Protein AF-0000000068148824 (afdb_homodimer)

pLDDT: mean 92.19, std 13.08, range [28.81, 98.5]

Sequence (426 aa):
MNDLEPIVHIVDDDQSFRTAVGRLLAASGFRVALYESGDQFLAQFADGEPGCVLLDLGLPGLSGLELQDRLAEKAPLLPIVFLTGRGDIRATVQAMKAGAEDFLEKPTPKEVLLETIGRALRRYALRRLEQDRKHALRRRLANLTPREFEVFGLIVRGKLNKQIAQALGTSERTVKAHRHNLMEKLGTRSLAETVSIAERLGLVDSAADQLQRMNDLEPIVHIVDDDQSFRTAVGRLLAASGFRVALYESGDQFLAQFADGEPGCVLLDLGLPGLSGLELQDRLAEKAPLLPIVFLTGRGDIRATVQAMKAGAEDFLEKPTPKEVLLETIGRALRRYALRRLEQDRKHALRRRLANLTPREFEVFGLIVRGKLNKQIAQALGTSERTVKAHRHNLMEKLGTRSLAETVSIAERLGLVDSAADQLQR

Radius of gyration: 26.81 Å; Cα contacts (8 Å, |Δi|>4): 610; chains: 2; bounding box: 55×73×61 Å

Nearest PDB structures (foldseek):
  1zn2-assembly1_A  TM=8.710E-01  e=5.569E-19  Pseudomonas fluorescens
  5xt2-assembly5_E  TM=5.852E-01  e=9.317E-17  Bradyrhizobium japonicum
  6ifh-assembly1_A  TM=9.046E-01  e=5.536E-10  Paenisporosarcina sp. TG-14
  3crn-assembly1_B  TM=9.344E-01  e=2.310E-09  Methanospirillum hungatei JF-1
  1l5y-assembly1_B  TM=8.489E-01  e=2.710E-10  Sinorhizobium meliloti

InterPro domains:
  IPR000792 Transcription regulator LuxR, C-terminal [PF00196] (143-198)
  IPR000792 Transcription regulator LuxR, C-terminal [PR00038] (144-158)
  IPR000792 Transcription regulator LuxR, C-terminal [PR00038] (158-174)
  IPR000792 Transcription regulator LuxR, C-terminal [PR00038] (174-186)
  IPR000792 Transcription regulator LuxR, C-terminal [PS50043] (137-202)
  IPR000792 Transcription regulator LuxR, C-terminal [SM00421] (141-198)
  IPR000792 Transcription regulator LuxR, C-terminal [cd06170] (144-200)
  IPR001789 Signal transduction response regulator, receiver domain [PF00072] (8-117)
  IPR001789 Signal transduction response regulator, receiver domain [PS50110] (7-121)
  IPR001789 Signal transduction response regulator, receiver domain [SM00448] (6-117)
  IPR011006 CheY-like superfamily [SSF52172] (9-151)
  IPR016032 Signal transduction response regulator, C-terminal effector [SSF46894] (132-205)
  IPR036388 Winged helix-like DNA-binding domain superfamily [G3DSA:1.10.10.10] (146-204)

Structure (mmCIF, N/CA/C/O backbone):
data_AF-0000000068148824-model_v1
#
loop_
_entity.id
_entity.type
_entity.pdbx_description
1 polymer 'Two-component response regulator'
#
loop_
_atom_site.group_PDB
_atom_site.id
_atom_site.type_symbol
_atom_site.label_atom_id
_atom_site.label_alt_id
_atom_site.label_comp_id
_atom_site.label_asym_id
_atom_site.label_entity_id
_atom_site.label_seq_id
_atom_site.pdbx_PDB_ins_code
_atom_site.Cartn_x
_atom_site.Cartn_y
_atom_site.Cartn_z
_atom_site.occupancy
_atom_site.B_iso_or_equiv
_atom_site.auth_seq_id
_atom_site.auth_comp_id
_atom_site.auth_asym_id
_atom_site.auth_atom_id
_atom_site.pdbx_PDB_model_num
ATOM 1 N N . MET A 1 1 ? 17.062 14.664 -13.422 1 36.25 1 MET A N 1
ATOM 2 C CA . MET A 1 1 ? 16.906 13.258 -13.078 1 36.25 1 MET A CA 1
ATOM 3 C C . MET A 1 1 ? 17.578 12.359 -14.117 1 36.25 1 MET A C 1
ATOM 5 O O . MET A 1 1 ? 17.281 12.461 -15.312 1 36.25 1 MET A O 1
ATOM 9 N N . ASN A 1 2 ? 18.719 12.078 -14.055 1 42.84 2 ASN A N 1
ATOM 10 C CA . ASN A 1 2 ? 19.484 11.336 -15.047 1 42.84 2 ASN A CA 1
ATOM 11 C C . ASN A 1 2 ? 18.688 10.164 -15.617 1 42.84 2 ASN A C 1
ATOM 13 O O . ASN A 1 2 ? 18.25 9.289 -14.875 1 42.84 2 ASN A O 1
ATOM 17 N N . ASP A 1 3 ? 17.859 10.367 -16.656 1 54.16 3 ASP A N 1
ATOM 18 C CA . ASP A 1 3 ? 17.031 9.508 -17.5 1 54.16 3 ASP A CA 1
ATOM 19 C C . ASP A 1 3 ? 17.766 8.203 -17.828 1 54.16 3 ASP A C 1
ATOM 21 O O . ASP A 1 3 ? 18.219 8.008 -18.953 1 54.16 3 ASP A O 1
ATOM 25 N N . LEU A 1 4 ? 18.484 7.707 -16.922 1 62.06 4 LEU A N 1
ATOM 26 C CA . LEU A 1 4 ? 19.188 6.484 -17.297 1 62.06 4 LEU A CA 1
ATOM 27 C C . LEU A 1 4 ? 18.219 5.438 -17.828 1 62.06 4 LEU A C 1
ATOM 29 O O . LEU A 1 4 ? 17.078 5.324 -17.344 1 62.06 4 LEU A O 1
ATOM 33 N N . GLU A 1 5 ? 18.516 5 -19 1 80.94 5 GLU A N 1
ATOM 34 C CA . GLU A 1 5 ? 17.781 3.891 -19.609 1 80.94 5 GLU A CA 1
ATOM 35 C C . GLU A 1 5 ? 17.734 2.688 -18.672 1 80.94 5 GLU A C 1
ATOM 37 O O . GLU A 1 5 ? 18.75 2.287 -18.094 1 80.94 5 GLU A O 1
ATOM 42 N N . PRO A 1 6 ? 16.641 2.195 -18.359 1 87.81 6 PRO A N 1
ATOM 43 C CA . PRO A 1 6 ? 16.531 1.062 -17.438 1 87.81 6 PRO A CA 1
ATOM 44 C C . PRO A 1 6 ? 17.25 -0.185 -17.938 1 87.81 6 PRO A C 1
ATOM 46 O O . PRO A 1 6 ? 17.344 -0.402 -19.156 1 87.81 6 PRO A O 1
ATOM 49 N N . ILE A 1 7 ? 17.875 -0.822 -17.078 1 94.75 7 ILE A N 1
ATOM 50 C CA . ILE A 1 7 ? 18.594 -2.055 -17.391 1 94.75 7 ILE A CA 1
ATOM 51 C C . ILE A 1 7 ? 17.734 -3.26 -17 1 94.75 7 ILE A C 1
ATOM 53 O O . ILE A 1 7 ? 17.125 -3.271 -15.93 1 94.75 7 ILE A O 1
ATOM 57 N N . VAL A 1 8 ? 17.656 -4.281 -17.922 1 97.12 8 VAL A N 1
ATOM 58 C CA . VAL A 1 8 ? 17.016 -5.555 -17.609 1 97.12 8 VAL A CA 1
ATOM 59 C C . VAL A 1 8 ? 18.094 -6.602 -17.281 1 97.12 8 VAL A C 1
ATOM 61 O O . VAL A 1 8 ? 18.922 -6.93 -18.125 1 97.12 8 VAL A O 1
ATOM 64 N N . HIS A 1 9 ? 18.062 -7.051 -16.047 1 97.88 9 HIS A N 1
ATOM 65 C CA . HIS A 1 9 ? 18.969 -8.109 -15.602 1 97.88 9 HIS A CA 1
ATOM 66 C C . HIS A 1 9 ? 18.359 -9.484 -15.836 1 97.88 9 HIS A C 1
ATOM 68 O O . HIS A 1 9 ? 17.297 -9.805 -15.297 1 97.88 9 HIS A O 1
ATOM 74 N N . ILE A 1 10 ? 19.016 -10.258 -16.672 1 98.25 10 ILE A N 1
ATOM 75 C CA . ILE A 1 10 ? 18.531 -11.609 -16.938 1 98.25 10 ILE A CA 1
ATOM 76 C C . ILE A 1 10 ? 19.375 -12.625 -16.172 1 98.25 10 ILE A C 1
ATOM 78 O O . ILE A 1 10 ? 20.578 -12.75 -16.406 1 98.25 10 ILE A O 1
ATOM 82 N N . VAL A 1 11 ? 18.75 -13.32 -15.227 1 98.19 11 VAL A N 1
ATOM 83 C CA . VAL A 1 11 ? 19.406 -14.352 -14.438 1 98.19 11 VAL A CA 1
ATOM 84 C C . VAL A 1 11 ? 18.859 -15.727 -14.805 1 98.19 11 VAL A C 1
ATOM 86 O O . VAL A 1 11 ? 17.75 -16.078 -14.406 1 98.19 11 VAL A O 1
ATOM 89 N N . ASP A 1 12 ? 19.609 -16.484 -15.531 1 97.75 12 ASP A N 1
ATOM 90 C CA . ASP A 1 12 ? 19.219 -17.781 -16.078 1 97.75 12 ASP A CA 1
ATOM 91 C C . ASP A 1 12 ? 20.438 -18.641 -16.375 1 97.75 12 ASP A C 1
ATOM 93 O O . ASP A 1 12 ? 21.438 -18.172 -16.922 1 97.75 12 ASP A O 1
ATOM 97 N N . ASP A 1 13 ? 20.328 -19.938 -16.031 1 96.56 13 ASP A N 1
ATOM 98 C CA . ASP A 1 13 ? 21.516 -20.766 -16.203 1 96.56 13 ASP A CA 1
ATOM 99 C C . ASP A 1 13 ? 21.594 -21.328 -17.625 1 96.56 13 ASP A C 1
ATOM 101 O O . ASP A 1 13 ? 22.594 -21.906 -18.016 1 96.56 13 ASP A O 1
ATOM 105 N N . ASP A 1 14 ? 20.547 -21.141 -18.438 1 96.25 14 ASP A N 1
ATOM 106 C CA . ASP A 1 14 ? 20.531 -21.562 -19.828 1 96.25 14 ASP A CA 1
ATOM 107 C C . ASP A 1 14 ? 21.125 -20.5 -20.734 1 96.25 14 ASP A C 1
ATOM 109 O O . ASP A 1 14 ? 20.5 -19.469 -20.984 1 96.25 14 ASP A O 1
ATOM 113 N N . GLN A 1 15 ? 22.281 -20.781 -21.266 1 97.19 15 GLN A N 1
ATOM 114 C CA . GLN A 1 15 ? 22.984 -19.812 -22.109 1 97.19 15 GLN A CA 1
ATOM 115 C C . GLN A 1 15 ? 22.156 -19.469 -23.344 1 97.19 15 GLN A C 1
ATOM 117 O O . GLN A 1 15 ? 22.141 -18.297 -23.766 1 97.19 15 GLN A O 1
ATOM 122 N N . SER A 1 16 ? 21.562 -20.484 -23.938 1 96.94 16 SER A N 1
ATOM 123 C CA . SER A 1 16 ? 20.766 -20.25 -25.125 1 96.94 16 SER A CA 1
ATOM 124 C C . SER A 1 16 ? 19.594 -19.312 -24.844 1 96.94 16 SER A C 1
ATOM 126 O O . SER A 1 16 ? 19.297 -18.422 -25.625 1 96.94 16 SER A O 1
ATOM 128 N N . PHE A 1 17 ? 19.062 -19.469 -23.719 1 96.06 17 PHE A N 1
ATOM 129 C CA . PHE A 1 17 ? 17.938 -18.625 -23.328 1 96.06 17 PHE A CA 1
ATOM 130 C C . PHE A 1 17 ? 18.391 -17.188 -23.078 1 96.06 17 PHE A C 1
ATOM 132 O O . PHE A 1 17 ? 17.781 -16.234 -23.562 1 96.06 17 PHE A O 1
ATOM 139 N N . ARG A 1 18 ? 19.484 -17 -22.312 1 97.69 18 ARG A N 1
ATOM 140 C CA . ARG A 1 18 ? 20.031 -15.672 -22.031 1 97.69 18 ARG A CA 1
ATOM 141 C C . ARG A 1 18 ? 20.328 -14.922 -23.328 1 97.69 18 ARG A C 1
ATOM 143 O O . ARG A 1 18 ? 19.969 -13.742 -23.469 1 97.69 18 ARG A O 1
ATOM 150 N N . THR A 1 19 ? 20.859 -15.633 -24.234 1 97.44 19 THR A N 1
ATOM 151 C CA . THR A 1 19 ? 21.234 -15.016 -25.516 1 97.44 19 THR A CA 1
ATOM 152 C C . THR A 1 19 ? 20 -14.602 -26.297 1 97.44 19 THR A C 1
ATOM 154 O O . THR A 1 19 ? 19.906 -13.469 -26.766 1 97.44 19 THR A O 1
ATOM 157 N N . ALA A 1 20 ? 19.047 -15.5 -26.422 1 97.12 20 ALA A N 1
ATOM 158 C CA . ALA A 1 20 ? 17.844 -15.258 -27.203 1 97.12 20 ALA A CA 1
ATOM 159 C C . ALA A 1 20 ? 17.031 -14.109 -26.625 1 97.12 20 ALA A C 1
ATOM 161 O O . ALA A 1 20 ? 16.656 -13.18 -27.328 1 97.12 20 ALA A O 1
ATOM 162 N N . VAL A 1 21 ? 16.812 -14.148 -25.359 1 97.44 21 VAL A N 1
ATOM 163 C CA . VAL A 1 21 ? 16 -13.133 -24.703 1 97.44 21 VAL A CA 1
ATOM 164 C C . VAL A 1 21 ? 16.766 -11.812 -24.656 1 97.44 21 VAL A C 1
ATOM 166 O O . VAL A 1 21 ? 16.172 -10.742 -24.828 1 97.44 21 VAL A O 1
ATOM 169 N N . GLY A 1 22 ? 18.062 -11.891 -24.344 1 97.69 22 GLY A N 1
ATOM 170 C CA . GLY A 1 22 ? 18.891 -10.695 -24.375 1 97.69 22 GLY A CA 1
ATOM 171 C C . GLY A 1 22 ? 18.812 -9.953 -25.688 1 97.69 22 GLY A C 1
ATOM 172 O O . GLY A 1 22 ? 18.672 -8.727 -25.719 1 97.69 22 GLY A O 1
ATOM 173 N N . ARG A 1 23 ? 18.906 -10.711 -26.766 1 97.38 23 ARG A N 1
ATOM 174 C CA . ARG A 1 23 ? 18.844 -10.117 -28.094 1 97.38 23 ARG A CA 1
ATOM 175 C C . ARG A 1 23 ? 17.484 -9.469 -28.344 1 97.38 23 ARG A C 1
ATOM 177 O O . ARG A 1 23 ? 17.406 -8.359 -28.891 1 97.38 23 ARG A O 1
ATOM 184 N N . LEU A 1 24 ? 16.484 -10.188 -28 1 96.88 24 LEU A N 1
ATOM 185 C CA . LEU A 1 24 ? 15.125 -9.68 -28.172 1 96.88 24 LEU A CA 1
ATOM 186 C C . LEU A 1 24 ? 14.945 -8.352 -27.438 1 96.88 24 LEU A C 1
ATOM 188 O O . LEU A 1 24 ? 14.445 -7.383 -28.016 1 96.88 24 LEU A O 1
ATOM 192 N N . LEU A 1 25 ? 15.406 -8.297 -26.203 1 96.56 25 LEU A N 1
ATOM 193 C CA . LEU A 1 25 ? 15.227 -7.105 -25.375 1 96.56 25 LEU A CA 1
ATOM 194 C C . LEU A 1 25 ? 16.094 -5.965 -25.891 1 96.56 25 LEU A C 1
ATOM 196 O O . LEU A 1 25 ? 15.664 -4.812 -25.922 1 96.56 25 LEU A O 1
ATOM 200 N N . ALA A 1 26 ? 17.266 -6.297 -26.312 1 95.81 26 ALA A N 1
ATOM 201 C CA . ALA A 1 26 ? 18.156 -5.281 -26.891 1 95.81 26 ALA A CA 1
ATOM 202 C C . ALA A 1 26 ? 17.531 -4.676 -28.156 1 95.81 26 ALA A C 1
ATOM 204 O O . ALA A 1 26 ? 17.547 -3.455 -28.328 1 95.81 26 ALA A O 1
ATOM 205 N N . ALA A 1 27 ? 16.969 -5.523 -28.906 1 95.5 27 ALA A N 1
ATOM 206 C CA . ALA A 1 27 ? 16.328 -5.078 -30.141 1 95.5 27 ALA A CA 1
ATOM 207 C C . ALA A 1 27 ? 15.125 -4.195 -29.844 1 95.5 27 ALA A C 1
ATOM 209 O O . ALA A 1 27 ? 14.719 -3.387 -30.688 1 95.5 27 ALA A O 1
ATOM 210 N N . SER A 1 28 ? 14.633 -4.371 -28.75 1 94.06 28 SER A N 1
ATOM 211 C CA . SER A 1 28 ? 13.445 -3.605 -28.359 1 94.06 28 SER A CA 1
ATOM 212 C C . SER A 1 28 ? 13.828 -2.334 -27.609 1 94.06 28 SER A C 1
ATOM 214 O O . SER A 1 28 ? 12.961 -1.64 -27.078 1 94.06 28 SER A O 1
ATOM 216 N N . GLY A 1 29 ? 15.148 -2.082 -27.438 1 91.5 29 GLY A N 1
ATOM 217 C CA . GLY A 1 29 ? 15.617 -0.801 -26.922 1 91.5 29 GLY A CA 1
ATOM 218 C C . GLY A 1 29 ? 16.031 -0.854 -25.469 1 91.5 29 GLY A C 1
ATOM 219 O O . GLY A 1 29 ? 16.344 0.178 -24.859 1 91.5 29 GLY A O 1
ATOM 220 N N . PHE A 1 30 ? 16.156 -2.057 -24.891 1 93.31 30 PHE A N 1
ATOM 221 C CA . PHE A 1 30 ? 16.547 -2.164 -23.484 1 93.31 30 PHE A CA 1
ATOM 222 C C . PHE A 1 30 ? 18.047 -2.4 -23.359 1 93.31 30 PHE A C 1
ATOM 224 O O . PHE A 1 30 ? 18.641 -3.092 -24.188 1 93.31 30 PHE A O 1
ATOM 231 N N . ARG A 1 31 ? 18.594 -1.787 -22.359 1 94.88 31 ARG A N 1
ATOM 232 C CA . ARG A 1 31 ? 19.875 -2.299 -21.906 1 94.88 31 ARG A CA 1
ATOM 233 C C . ARG A 1 31 ? 19.719 -3.633 -21.188 1 94.88 31 ARG A C 1
ATOM 235 O O . ARG A 1 31 ? 18.766 -3.836 -20.453 1 94.88 31 ARG A O 1
ATOM 242 N N . VAL A 1 32 ? 20.734 -4.535 -21.438 1 97 32 VAL A N 1
ATOM 243 C CA . VAL A 1 32 ? 20.594 -5.871 -20.875 1 97 32 VAL A CA 1
ATOM 244 C C . VAL A 1 32 ? 21.891 -6.301 -20.219 1 97 32 VAL A C 1
ATOM 246 O O . VAL A 1 32 ? 22.984 -6.016 -20.719 1 97 32 VAL A O 1
ATOM 249 N N . ALA A 1 33 ? 21.797 -6.859 -19.094 1 97 33 ALA A N 1
ATOM 250 C CA . ALA A 1 33 ? 22.891 -7.535 -18.422 1 97 33 ALA A CA 1
ATOM 251 C C . ALA A 1 33 ? 22.562 -9 -18.141 1 97 33 ALA A C 1
ATOM 253 O O . ALA A 1 33 ? 21.453 -9.312 -17.719 1 97 33 ALA A O 1
ATOM 254 N N . LEU A 1 34 ? 23.5 -9.953 -18.422 1 98 34 LEU A N 1
ATOM 255 C CA . LEU A 1 34 ? 23.25 -11.391 -18.391 1 98 34 LEU A CA 1
ATOM 256 C C . LEU A 1 34 ? 24.031 -12.047 -17.25 1 98 34 LEU A C 1
ATOM 258 O O . LEU A 1 34 ? 25.203 -11.758 -17.047 1 98 34 LEU A O 1
ATOM 262 N N . TYR A 1 35 ? 23.328 -12.883 -16.516 1 97.88 35 TYR A N 1
ATOM 263 C CA . TYR A 1 35 ? 23.938 -13.602 -15.398 1 97.88 35 TYR A CA 1
ATOM 264 C C . TYR A 1 35 ? 23.594 -15.086 -15.461 1 97.88 35 TYR A C 1
ATOM 266 O O . TYR A 1 35 ? 22.453 -15.461 -15.711 1 97.88 35 TYR A O 1
ATOM 274 N N . GLU A 1 36 ? 24.562 -16 -15.188 1 97.31 36 GLU A N 1
ATOM 275 C CA . GLU A 1 36 ? 24.328 -17.438 -15.32 1 97.31 36 GLU A CA 1
ATOM 276 C C . GLU A 1 36 ? 23.922 -18.062 -13.992 1 97.31 36 GLU A C 1
ATOM 278 O O . GLU A 1 36 ? 23.609 -19.25 -13.922 1 97.31 36 GLU A O 1
ATOM 283 N N . SER A 1 37 ? 24.047 -17.203 -12.93 1 96.94 37 SER A N 1
ATOM 284 C CA . SER A 1 37 ? 23.672 -17.688 -11.602 1 96.94 37 SER A CA 1
ATOM 285 C C . SER A 1 37 ? 23.266 -16.547 -10.688 1 96.94 37 SER A C 1
ATOM 287 O O . SER A 1 37 ? 23.578 -15.391 -10.945 1 96.94 37 SER A O 1
ATOM 289 N N . GLY A 1 38 ? 22.516 -16.859 -9.633 1 96.38 38 GLY A N 1
ATOM 290 C CA . GLY A 1 38 ? 22.156 -15.883 -8.625 1 96.38 38 GLY A CA 1
ATOM 291 C C . GLY A 1 38 ? 23.359 -15.281 -7.918 1 96.38 38 GLY A C 1
ATOM 292 O O . GLY A 1 38 ? 23.391 -14.078 -7.656 1 96.38 38 GLY A O 1
ATOM 293 N N . ASP A 1 39 ? 24.297 -16.125 -7.688 1 95.75 39 ASP A N 1
ATOM 294 C CA . ASP A 1 39 ? 25.516 -15.688 -7.023 1 95.75 39 ASP A CA 1
ATOM 295 C C . ASP A 1 39 ? 26.25 -14.648 -7.867 1 95.75 39 ASP A C 1
ATOM 297 O O . ASP A 1 39 ? 26.719 -13.633 -7.344 1 95.75 39 ASP A O 1
ATOM 301 N N . GLN A 1 40 ? 26.344 -14.93 -9.148 1 96.19 40 GLN A N 1
ATOM 302 C CA . GLN A 1 40 ? 26.969 -13.969 -10.047 1 96.19 40 GLN A CA 1
ATOM 303 C C . GLN A 1 40 ? 26.234 -12.633 -10.039 1 96.19 40 GLN A C 1
ATOM 305 O O . GLN A 1 40 ? 26.859 -11.57 -9.992 1 96.19 40 GLN A O 1
ATOM 310 N N . PHE A 1 41 ? 24.984 -12.695 -10.055 1 96.81 41 PHE A N 1
ATOM 311 C CA . PHE A 1 41 ? 24.156 -11.492 -10.055 1 96.81 41 PHE A CA 1
ATOM 312 C C . PHE A 1 41 ? 24.375 -10.688 -8.781 1 96.81 41 PHE A C 1
ATOM 314 O O . PHE A 1 41 ? 24.656 -9.492 -8.836 1 96.81 41 PHE A O 1
ATOM 321 N N . LEU A 1 42 ? 24.328 -11.398 -7.613 1 94.56 42 LEU A N 1
ATOM 322 C CA . LEU A 1 42 ? 24.484 -10.719 -6.328 1 94.56 42 LEU A CA 1
ATOM 323 C C . LEU A 1 42 ? 25.859 -10.078 -6.203 1 94.56 42 LEU A C 1
ATOM 325 O O . LEU A 1 42 ? 26 -9.023 -5.59 1 94.56 42 LEU A O 1
ATOM 329 N N . ALA A 1 43 ? 26.828 -10.703 -6.781 1 94.25 43 ALA A N 1
ATOM 330 C CA . ALA A 1 43 ? 28.203 -10.227 -6.691 1 94.25 43 ALA A CA 1
ATOM 331 C C . ALA A 1 43 ? 28.406 -8.977 -7.547 1 94.25 43 ALA A C 1
ATOM 333 O O . ALA A 1 43 ? 29.203 -8.102 -7.199 1 94.25 43 ALA A O 1
ATOM 334 N N . GLN A 1 44 ? 27.672 -8.875 -8.617 1 94.44 44 GLN A N 1
ATOM 335 C CA . GLN A 1 44 ? 27.953 -7.832 -9.602 1 94.44 44 GLN A CA 1
ATOM 336 C C . GLN A 1 44 ? 26.922 -6.715 -9.531 1 94.44 44 GLN A C 1
ATOM 338 O O . GLN A 1 44 ? 27.172 -5.602 -9.992 1 94.44 44 GLN A O 1
ATOM 343 N N . PHE A 1 45 ? 25.766 -7.031 -8.977 1 91.62 45 PHE A N 1
ATOM 344 C CA . PHE A 1 45 ? 24.656 -6.09 -8.969 1 91.62 45 PHE A CA 1
ATOM 345 C C . PHE A 1 45 ? 24.953 -4.902 -8.062 1 91.62 45 PHE A C 1
ATOM 347 O O . PHE A 1 45 ? 25.344 -5.082 -6.906 1 91.62 45 PHE A O 1
ATOM 354 N N . ALA A 1 46 ? 24.859 -3.748 -8.602 1 83.31 46 ALA A N 1
ATOM 355 C CA . ALA A 1 46 ? 24.953 -2.504 -7.84 1 83.31 46 ALA A CA 1
ATOM 356 C C . ALA A 1 46 ? 23.594 -1.804 -7.758 1 83.31 46 ALA A C 1
ATOM 358 O O . ALA A 1 46 ? 23.031 -1.416 -8.781 1 83.31 46 ALA A O 1
ATOM 359 N N . ASP A 1 47 ? 23.141 -1.681 -6.539 1 78.69 47 ASP A N 1
ATOM 360 C CA . ASP A 1 47 ? 21.844 -1.028 -6.332 1 78.69 47 ASP A CA 1
ATOM 361 C C . ASP A 1 47 ? 21.891 0.431 -6.781 1 78.69 47 ASP A C 1
ATOM 363 O O . ASP A 1 47 ? 22.953 1.066 -6.742 1 78.69 47 ASP A O 1
ATOM 367 N N . GLY A 1 48 ? 20.859 0.999 -7.328 1 75.25 48 GLY A N 1
ATOM 368 C CA . GLY A 1 48 ? 20.797 2.418 -7.641 1 75.25 48 GLY A CA 1
ATOM 369 C C . GLY A 1 48 ? 20.344 2.705 -9.055 1 75.25 48 GLY A C 1
ATOM 370 O O . GLY A 1 48 ? 19.812 3.779 -9.336 1 75.25 48 GLY A O 1
ATOM 371 N N . GLU A 1 49 ? 20.656 1.791 -9.961 1 77.81 49 GLU A N 1
ATOM 372 C CA . GLU A 1 49 ? 20.172 2.057 -11.312 1 77.81 49 GLU A CA 1
ATOM 373 C C . GLU A 1 49 ? 18.781 1.483 -11.523 1 77.81 49 GLU A C 1
ATOM 375 O O . GLU A 1 49 ? 18.469 0.387 -11.055 1 77.81 49 GLU A O 1
ATOM 380 N N . PRO A 1 50 ? 17.953 2.273 -12.281 1 85.88 50 PRO A N 1
ATOM 381 C CA . PRO A 1 50 ? 16.625 1.746 -12.617 1 85.88 50 PRO A CA 1
ATOM 382 C C . PRO A 1 50 ? 16.688 0.458 -13.438 1 85.88 50 PRO A C 1
ATOM 384 O O . PRO A 1 50 ? 17.531 0.335 -14.328 1 85.88 50 PRO A O 1
ATOM 387 N N . GLY A 1 51 ? 15.93 -0.472 -12.977 1 93.69 51 GLY A N 1
ATOM 388 C CA . GLY A 1 51 ? 15.93 -1.702 -13.75 1 93.69 51 GLY A CA 1
ATOM 389 C C . GLY A 1 51 ? 14.891 -2.705 -13.289 1 93.69 51 GLY A C 1
ATOM 390 O O . GLY A 1 51 ? 13.992 -2.363 -12.516 1 93.69 51 GLY A O 1
ATOM 391 N N . CYS A 1 52 ? 15.023 -3.898 -13.93 1 96.31 52 CYS A N 1
ATOM 392 C CA . CYS A 1 52 ? 14.164 -5.043 -13.641 1 96.31 52 CYS A CA 1
ATOM 393 C C . CYS A 1 52 ? 14.945 -6.348 -13.758 1 96.31 52 CYS A C 1
ATOM 395 O O . CYS A 1 52 ? 15.914 -6.434 -14.523 1 96.31 52 CYS A O 1
ATOM 397 N N . VAL A 1 53 ? 14.508 -7.289 -12.961 1 97.88 53 VAL A N 1
ATOM 398 C CA . VAL A 1 53 ? 15.172 -8.586 -13 1 97.88 53 VAL A CA 1
ATOM 399 C C . VAL A 1 53 ? 14.242 -9.625 -13.625 1 97.88 53 VAL A C 1
ATOM 401 O O . VAL A 1 53 ? 13.102 -9.781 -13.203 1 97.88 53 VAL A O 1
ATOM 404 N N . LEU A 1 54 ? 14.664 -10.242 -14.688 1 98.25 54 LEU A N 1
ATOM 405 C CA . LEU A 1 54 ? 14.078 -11.477 -15.188 1 98.25 54 LEU A CA 1
ATOM 406 C C . LEU A 1 54 ? 14.773 -12.695 -14.578 1 98.25 54 LEU A C 1
ATOM 408 O O . LEU A 1 54 ? 15.945 -12.945 -14.867 1 98.25 54 LEU A O 1
ATOM 412 N N . LEU A 1 55 ? 14.023 -13.391 -13.828 1 98.19 55 LEU A N 1
ATOM 413 C CA . LEU A 1 55 ? 14.656 -14.359 -12.93 1 98.19 55 LEU A CA 1
ATOM 414 C C . LEU A 1 55 ? 14.109 -15.758 -13.164 1 98.19 55 LEU A C 1
ATOM 416 O O . LEU A 1 55 ? 12.891 -15.969 -13.094 1 98.19 55 LEU A O 1
ATOM 420 N N . ASP A 1 56 ? 14.969 -16.703 -13.375 1 97.12 56 ASP A N 1
ATOM 421 C CA . ASP A 1 56 ? 14.586 -18.109 -13.438 1 97.12 56 ASP A CA 1
ATOM 422 C C . ASP A 1 56 ? 14.367 -18.688 -12.047 1 97.12 56 ASP A C 1
ATOM 424 O O . ASP A 1 56 ? 15.094 -18.359 -11.109 1 97.12 56 ASP A O 1
ATOM 428 N N . LEU A 1 57 ? 13.453 -19.562 -11.938 1 94.69 57 LEU A N 1
ATOM 429 C CA . LEU A 1 57 ? 13.156 -20.234 -10.672 1 94.69 57 LEU A CA 1
ATOM 430 C C . LEU A 1 57 ? 14.18 -21.328 -10.398 1 94.69 57 LEU A C 1
ATOM 432 O O . LEU A 1 57 ? 14.609 -21.5 -9.25 1 94.69 57 LEU A O 1
ATOM 436 N N . GLY A 1 58 ? 14.453 -22.125 -11.43 1 92.56 58 GLY A N 1
ATOM 437 C CA . GLY A 1 58 ? 15.305 -23.297 -11.297 1 92.56 58 GLY A CA 1
ATOM 438 C C . GLY A 1 58 ? 16.766 -23.016 -11.531 1 92.56 58 GLY A C 1
ATOM 439 O O . GLY A 1 58 ? 17.391 -23.594 -12.414 1 92.56 58 GLY A O 1
ATOM 440 N N . LEU A 1 59 ? 17.438 -22.25 -10.742 1 93.94 59 LEU A N 1
ATOM 441 C CA . LEU A 1 59 ? 18.859 -21.938 -10.836 1 93.94 59 LEU A CA 1
ATOM 442 C C . LEU A 1 59 ? 19.688 -22.906 -9.992 1 93.94 59 LEU A C 1
ATOM 444 O O . LEU A 1 59 ? 19.234 -23.359 -8.945 1 93.94 59 LEU A O 1
ATOM 448 N N . PRO A 1 60 ? 20.844 -23.234 -10.492 1 91.44 60 PRO A N 1
ATOM 449 C CA . PRO A 1 60 ? 21.766 -23.969 -9.617 1 91.44 60 PRO A CA 1
ATOM 450 C C . PRO A 1 60 ? 22.25 -23.141 -8.438 1 91.44 60 PRO A C 1
ATOM 452 O O . PRO A 1 60 ? 22.406 -21.922 -8.562 1 91.44 60 PRO A O 1
ATOM 455 N N . GLY A 1 61 ? 22.484 -23.812 -7.312 1 92.31 61 GLY A N 1
ATOM 456 C CA . GLY A 1 61 ? 22.922 -23.062 -6.145 1 92.31 61 GLY A CA 1
ATOM 457 C C . GLY A 1 61 ? 21.797 -22.312 -5.461 1 92.31 61 GLY A C 1
ATOM 458 O O . GLY A 1 61 ? 20.797 -22.891 -5.062 1 92.31 61 GLY A O 1
ATOM 459 N N . LEU A 1 62 ? 21.938 -20.984 -5.555 1 92.06 62 LEU A N 1
ATOM 460 C CA . LEU A 1 62 ? 20.906 -20.094 -5.016 1 92.06 62 LEU A CA 1
ATOM 461 C C . LEU A 1 62 ? 19.672 -20.094 -5.898 1 92.06 62 LEU A C 1
ATOM 463 O O . LEU A 1 62 ? 19.734 -19.734 -7.074 1 92.06 62 LEU A O 1
ATOM 467 N N . SER A 1 63 ? 18.562 -20.531 -5.301 1 93.56 63 SER A N 1
ATOM 468 C CA . SER A 1 63 ? 17.344 -20.641 -6.094 1 93.56 63 SER A CA 1
ATOM 469 C C . SER A 1 63 ? 16.781 -19.266 -6.441 1 93.56 63 SER A C 1
ATOM 471 O O . SER A 1 63 ? 17.156 -18.266 -5.82 1 93.56 63 SER A O 1
ATOM 473 N N . GLY A 1 64 ? 15.922 -19.203 -7.398 1 96.31 64 GLY A N 1
ATOM 474 C CA . GLY A 1 64 ? 15.258 -17.969 -7.746 1 96.31 64 GLY A CA 1
ATOM 475 C C . GLY A 1 64 ? 14.523 -17.328 -6.578 1 96.31 64 GLY A C 1
ATOM 476 O O . GLY A 1 64 ? 14.57 -16.109 -6.395 1 96.31 64 GLY A O 1
ATOM 477 N N . LEU A 1 65 ? 13.891 -18.172 -5.777 1 96.88 65 LEU A N 1
ATOM 478 C CA . LEU A 1 65 ? 13.141 -17.672 -4.633 1 96.88 65 LEU A CA 1
ATOM 479 C C . LEU A 1 65 ? 14.078 -17.141 -3.555 1 96.88 65 LEU A C 1
ATOM 481 O O . LEU A 1 65 ? 13.797 -16.109 -2.932 1 96.88 65 LEU A O 1
ATOM 485 N N . GLU A 1 66 ? 15.125 -17.828 -3.352 1 96.81 66 GLU A N 1
ATOM 486 C CA . GLU A 1 66 ? 16.125 -17.344 -2.396 1 96.81 66 GLU A CA 1
ATOM 487 C C . GLU A 1 66 ? 16.734 -16.031 -2.848 1 96.81 66 GLU A C 1
ATOM 489 O O . GLU A 1 66 ? 16.969 -15.133 -2.031 1 96.81 66 GLU A O 1
ATOM 494 N N . LEU A 1 67 ? 17 -15.969 -4.109 1 97.31 67 LEU A N 1
ATOM 495 C CA . LEU A 1 67 ? 17.531 -14.719 -4.648 1 97.31 67 LEU A CA 1
ATOM 496 C C . LEU A 1 67 ? 16.531 -13.578 -4.461 1 97.31 67 LEU A C 1
ATOM 498 O O . LEU A 1 67 ? 16.922 -12.469 -4.094 1 97.31 67 LEU A O 1
ATOM 502 N N . GLN A 1 68 ? 15.273 -13.805 -4.75 1 97.62 68 GLN A N 1
ATOM 503 C CA . GLN A 1 68 ? 14.234 -12.805 -4.52 1 97.62 68 GLN A CA 1
ATOM 504 C C . GLN A 1 68 ? 14.266 -12.305 -3.08 1 97.62 68 GLN A C 1
ATOM 506 O O . GLN A 1 68 ? 14.18 -11.102 -2.836 1 97.62 68 GLN A O 1
ATOM 511 N N . ASP A 1 69 ? 14.445 -13.195 -2.158 1 97.12 69 ASP A N 1
ATOM 512 C CA . ASP A 1 69 ? 14.477 -12.844 -0.743 1 97.12 69 ASP A CA 1
ATOM 513 C C . ASP A 1 69 ? 15.664 -11.93 -0.436 1 97.12 69 ASP A C 1
ATOM 515 O O . ASP A 1 69 ? 15.516 -10.938 0.289 1 97.12 69 ASP A O 1
ATOM 519 N N . ARG A 1 70 ? 16.781 -12.234 -0.968 1 95.56 70 ARG A N 1
ATOM 520 C CA . ARG A 1 70 ? 17.969 -11.422 -0.759 1 95.56 70 ARG A CA 1
ATOM 521 C C . ARG A 1 70 ? 17.812 -10.039 -1.37 1 95.56 70 ARG A C 1
ATOM 523 O O . ARG A 1 70 ? 18.219 -9.039 -0.78 1 95.56 70 ARG A O 1
ATOM 530 N N . LEU A 1 71 ? 17.172 -10.008 -2.488 1 95.62 71 LEU A N 1
ATOM 531 C CA . LEU A 1 71 ? 17 -8.742 -3.193 1 95.62 71 LEU A CA 1
ATOM 532 C C . LEU A 1 71 ? 15.984 -7.855 -2.48 1 95.62 71 LEU A C 1
ATOM 534 O O . LEU A 1 71 ? 16.078 -6.629 -2.543 1 95.62 71 LEU A O 1
ATOM 538 N N . ALA A 1 72 ? 15.016 -8.5 -1.839 1 94.88 72 ALA A N 1
ATOM 539 C CA . ALA A 1 72 ? 14.023 -7.754 -1.08 1 94.88 72 ALA A CA 1
ATOM 540 C C . ALA A 1 72 ? 14.68 -6.879 -0.019 1 94.88 72 ALA A C 1
ATOM 542 O O . ALA A 1 72 ? 14.18 -5.801 0.306 1 94.88 72 ALA A O 1
ATOM 543 N N . GLU A 1 73 ? 15.82 -7.281 0.454 1 92.56 73 GLU A N 1
ATOM 544 C CA . GLU A 1 73 ? 16.578 -6.531 1.455 1 92.56 73 GLU A CA 1
ATOM 545 C C . GLU A 1 73 ? 17.547 -5.555 0.798 1 92.56 73 GLU A C 1
ATOM 547 O O . GLU A 1 73 ? 17.609 -4.387 1.183 1 92.56 73 GLU A O 1
ATOM 552 N N . LYS A 1 74 ? 18.219 -6 -0.221 1 91.88 74 LYS A N 1
ATOM 553 C CA . LYS A 1 74 ? 19.312 -5.25 -0.844 1 91.88 74 LYS A CA 1
ATOM 554 C C . LYS A 1 74 ? 18.766 -4.16 -1.768 1 91.88 74 LYS A C 1
ATOM 556 O O . LYS A 1 74 ? 19.328 -3.062 -1.834 1 91.88 74 LYS A O 1
ATOM 561 N N . ALA A 1 75 ? 17.734 -4.473 -2.453 1 94 75 ALA A N 1
ATOM 562 C CA . ALA A 1 75 ? 17.141 -3.584 -3.443 1 94 75 ALA A CA 1
ATOM 563 C C . ALA A 1 75 ? 15.617 -3.73 -3.465 1 94 75 ALA A C 1
ATOM 565 O O . ALA A 1 75 ? 15.055 -4.234 -4.438 1 94 75 ALA A O 1
ATOM 566 N N . PRO A 1 76 ? 14.961 -3.186 -2.455 1 93.56 76 PRO A N 1
ATOM 567 C CA . PRO A 1 76 ? 13.539 -3.463 -2.25 1 93.56 76 PRO A CA 1
ATOM 568 C C . PRO A 1 76 ? 12.664 -2.896 -3.365 1 93.56 76 PRO A C 1
ATOM 570 O O . PRO A 1 76 ? 11.531 -3.35 -3.553 1 93.56 76 PRO A O 1
ATOM 573 N N . LEU A 1 77 ? 13.148 -2.002 -4.164 1 94.44 77 LEU A N 1
ATOM 574 C CA . LEU A 1 77 ? 12.312 -1.39 -5.191 1 94.44 77 LEU A CA 1
ATOM 575 C C . LEU A 1 77 ? 12.5 -2.092 -6.531 1 94.44 77 LEU A C 1
ATOM 577 O O . LEU A 1 77 ? 11.711 -1.882 -7.461 1 94.44 77 LEU A O 1
ATOM 581 N N . LEU A 1 78 ?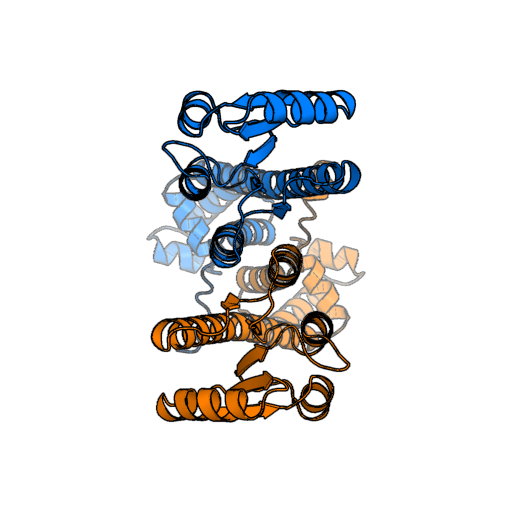 13.539 -2.889 -6.645 1 96.06 78 LEU A N 1
ATOM 582 C CA . LEU A 1 78 ? 13.844 -3.541 -7.914 1 96.06 78 LEU A CA 1
ATOM 583 C C . LEU A 1 78 ? 12.797 -4.602 -8.25 1 96.06 78 LEU A C 1
ATOM 585 O O . LEU A 1 78 ? 12.688 -5.609 -7.551 1 96.06 78 LEU A O 1
ATOM 589 N N . PRO A 1 79 ? 12.031 -4.371 -9.32 1 97.62 79 PRO A N 1
ATOM 590 C CA . PRO A 1 79 ? 10.992 -5.355 -9.648 1 97.62 79 PRO A CA 1
ATOM 591 C C . PRO A 1 79 ? 11.578 -6.672 -10.164 1 97.62 79 PRO A C 1
ATOM 593 O O . PRO A 1 79 ? 12.57 -6.668 -10.891 1 97.62 79 PRO A O 1
ATOM 596 N N . ILE A 1 80 ? 10.945 -7.723 -9.758 1 98.31 80 ILE A N 1
ATOM 597 C CA . ILE A 1 80 ? 11.359 -9.055 -10.172 1 98.31 80 ILE A CA 1
ATOM 598 C C . ILE A 1 80 ? 10.234 -9.719 -10.969 1 98.31 80 ILE A C 1
ATOM 600 O O . ILE A 1 80 ? 9.094 -9.773 -10.508 1 98.31 80 ILE A O 1
ATOM 604 N N . VAL A 1 81 ? 10.57 -10.172 -12.156 1 98.5 81 VAL A N 1
ATOM 605 C CA . VAL A 1 81 ? 9.688 -10.992 -12.984 1 98.5 81 VAL A CA 1
ATOM 606 C C . VAL A 1 81 ? 10.273 -12.391 -13.133 1 98.5 81 VAL A C 1
ATOM 608 O O . VAL A 1 81 ? 11.367 -12.555 -13.68 1 98.5 81 VAL A O 1
ATOM 611 N N . PHE A 1 82 ? 9.555 -13.352 -12.664 1 98.19 82 PHE A N 1
ATOM 612 C CA . PHE A 1 82 ? 10.008 -14.719 -12.859 1 98.19 82 PHE A CA 1
ATOM 613 C C . PHE A 1 82 ? 9.695 -15.203 -14.266 1 98.19 82 PHE A C 1
ATOM 615 O O . PHE A 1 82 ? 8.625 -14.906 -14.805 1 98.19 82 PHE A O 1
ATOM 622 N N . LEU A 1 83 ? 10.586 -15.883 -14.898 1 96.5 83 LEU A N 1
ATOM 623 C CA . LEU A 1 83 ? 10.445 -16.531 -16.203 1 96.5 83 LEU A CA 1
ATOM 624 C C . LEU A 1 83 ? 11.07 -17.922 -16.188 1 96.5 83 LEU A C 1
ATOM 626 O O . LEU A 1 83 ? 12.289 -18.062 -16.203 1 96.5 83 LEU A O 1
ATOM 630 N N . THR A 1 84 ? 10.148 -18.953 -16.141 1 92.19 84 THR A N 1
ATOM 631 C CA . THR A 1 84 ? 10.703 -20.281 -15.891 1 92.19 84 THR A CA 1
ATOM 632 C C . THR A 1 84 ? 9.961 -21.344 -16.703 1 92.19 84 THR A C 1
ATOM 634 O O . THR A 1 84 ? 8.789 -21.156 -17.047 1 92.19 84 THR A O 1
ATOM 637 N N . GLY A 1 85 ? 10.68 -22.469 -17 1 89.88 85 GLY A N 1
ATOM 638 C CA . GLY A 1 85 ? 10.094 -23.625 -17.656 1 89.88 85 GLY A CA 1
ATOM 639 C C . GLY A 1 85 ? 9.508 -24.641 -16.688 1 89.88 85 GLY A C 1
ATOM 640 O O . GLY A 1 85 ? 8.742 -25.516 -17.094 1 89.88 85 GLY A O 1
ATOM 641 N N . ARG A 1 86 ? 9.82 -24.672 -15.516 1 83.38 86 ARG A N 1
ATOM 642 C CA . ARG A 1 86 ? 9.398 -25.625 -14.492 1 83.38 86 ARG A CA 1
ATOM 643 C C . ARG A 1 86 ? 8.711 -24.922 -13.328 1 83.38 86 ARG A C 1
ATOM 645 O O . ARG A 1 86 ? 9.258 -24.844 -12.227 1 83.38 86 ARG A O 1
ATOM 652 N N . GLY A 1 87 ? 7.594 -24.375 -13.523 1 82.5 87 GLY A N 1
ATOM 653 C CA . GLY A 1 87 ? 6.887 -23.75 -12.414 1 82.5 87 GLY A CA 1
ATOM 654 C C . GLY A 1 87 ? 5.762 -24.609 -11.867 1 82.5 87 GLY A C 1
ATOM 655 O O . GLY A 1 87 ? 5.273 -25.516 -12.555 1 82.5 87 GLY A O 1
ATOM 656 N N . ASP A 1 88 ? 5.598 -24.453 -10.578 1 89.56 88 ASP A N 1
ATOM 657 C CA . ASP A 1 88 ? 4.402 -25.031 -9.977 1 89.56 88 ASP A CA 1
ATOM 658 C C . ASP A 1 88 ? 3.621 -23.984 -9.195 1 89.56 88 ASP A C 1
ATOM 660 O O . ASP A 1 88 ? 4.082 -22.844 -9.031 1 89.56 88 ASP A O 1
ATOM 664 N N . ILE A 1 89 ? 2.484 -24.297 -8.797 1 92.12 89 ILE A N 1
ATOM 665 C CA . ILE A 1 89 ? 1.558 -23.359 -8.18 1 92.12 89 ILE A CA 1
ATOM 666 C C . ILE A 1 89 ? 2.15 -22.844 -6.867 1 92.12 89 ILE A C 1
ATOM 668 O O . ILE A 1 89 ? 2.102 -21.641 -6.594 1 92.12 89 ILE A O 1
ATOM 672 N N . ARG A 1 90 ? 2.725 -23.75 -6.156 1 92.31 90 ARG A N 1
ATOM 673 C CA . ARG A 1 90 ? 3.27 -23.375 -4.855 1 92.31 90 ARG A CA 1
ATOM 674 C C . ARG A 1 90 ? 4.363 -22.328 -4.992 1 92.31 90 ARG A C 1
ATOM 676 O O . ARG A 1 90 ? 4.336 -21.312 -4.305 1 92.31 90 ARG A O 1
ATOM 683 N N . ALA A 1 91 ? 5.285 -22.562 -5.859 1 94.44 91 ALA A N 1
ATOM 684 C CA . ALA A 1 91 ? 6.383 -21.625 -6.086 1 94.44 91 ALA A CA 1
ATOM 685 C C . ALA A 1 91 ? 5.863 -20.297 -6.637 1 94.44 91 ALA A C 1
ATOM 687 O O . ALA A 1 91 ? 6.359 -19.234 -6.277 1 94.44 91 ALA A O 1
ATOM 688 N N . THR A 1 92 ? 4.914 -20.391 -7.508 1 96.5 92 THR A N 1
ATOM 689 C CA . THR A 1 92 ? 4.305 -19.188 -8.086 1 96.5 92 THR A CA 1
ATOM 690 C C . THR A 1 92 ? 3.67 -18.328 -7.004 1 96.5 92 THR A C 1
ATOM 692 O O . THR A 1 92 ? 3.926 -17.125 -6.938 1 96.5 92 THR A O 1
ATOM 695 N N . VAL A 1 93 ? 2.947 -18.922 -6.145 1 97 93 VAL A N 1
ATOM 696 C CA . VAL A 1 93 ? 2.258 -18.203 -5.074 1 97 93 VAL A CA 1
ATOM 697 C C . VAL A 1 93 ? 3.279 -17.594 -4.121 1 97 93 VAL A C 1
ATOM 699 O O . VAL A 1 93 ? 3.145 -16.438 -3.717 1 97 93 VAL A O 1
ATOM 702 N N . GLN A 1 94 ? 4.277 -18.359 -3.785 1 96.38 94 GLN A N 1
ATOM 703 C CA . GLN A 1 94 ? 5.332 -17.875 -2.9 1 96.38 94 GLN A CA 1
ATOM 704 C C . GLN A 1 94 ? 6.016 -16.641 -3.486 1 96.38 94 GLN A C 1
ATOM 706 O O . GLN A 1 94 ? 6.227 -15.648 -2.785 1 96.38 94 GLN A O 1
ATOM 711 N N . ALA A 1 95 ? 6.328 -16.703 -4.75 1 97.75 95 ALA A N 1
ATOM 712 C CA . ALA A 1 95 ? 6.984 -15.594 -5.438 1 97.75 95 ALA A CA 1
ATOM 713 C C . ALA A 1 95 ? 6.109 -14.344 -5.43 1 97.75 95 ALA A C 1
ATOM 715 O O . ALA A 1 95 ? 6.586 -13.25 -5.125 1 97.75 95 ALA A O 1
ATOM 716 N N . MET A 1 96 ? 4.863 -14.523 -5.691 1 97.69 96 MET A N 1
ATOM 717 C CA . MET A 1 96 ? 3.924 -13.414 -5.793 1 97.69 96 MET A CA 1
ATOM 718 C C . MET A 1 96 ? 3.693 -12.766 -4.434 1 97.69 96 MET A C 1
ATOM 720 O O . MET A 1 96 ? 3.701 -11.539 -4.312 1 97.69 96 MET A O 1
ATOM 724 N N . LYS A 1 97 ? 3.578 -13.586 -3.418 1 96.38 97 LYS A N 1
ATOM 725 C CA . LYS A 1 97 ? 3.381 -13.078 -2.066 1 96.38 97 LYS A CA 1
ATOM 726 C C . LYS A 1 97 ? 4.617 -12.328 -1.578 1 96.38 97 LYS A C 1
ATOM 728 O O . LYS A 1 97 ? 4.504 -11.375 -0.796 1 96.38 97 LYS A O 1
ATOM 733 N N . ALA A 1 98 ? 5.73 -12.758 -2.107 1 96.62 98 ALA A N 1
ATOM 734 C CA . ALA A 1 98 ? 6.98 -12.133 -1.695 1 96.62 98 ALA A CA 1
ATOM 735 C C . ALA A 1 98 ? 7.238 -10.852 -2.484 1 96.62 98 ALA A C 1
ATOM 737 O O . ALA A 1 98 ? 8.234 -10.164 -2.256 1 96.62 98 ALA A O 1
ATOM 738 N N . GLY A 1 99 ? 6.438 -10.594 -3.467 1 96.56 99 GLY A N 1
ATOM 739 C CA . GLY A 1 99 ? 6.488 -9.273 -4.074 1 96.56 99 GLY A CA 1
ATOM 740 C C . GLY A 1 99 ? 6.895 -9.305 -5.535 1 96.56 99 GLY A C 1
ATOM 741 O O . GLY A 1 99 ? 7.184 -8.266 -6.129 1 96.56 99 GLY A O 1
ATOM 742 N N . ALA A 1 100 ? 6.934 -10.484 -6.141 1 98.12 100 ALA A N 1
ATOM 743 C CA . ALA A 1 100 ? 7.219 -10.539 -7.57 1 98.12 100 ALA A CA 1
ATOM 744 C C . ALA A 1 100 ? 6.203 -9.719 -8.359 1 98.12 100 ALA A C 1
ATOM 746 O O . ALA A 1 100 ? 5.008 -9.742 -8.062 1 98.12 100 ALA A O 1
ATOM 747 N N . GLU A 1 101 ? 6.703 -9.047 -9.359 1 97.5 101 GLU A N 1
ATOM 748 C CA . GLU A 1 101 ? 5.84 -8.234 -10.211 1 97.5 101 GLU A CA 1
ATOM 749 C C . GLU A 1 101 ? 4.965 -9.109 -11.102 1 97.5 101 GLU A C 1
ATOM 751 O O . GLU A 1 101 ? 3.842 -8.727 -11.438 1 97.5 101 GLU A O 1
ATOM 756 N N . ASP A 1 102 ? 5.598 -10.156 -11.547 1 97.94 102 ASP A N 1
ATOM 757 C CA . ASP A 1 102 ? 4.926 -11.094 -12.445 1 97.94 102 ASP A CA 1
ATOM 758 C C . ASP A 1 102 ? 5.629 -12.453 -12.445 1 97.94 102 ASP A C 1
ATOM 760 O O . ASP A 1 102 ? 6.715 -12.594 -11.875 1 97.94 102 ASP A O 1
ATOM 764 N N . PHE A 1 103 ? 4.938 -13.414 -13.023 1 97.88 103 PHE A N 1
ATOM 765 C CA . PHE A 1 103 ? 5.445 -14.773 -13.172 1 97.88 103 PHE A CA 1
ATOM 766 C C . PHE A 1 103 ? 5.02 -15.367 -14.516 1 97.88 103 PHE A C 1
ATOM 768 O O . PHE A 1 103 ? 3.83 -15.586 -14.75 1 97.88 103 PHE A O 1
ATOM 775 N N . LEU A 1 104 ? 6.035 -15.656 -15.336 1 96.88 104 LEU A N 1
ATOM 776 C CA . LEU A 1 104 ? 5.793 -16.125 -16.688 1 96.88 104 LEU A CA 1
ATOM 777 C C . LEU A 1 104 ? 6.391 -17.516 -16.891 1 96.88 104 LEU A C 1
ATOM 779 O O . LEU A 1 104 ? 7.387 -17.875 -16.266 1 96.88 104 LEU A O 1
ATOM 783 N N . GLU A 1 105 ? 5.781 -18.203 -17.812 1 94.94 105 GLU A N 1
ATOM 784 C CA . GLU A 1 105 ? 6.289 -19.531 -18.172 1 94.94 105 GLU A CA 1
ATOM 785 C C . GLU A 1 105 ? 7.012 -19.5 -19.516 1 94.94 105 GLU A C 1
ATOM 787 O O . GLU A 1 105 ? 6.586 -18.797 -20.438 1 94.94 105 GLU A O 1
ATOM 792 N N . LYS A 1 106 ? 8.156 -20.344 -19.547 1 94.06 106 LYS A N 1
ATOM 793 C CA . LYS A 1 106 ? 8.836 -20.578 -20.812 1 94.06 106 LYS A CA 1
ATOM 794 C C . LYS A 1 106 ? 8.102 -21.625 -21.641 1 94.06 106 LYS A C 1
ATOM 796 O O . LYS A 1 106 ? 7.676 -22.656 -21.109 1 94.06 106 LYS A O 1
ATOM 801 N N . PRO A 1 107 ? 7.836 -21.344 -22.906 1 92.81 107 PRO A N 1
ATOM 802 C CA . PRO A 1 107 ? 8.141 -20.125 -23.656 1 92.81 107 PRO A CA 1
ATOM 803 C C . PRO A 1 107 ? 7.078 -19.047 -23.484 1 92.81 107 PRO A C 1
ATOM 805 O O . PRO A 1 107 ? 5.906 -19.359 -23.281 1 92.81 107 PRO A O 1
ATOM 808 N N . THR A 1 108 ? 7.449 -17.859 -23.531 1 94.5 108 THR A N 1
ATOM 809 C CA . THR A 1 108 ? 6.551 -16.719 -23.391 1 94.5 108 THR A CA 1
ATOM 810 C C . THR A 1 108 ? 6.578 -15.859 -24.656 1 94.5 108 THR A C 1
ATOM 812 O O . THR A 1 108 ? 7.648 -15.586 -25.203 1 94.5 108 THR A O 1
ATOM 815 N N . PRO A 1 109 ? 5.414 -15.438 -25.125 1 95.56 109 PRO A N 1
ATOM 816 C CA . PRO A 1 109 ? 5.387 -14.555 -26.297 1 95.56 109 PRO A CA 1
ATOM 817 C C . PRO A 1 109 ? 6.117 -13.234 -26.062 1 95.56 109 PRO A C 1
ATOM 819 O O . PRO A 1 109 ? 6.062 -12.688 -24.953 1 95.56 109 PRO A O 1
ATOM 822 N N . LYS A 1 110 ? 6.73 -12.812 -27.172 1 95.75 110 LYS A N 1
ATOM 823 C CA . LYS A 1 110 ? 7.512 -11.578 -27.125 1 95.75 110 LYS A CA 1
ATOM 824 C C . LYS A 1 110 ? 6.68 -10.414 -26.594 1 95.75 110 LYS A C 1
ATOM 826 O O . LYS A 1 110 ? 7.148 -9.625 -25.781 1 95.75 110 LYS A O 1
ATOM 831 N N . GLU A 1 111 ? 5.473 -10.297 -27.062 1 96.81 111 GLU A N 1
ATOM 832 C CA . GLU A 1 111 ? 4.609 -9.18 -26.688 1 96.81 111 GLU A CA 1
ATOM 833 C C . GLU A 1 111 ? 4.297 -9.188 -25.203 1 96.81 111 GLU A C 1
ATOM 835 O O . GLU A 1 111 ? 4.281 -8.133 -24.562 1 96.81 111 GLU A O 1
ATOM 840 N N . VAL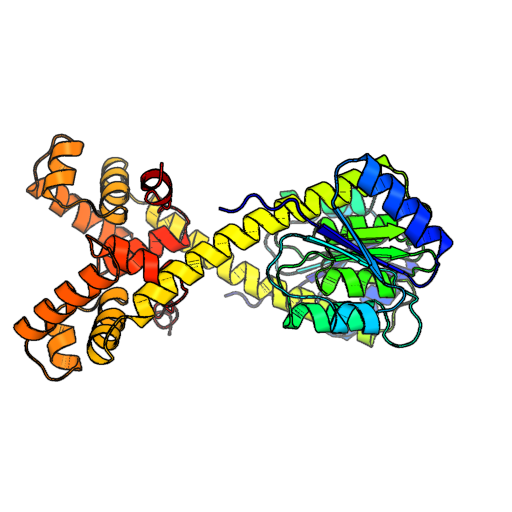 A 1 112 ? 4.078 -10.344 -24.625 1 96.88 112 VAL A N 1
ATOM 841 C CA . VAL A 1 112 ? 3.775 -10.492 -23.203 1 96.88 112 VAL A CA 1
ATOM 842 C C . VAL A 1 112 ? 5 -10.117 -22.375 1 96.88 112 VAL A C 1
ATOM 844 O O . VAL A 1 112 ? 4.891 -9.383 -21.391 1 96.88 112 VAL A O 1
ATOM 847 N N . LEU A 1 113 ? 6.121 -10.609 -22.812 1 97.56 113 LEU A N 1
ATOM 848 C CA . LEU A 1 113 ? 7.375 -10.336 -22.109 1 97.56 113 LEU A CA 1
ATOM 849 C C . LEU A 1 113 ? 7.668 -8.844 -22.078 1 97.56 113 LEU A C 1
ATOM 851 O O . LEU A 1 113 ? 7.953 -8.281 -21.016 1 97.56 113 LEU A O 1
ATOM 855 N N . LEU A 1 114 ? 7.496 -8.203 -23.219 1 97.31 114 LEU A N 1
ATOM 856 C CA . LEU A 1 114 ? 7.801 -6.781 -23.328 1 97.31 114 LEU A CA 1
ATOM 857 C C . LEU A 1 114 ? 6.82 -5.949 -22.516 1 97.31 114 LEU A C 1
ATOM 859 O O . LEU A 1 114 ? 7.219 -4.98 -21.859 1 97.31 114 LEU A O 1
ATOM 863 N N . GLU A 1 115 ? 5.605 -6.32 -22.562 1 97.19 115 GLU A N 1
ATOM 864 C CA . GLU A 1 115 ? 4.598 -5.613 -21.781 1 97.19 115 GLU A CA 1
ATOM 865 C C . GLU A 1 115 ? 4.855 -5.75 -20.281 1 97.19 115 GLU A C 1
ATOM 867 O O . GLU A 1 115 ? 4.715 -4.781 -19.531 1 97.19 115 GLU A O 1
ATOM 872 N N . THR A 1 116 ? 5.223 -6.91 -19.875 1 97.69 116 THR A N 1
ATOM 873 C CA . THR A 1 116 ? 5.488 -7.18 -18.453 1 97.69 116 THR A CA 1
ATOM 874 C C . THR A 1 116 ? 6.672 -6.352 -17.969 1 97.69 116 THR A C 1
ATOM 876 O O . THR A 1 116 ? 6.59 -5.719 -16.906 1 97.69 116 THR A O 1
ATOM 879 N N . ILE A 1 117 ? 7.668 -6.293 -18.719 1 96.94 117 ILE A N 1
ATOM 880 C CA . ILE A 1 117 ? 8.859 -5.539 -18.359 1 96.94 117 ILE A CA 1
ATOM 881 C C . ILE A 1 117 ? 8.539 -4.047 -18.328 1 96.94 117 ILE A C 1
ATOM 883 O O . ILE A 1 117 ? 8.93 -3.338 -17.406 1 96.94 117 ILE A O 1
ATOM 887 N N . GLY A 1 118 ? 7.809 -3.609 -19.344 1 95.69 118 GLY A N 1
ATOM 888 C CA . GLY A 1 118 ? 7.402 -2.213 -19.375 1 95.69 118 GLY A CA 1
ATOM 889 C C . GLY A 1 118 ? 6.605 -1.798 -18.156 1 95.69 118 GLY A C 1
ATOM 890 O O . GLY A 1 118 ? 6.875 -0.752 -17.562 1 95.69 118 GLY A O 1
ATOM 891 N N . ARG A 1 119 ? 5.691 -2.588 -17.812 1 96.69 119 ARG A N 1
ATOM 892 C CA . ARG A 1 119 ? 4.871 -2.326 -16.625 1 96.69 119 ARG A CA 1
ATOM 893 C C . ARG A 1 119 ? 5.719 -2.314 -15.359 1 96.69 119 ARG A C 1
ATOM 895 O O . ARG A 1 119 ? 5.551 -1.445 -14.5 1 96.69 119 ARG A O 1
ATOM 902 N N . ALA A 1 120 ? 6.594 -3.258 -15.234 1 97 120 ALA A N 1
ATOM 903 C CA . ALA A 1 120 ? 7.48 -3.352 -14.078 1 97 120 ALA A CA 1
ATOM 904 C C . ALA A 1 120 ? 8.336 -2.096 -13.938 1 97 120 ALA A C 1
ATOM 906 O O . ALA A 1 120 ? 8.477 -1.556 -12.836 1 97 120 ALA A O 1
ATOM 907 N N . LEU A 1 121 ? 8.789 -1.608 -15.008 1 95.38 121 LEU A N 1
ATOM 908 C CA . LEU A 1 121 ? 9.672 -0.444 -15 1 95.38 121 LEU A CA 1
ATOM 909 C C . LEU A 1 121 ? 8.891 0.824 -14.68 1 95.38 121 LEU A C 1
ATOM 911 O O . LEU A 1 121 ? 9.391 1.71 -13.984 1 95.38 121 LEU A O 1
ATOM 915 N N . ARG A 1 122 ? 7.719 0.923 -15.234 1 94.62 122 ARG A N 1
ATOM 916 C CA . ARG A 1 122 ? 6.879 2.074 -14.922 1 94.62 122 ARG A CA 1
ATOM 917 C C . ARG A 1 122 ? 6.555 2.123 -13.43 1 94.62 122 ARG A C 1
ATOM 919 O O . ARG A 1 122 ? 6.637 3.184 -12.805 1 94.62 122 ARG A O 1
ATOM 926 N N . ARG A 1 123 ? 6.254 0.994 -12.906 1 94.69 123 ARG A N 1
ATOM 927 C CA . ARG A 1 123 ? 5.945 0.925 -11.484 1 94.69 123 ARG A CA 1
ATOM 928 C C . ARG A 1 123 ? 7.176 1.232 -10.641 1 94.69 123 ARG A C 1
ATOM 930 O O . ARG A 1 123 ? 7.082 1.916 -9.617 1 94.69 123 ARG A O 1
ATOM 937 N N . TYR A 1 124 ? 8.234 0.738 -11.078 1 94.5 124 TYR A N 1
ATOM 938 C CA . TYR A 1 124 ? 9.5 1.037 -10.422 1 94.5 124 TYR A CA 1
ATOM 939 C C . TYR A 1 124 ? 9.742 2.541 -10.359 1 94.5 124 TYR A C 1
ATOM 941 O O . TYR A 1 124 ? 10.094 3.076 -9.305 1 94.5 124 TYR A O 1
ATOM 949 N N . ALA A 1 125 ? 9.555 3.211 -11.445 1 93 125 ALA A N 1
ATOM 950 C CA . ALA A 1 125 ? 9.805 4.645 -11.539 1 93 125 ALA A CA 1
ATOM 951 C C . ALA A 1 125 ? 8.906 5.422 -10.578 1 93 125 ALA A C 1
ATOM 953 O O . ALA A 1 125 ? 9.367 6.352 -9.914 1 93 125 ALA A O 1
ATOM 954 N N . LEU A 1 126 ? 7.727 5.031 -10.531 1 94.19 126 LEU A N 1
ATOM 955 C CA . LEU A 1 126 ? 6.777 5.707 -9.656 1 94.19 126 LEU A CA 1
ATOM 956 C C . LEU A 1 126 ? 7.156 5.508 -8.188 1 94.19 126 LEU A C 1
ATOM 958 O O . LEU A 1 126 ? 7.141 6.457 -7.402 1 94.19 126 LEU A O 1
ATOM 962 N N . ARG A 1 127 ? 7.496 4.309 -7.855 1 94.81 127 ARG A N 1
ATOM 963 C CA . ARG A 1 127 ? 7.883 4.016 -6.48 1 94.81 127 ARG A CA 1
ATOM 964 C C . ARG A 1 127 ? 9.172 4.734 -6.105 1 94.81 127 ARG A C 1
ATOM 966 O O . ARG A 1 127 ? 9.32 5.215 -4.98 1 94.81 127 ARG A O 1
ATOM 973 N N . ARG A 1 128 ? 10.023 4.719 -6.988 1 93.12 128 ARG A N 1
ATOM 974 C CA . ARG A 1 128 ? 11.297 5.402 -6.762 1 93.12 128 ARG A CA 1
ATOM 975 C C . ARG A 1 128 ? 11.078 6.895 -6.523 1 93.12 128 ARG A C 1
ATOM 977 O O . ARG A 1 128 ? 11.688 7.48 -5.629 1 93.12 128 ARG A O 1
ATOM 984 N N . LEU A 1 129 ? 10.234 7.504 -7.328 1 93.12 129 LEU A N 1
ATOM 985 C CA . LEU A 1 129 ? 9.922 8.922 -7.164 1 93.12 129 LEU A CA 1
ATOM 986 C C . LEU A 1 129 ? 9.367 9.195 -5.77 1 93.12 129 LEU A C 1
ATOM 988 O O . LEU A 1 129 ? 9.773 10.156 -5.113 1 93.12 129 LEU A O 1
ATOM 992 N N . GLU A 1 130 ? 8.508 8.406 -5.371 1 94.38 130 GLU A N 1
ATOM 993 C CA . GLU A 1 130 ? 7.918 8.562 -4.043 1 94.38 130 GLU A CA 1
ATOM 994 C C . GLU A 1 130 ? 8.977 8.406 -2.951 1 94.38 130 GLU A C 1
ATOM 996 O O . GLU A 1 130 ? 9 9.18 -1.994 1 94.38 130 GLU A O 1
ATOM 1001 N N . GLN A 1 131 ? 9.766 7.438 -3.076 1 94.06 131 GLN A N 1
ATOM 1002 C CA . GLN A 1 131 ? 10.828 7.207 -2.104 1 94.06 131 GLN A CA 1
ATOM 1003 C C . GLN A 1 131 ? 11.805 8.383 -2.062 1 94.06 131 GLN A C 1
ATOM 1005 O O . GLN A 1 131 ? 12.242 8.797 -0.987 1 94.06 131 GLN A O 1
ATOM 1010 N N . ASP A 1 132 ? 12.117 8.852 -3.203 1 93.81 132 ASP A N 1
ATOM 1011 C CA . ASP A 1 132 ? 13.008 10 -3.281 1 93.81 132 ASP A CA 1
ATOM 1012 C C . ASP A 1 132 ? 12.414 11.211 -2.564 1 93.81 132 ASP A C 1
ATOM 1014 O O . ASP A 1 132 ? 13.125 11.945 -1.877 1 93.81 132 ASP A O 1
ATOM 1018 N N . ARG A 1 133 ? 11.188 11.383 -2.779 1 94.19 133 ARG A N 1
ATOM 1019 C CA . ARG A 1 133 ? 10.508 12.477 -2.105 1 94.19 133 ARG A CA 1
ATOM 1020 C C . ARG A 1 133 ? 10.586 12.328 -0.59 1 94.19 133 ARG A C 1
ATOM 1022 O O . ARG A 1 133 ? 10.898 13.281 0.121 1 94.19 133 ARG A O 1
ATOM 1029 N N . LYS A 1 134 ? 10.344 11.203 -0.134 1 95.69 134 LYS A N 1
ATOM 1030 C CA . LYS A 1 134 ? 10.406 10.938 1.302 1 95.69 134 LYS A CA 1
ATOM 1031 C C . LYS A 1 134 ? 11.828 11.117 1.831 1 95.69 134 LYS A C 1
ATOM 1033 O O . LYS A 1 134 ? 12.023 11.68 2.91 1 95.69 134 LYS A O 1
ATOM 1038 N N . HIS A 1 135 ? 12.742 10.656 1.09 1 95.25 135 HIS A N 1
ATOM 1039 C CA . HIS A 1 135 ? 14.133 10.797 1.485 1 95.25 135 HIS A CA 1
ATOM 1040 C C . HIS A 1 135 ? 14.539 12.266 1.576 1 95.25 135 HIS A C 1
ATOM 1042 O O . HIS A 1 135 ? 15.25 12.664 2.498 1 95.25 135 HIS A O 1
ATOM 1048 N N . ALA A 1 136 ? 14.07 13 0.592 1 96.25 136 ALA A N 1
ATOM 1049 C CA . ALA A 1 136 ? 14.367 14.43 0.608 1 96.25 136 ALA A CA 1
ATOM 1050 C C . ALA A 1 136 ? 13.797 15.086 1.861 1 96.25 136 ALA A C 1
ATOM 1052 O O . ALA A 1 136 ? 14.469 15.906 2.496 1 96.25 136 ALA A O 1
ATOM 1053 N N . LEU A 1 137 ? 12.648 14.742 2.227 1 95.88 137 LEU A N 1
ATOM 1054 C CA . LEU A 1 137 ? 12.023 15.281 3.428 1 95.88 137 LEU A CA 1
ATOM 1055 C C . LEU A 1 137 ? 12.773 14.836 4.68 1 95.88 137 LEU A C 1
ATOM 1057 O O . LEU A 1 137 ? 12.984 15.633 5.598 1 95.88 137 LEU A O 1
ATOM 1061 N N . ARG A 1 138 ? 13.164 13.625 4.746 1 96.88 138 ARG A N 1
ATOM 1062 C CA . ARG A 1 138 ? 13.906 13.102 5.887 1 96.88 138 ARG A CA 1
ATOM 1063 C C . ARG A 1 138 ? 15.242 13.82 6.043 1 96.88 138 ARG A C 1
ATOM 1065 O O . ARG A 1 138 ? 15.688 14.07 7.164 1 96.88 138 ARG A O 1
ATOM 1072 N N . ARG A 1 139 ? 15.805 14.086 4.926 1 96.56 139 ARG A N 1
ATOM 1073 C CA . ARG A 1 139 ? 17.062 14.812 4.953 1 96.56 139 ARG A CA 1
ATOM 1074 C C . ARG A 1 139 ? 16.891 16.203 5.566 1 96.56 139 ARG A C 1
ATOM 1076 O O . ARG A 1 139 ? 17.719 16.656 6.348 1 96.56 139 ARG A O 1
ATOM 1083 N N . ARG A 1 140 ? 15.852 16.828 5.203 1 96.31 140 ARG A N 1
ATOM 1084 C CA . ARG A 1 140 ? 15.562 18.125 5.793 1 96.31 140 ARG A CA 1
ATOM 1085 C C . ARG A 1 140 ? 15.383 18.016 7.305 1 96.31 140 ARG A C 1
ATOM 1087 O O . ARG A 1 140 ? 15.898 18.844 8.062 1 96.31 140 ARG A O 1
ATOM 1094 N N . LEU A 1 141 ? 14.703 16.969 7.699 1 96.31 141 LEU A N 1
ATOM 1095 C CA . LEU A 1 141 ? 14.461 16.734 9.117 1 96.31 141 LEU A CA 1
ATOM 1096 C C . LEU A 1 141 ? 15.773 16.469 9.859 1 96.31 141 LEU A C 1
ATOM 1098 O O . LEU A 1 141 ? 15.945 16.906 11 1 96.31 141 LEU A O 1
ATOM 1102 N N . ALA A 1 142 ? 16.656 15.805 9.203 1 96.44 142 ALA A N 1
ATOM 1103 C CA . ALA A 1 142 ? 17.938 15.422 9.805 1 96.44 142 ALA A CA 1
ATOM 1104 C C . ALA A 1 142 ? 18.797 16.656 10.086 1 96.44 142 ALA A C 1
ATOM 1106 O O . ALA A 1 142 ? 19.734 16.594 10.875 1 96.44 142 ALA A O 1
ATOM 1107 N N . ASN A 1 143 ? 18.469 17.766 9.445 1 96.81 143 ASN A N 1
ATOM 1108 C CA . ASN A 1 143 ? 19.203 19 9.648 1 96.81 143 ASN A CA 1
ATOM 1109 C C . ASN A 1 143 ? 18.766 19.719 10.922 1 96.81 143 ASN A C 1
ATOM 1111 O O . ASN A 1 143 ? 19.391 20.688 11.336 1 96.81 143 ASN A O 1
ATOM 1115 N N . LEU A 1 144 ? 17.75 19.219 11.562 1 97.94 144 LEU A N 1
ATOM 1116 C CA . LEU A 1 144 ? 17.297 19.844 12.805 1 97.94 144 LEU A CA 1
ATOM 1117 C C . LEU A 1 144 ? 18.219 19.484 13.969 1 97.94 144 LEU A C 1
ATOM 1119 O O . LEU A 1 144 ? 18.688 18.344 14.055 1 97.94 144 LEU A O 1
ATOM 1123 N N . THR A 1 145 ? 18.484 20.438 14.875 1 97.44 145 THR A N 1
ATOM 1124 C CA . THR A 1 145 ? 19.141 20.125 16.125 1 97.44 145 THR A CA 1
ATOM 1125 C C . THR A 1 145 ? 18.25 19.266 17.016 1 97.44 145 THR A C 1
ATOM 1127 O O . THR A 1 145 ? 17.047 19.188 16.797 1 97.44 145 THR A O 1
ATOM 1130 N N . PRO A 1 146 ? 18.828 18.625 17.984 1 97.25 146 PRO A N 1
ATOM 1131 C CA . PRO A 1 146 ? 18.016 17.812 18.891 1 97.25 146 PRO A CA 1
ATOM 1132 C C . PRO A 1 146 ? 16.859 18.609 19.516 1 97.25 146 PRO A C 1
ATOM 1134 O O . PRO A 1 146 ? 15.734 18.125 19.578 1 97.25 146 PRO A O 1
ATOM 1137 N N . ARG A 1 147 ? 17.141 19.766 19.844 1 97.38 147 ARG A N 1
ATOM 1138 C CA . ARG A 1 147 ? 16.109 20.609 20.469 1 97.38 147 ARG A CA 1
ATOM 1139 C C . ARG A 1 147 ? 15.039 21 19.469 1 97.38 147 ARG A C 1
ATOM 1141 O O . ARG A 1 147 ? 13.844 20.984 19.781 1 97.38 147 ARG A O 1
ATOM 1148 N N . GLU A 1 148 ? 15.438 21.359 18.281 1 97.75 148 GLU A N 1
ATOM 1149 C CA . GLU A 1 148 ? 14.484 21.672 17.219 1 97.75 148 GLU A CA 1
ATOM 1150 C C . GLU A 1 148 ? 13.578 20.484 16.906 1 97.75 148 GLU A C 1
ATOM 1152 O O . GLU A 1 148 ? 12.383 20.656 16.656 1 97.75 148 GLU A O 1
ATOM 1157 N N . PHE A 1 149 ? 14.156 19.344 16.938 1 97.69 149 PHE A N 1
ATOM 1158 C CA . PHE A 1 149 ? 13.391 18.141 16.672 1 97.69 149 PHE A CA 1
ATOM 1159 C C . PHE A 1 149 ? 12.359 17.891 17.766 1 97.69 149 PHE A C 1
ATOM 1161 O O . PHE A 1 149 ? 11.234 17.469 17.484 1 97.69 149 PHE A O 1
ATOM 1168 N N . GLU A 1 150 ? 12.75 18.109 18.938 1 97.44 150 GLU A N 1
ATOM 1169 C CA . GLU A 1 150 ? 11.805 18 20.031 1 97.44 150 GLU A CA 1
ATOM 1170 C C . GLU A 1 150 ? 10.633 18.969 19.844 1 97.44 150 GLU A C 1
ATOM 1172 O O . GLU A 1 150 ? 9.469 18.578 20.016 1 97.44 150 GLU A O 1
ATOM 1177 N N . VAL A 1 151 ? 10.93 20.219 19.547 1 97.88 151 VAL A N 1
ATOM 1178 C CA . VAL A 1 151 ? 9.898 21.219 19.312 1 97.88 151 VAL A CA 1
ATOM 1179 C C . VAL A 1 151 ? 9.016 20.797 18.141 1 97.88 151 VAL A C 1
ATOM 1181 O O . VAL A 1 151 ? 7.785 20.875 18.219 1 97.88 151 VAL A O 1
ATOM 1184 N N . PHE A 1 152 ? 9.656 20.281 17.078 1 97.31 152 PHE A N 1
ATOM 1185 C CA . PHE A 1 152 ? 8.953 19.766 15.906 1 97.31 152 PHE A CA 1
ATOM 1186 C C . PHE A 1 152 ? 7.934 18.719 16.312 1 97.31 152 PHE A C 1
ATOM 1188 O O . PHE A 1 152 ? 6.766 18.797 15.922 1 97.31 152 PHE A O 1
ATOM 1195 N N . GLY A 1 153 ? 8.336 17.781 17.094 1 96.94 153 GLY A N 1
ATOM 1196 C CA . GLY A 1 153 ? 7.469 16.703 17.531 1 96.94 153 GLY A CA 1
ATOM 1197 C C . GLY A 1 153 ? 6.242 17.188 18.281 1 96.94 153 GLY A C 1
ATOM 1198 O O . GLY A 1 153 ? 5.152 16.641 18.109 1 96.94 153 GLY A O 1
ATOM 1199 N N . LEU A 1 154 ? 6.398 18.172 19.047 1 96.94 154 LEU A N 1
ATOM 1200 C CA . LEU A 1 154 ? 5.305 18.703 19.859 1 96.94 154 LEU A CA 1
ATOM 1201 C C . LEU A 1 154 ? 4.375 19.562 19.016 1 96.94 154 LEU A C 1
ATOM 1203 O O . LEU A 1 154 ? 3.152 19.5 19.172 1 96.94 154 LEU A O 1
ATOM 1207 N N . ILE A 1 155 ? 4.906 20.281 18.078 1 95.44 155 ILE A N 1
ATOM 1208 C CA . ILE A 1 155 ? 4.113 21.172 17.219 1 95.44 155 ILE A CA 1
ATOM 1209 C C . ILE A 1 155 ? 3.189 20.328 16.328 1 95.44 155 ILE A C 1
ATOM 1211 O O . ILE A 1 155 ? 2.01 20.656 16.188 1 95.44 155 ILE A O 1
ATOM 1215 N N . VAL A 1 156 ? 3.729 19.266 15.797 1 96 156 VAL A N 1
ATOM 1216 C CA . VAL A 1 156 ? 2.951 18.5 14.836 1 96 156 VAL A CA 1
ATOM 1217 C C . VAL A 1 156 ? 1.877 17.703 15.562 1 96 156 VAL A C 1
ATOM 1219 O O . VAL A 1 156 ? 0.955 17.172 14.93 1 96 156 VAL A O 1
ATOM 1222 N N . ARG A 1 157 ? 1.996 17.641 16.844 1 93.88 157 ARG A N 1
ATOM 1223 C CA . ARG A 1 157 ? 0.98 16.984 17.656 1 93.88 157 ARG A CA 1
ATOM 1224 C C . ARG A 1 157 ? -0.018 18 18.203 1 93.88 157 ARG A C 1
ATOM 1226 O O . ARG A 1 157 ? -0.879 17.656 19.016 1 93.88 157 ARG A O 1
ATOM 1233 N N . GLY A 1 158 ? 0.138 19.219 17.859 1 94.12 158 GLY A N 1
ATOM 1234 C CA . GLY A 1 158 ? -0.884 20.219 18.125 1 94.12 158 GLY A CA 1
ATOM 1235 C C . GLY A 1 158 ? -0.61 21.031 19.375 1 94.12 158 GLY A C 1
ATOM 1236 O O . GLY A 1 158 ? -1.452 21.828 19.812 1 94.12 158 GLY A O 1
ATOM 1237 N N . LYS A 1 159 ? 0.54 20.891 19.969 1 95.81 159 LYS A N 1
ATOM 1238 C CA . LYS A 1 159 ? 0.841 21.641 21.188 1 95.81 159 LYS A CA 1
ATOM 1239 C C . LYS A 1 159 ? 1.105 23.109 20.875 1 95.81 159 LYS A C 1
ATOM 1241 O O . LYS A 1 159 ? 1.754 23.438 19.875 1 95.81 159 LYS A O 1
ATOM 1246 N N . LEU A 1 160 ? 0.61 24.031 21.734 1 94.94 160 LEU A N 1
ATOM 1247 C CA . LEU A 1 160 ? 0.821 25.469 21.625 1 94.94 160 LEU A CA 1
ATOM 1248 C C . LEU A 1 160 ? 2.188 25.859 22.172 1 94.94 160 LEU A C 1
ATOM 1250 O O . LEU A 1 160 ? 2.773 25.141 22.969 1 94.94 160 LEU A O 1
ATOM 1254 N N . ASN A 1 161 ? 2.59 27.016 21.766 1 96.19 161 ASN A N 1
ATOM 1255 C CA . ASN A 1 161 ? 3.898 27.484 22.203 1 96.19 161 ASN A CA 1
ATOM 1256 C C . ASN A 1 161 ? 4.031 27.469 23.719 1 96.19 161 ASN A C 1
ATOM 1258 O O . ASN A 1 161 ? 5.07 27.062 24.25 1 96.19 161 ASN A O 1
ATOM 1262 N N . LYS A 1 162 ? 2.982 27.844 24.359 1 97.12 162 LYS A N 1
ATOM 1263 C CA . LYS A 1 162 ? 3.01 27.875 25.812 1 97.12 162 LYS A CA 1
ATOM 1264 C C . LYS A 1 162 ? 3.162 26.469 26.391 1 97.12 162 LYS A C 1
ATOM 1266 O O . LYS A 1 162 ? 3.934 26.266 27.328 1 97.12 162 LYS A O 1
ATOM 1271 N N . GLN A 1 163 ? 2.49 25.547 25.844 1 97.31 163 GLN A N 1
ATOM 1272 C CA . GLN A 1 163 ? 2.557 24.141 26.281 1 97.31 163 GLN A CA 1
ATOM 1273 C C . GLN A 1 163 ? 3.93 23.547 26 1 97.31 163 GLN A C 1
ATOM 1275 O O . GLN A 1 163 ? 4.461 22.781 26.812 1 97.31 163 GLN A O 1
ATOM 1280 N N . ILE A 1 164 ? 4.469 23.922 24.891 1 97.81 164 ILE A N 1
ATOM 1281 C CA . ILE A 1 164 ? 5.781 23.422 24.5 1 97.81 164 ILE A CA 1
ATOM 1282 C C . ILE A 1 164 ? 6.844 23.969 25.453 1 97.81 164 ILE A C 1
ATOM 1284 O O . ILE A 1 164 ? 7.734 23.234 25.891 1 97.81 164 ILE A O 1
ATOM 1288 N N . ALA A 1 165 ? 6.734 25.234 25.75 1 98.38 165 ALA A N 1
ATOM 1289 C CA . ALA A 1 165 ? 7.656 25.875 26.688 1 98.38 165 ALA A CA 1
ATOM 1290 C C . ALA A 1 165 ? 7.645 25.141 28.031 1 98.38 165 ALA A C 1
ATOM 1292 O O . ALA A 1 165 ? 8.703 24.844 28.594 1 98.38 165 ALA A O 1
ATOM 1293 N N . GLN A 1 166 ? 6.457 24.859 28.484 1 98.25 166 GLN A N 1
ATOM 1294 C CA . GLN A 1 166 ? 6.297 24.156 29.75 1 98.25 166 GLN A CA 1
ATOM 1295 C C . GLN A 1 166 ? 6.898 22.75 29.688 1 98.25 166 GLN A C 1
ATOM 1297 O O . GLN A 1 166 ? 7.641 22.344 30.578 1 98.25 166 GLN A O 1
ATOM 1302 N N . ALA A 1 167 ? 6.684 22.094 28.641 1 97.25 167 ALA A N 1
ATOM 1303 C CA . ALA A 1 167 ? 7.141 20.719 28.484 1 97.25 167 ALA A CA 1
ATOM 1304 C C . ALA A 1 167 ? 8.664 20.656 28.406 1 97.25 167 ALA A C 1
ATOM 1306 O O . ALA A 1 167 ? 9.273 19.703 28.891 1 97.25 167 ALA A O 1
ATOM 1307 N N . LEU A 1 168 ? 9.258 21.609 27.828 1 97.56 168 LEU A N 1
ATOM 1308 C CA . LEU A 1 168 ? 10.688 21.547 27.562 1 97.56 168 LEU A CA 1
ATOM 1309 C C . LEU A 1 168 ? 11.469 22.406 28.547 1 97.56 168 LEU A C 1
ATOM 1311 O O . LEU A 1 168 ? 12.703 22.469 28.484 1 97.56 168 LEU A O 1
ATOM 1315 N N . GLY A 1 169 ? 10.812 23.047 29.469 1 97.62 169 GLY A N 1
ATOM 1316 C CA . GLY A 1 169 ? 11.484 23.844 30.484 1 97.62 169 GLY A CA 1
ATOM 1317 C C . GLY A 1 169 ? 12.18 25.062 29.906 1 97.62 169 GLY A C 1
ATOM 1318 O O . GLY A 1 169 ? 13.344 25.328 30.219 1 97.62 169 GLY A O 1
ATOM 1319 N N . THR A 1 170 ? 11.484 25.75 29.062 1 97.69 170 THR A N 1
ATOM 1320 C CA . THR A 1 170 ? 12.039 26.938 28.422 1 97.69 170 THR A CA 1
ATOM 1321 C C . THR A 1 170 ? 10.977 28.031 28.281 1 97.69 170 THR A C 1
ATOM 1323 O O . THR A 1 170 ? 9.898 27.922 28.859 1 97.69 170 THR A O 1
ATOM 1326 N N . SER A 1 171 ? 11.258 29.109 27.641 1 97.94 171 SER A N 1
ATOM 1327 C CA . SER A 1 171 ? 10.32 30.219 27.453 1 97.94 171 SER A CA 1
ATOM 1328 C C . SER A 1 171 ? 9.602 30.125 26.125 1 97.94 171 SER A C 1
ATOM 1330 O O . SER A 1 171 ? 10.102 29.484 25.188 1 97.94 171 SER A O 1
ATOM 1332 N N . GLU A 1 172 ? 8.508 30.75 26.094 1 97.88 172 GLU A N 1
ATOM 1333 C CA . GLU A 1 172 ? 7.785 30.828 24.828 1 97.88 172 GLU A CA 1
ATOM 1334 C C . GLU A 1 172 ? 8.633 31.484 23.75 1 97.88 172 GLU A C 1
ATOM 1336 O O . GLU A 1 172 ? 8.539 31.125 22.578 1 97.88 172 GLU A O 1
ATOM 1341 N N . ARG A 1 173 ? 9.344 32.469 24.172 1 97.81 173 ARG A N 1
ATOM 1342 C CA . ARG A 1 173 ? 10.203 33.188 23.234 1 97.81 173 ARG A CA 1
ATOM 1343 C C . ARG A 1 173 ? 11.211 32.219 22.594 1 97.81 173 ARG A C 1
ATOM 1345 O O . ARG A 1 173 ? 11.422 32.25 21.375 1 97.81 173 ARG A O 1
ATOM 1352 N N . THR A 1 174 ? 11.812 31.406 23.344 1 97.69 174 THR A N 1
ATOM 1353 C CA . THR A 1 174 ? 12.781 30.422 22.859 1 97.69 174 THR A CA 1
ATOM 1354 C C . THR A 1 174 ? 12.102 29.422 21.938 1 97.69 174 THR A C 1
ATOM 1356 O O . THR A 1 174 ? 12.664 29.047 20.906 1 97.69 174 THR A O 1
ATOM 1359 N N . VAL A 1 175 ? 10.961 28.953 22.328 1 98.06 175 VAL A N 1
ATOM 1360 C CA . VAL A 1 175 ? 10.203 28.031 21.5 1 98.06 175 VAL A CA 1
ATOM 1361 C C . VAL A 1 175 ? 9.945 28.656 20.125 1 98.06 175 VAL A C 1
ATOM 1363 O O . VAL A 1 175 ? 10.109 28 19.094 1 98.06 175 VAL A O 1
ATOM 1366 N N . LYS A 1 176 ? 9.555 29.906 20.109 1 97.44 176 LYS A N 1
ATOM 1367 C CA . LYS A 1 176 ? 9.289 30.594 18.844 1 97.44 176 LYS A CA 1
ATOM 1368 C C . LYS A 1 176 ? 10.539 30.656 17.969 1 97.44 176 LYS A C 1
ATOM 1370 O O . LYS A 1 176 ? 10.453 30.484 16.75 1 97.44 176 LYS A O 1
ATOM 1375 N N . ALA A 1 177 ? 11.609 30.891 18.562 1 97.94 177 ALA A N 1
ATOM 1376 C CA . ALA A 1 177 ? 12.867 30.922 17.828 1 97.94 177 ALA A CA 1
ATOM 1377 C C . ALA A 1 177 ? 13.18 29.562 17.219 1 97.94 177 ALA A C 1
ATOM 1379 O O . ALA A 1 177 ? 13.57 29.469 16.062 1 97.94 177 ALA A O 1
ATOM 1380 N N . HIS A 1 178 ? 13.016 28.531 18.016 1 97.81 178 HIS A N 1
ATOM 1381 C CA . HIS A 1 178 ? 13.227 27.188 17.516 1 97.81 178 HIS A CA 1
ATOM 1382 C C . HIS A 1 178 ? 12.258 26.859 16.375 1 97.81 178 HIS A C 1
ATOM 1384 O O . HIS A 1 178 ? 12.641 26.234 15.391 1 97.81 178 HIS A O 1
ATOM 1390 N N . ARG A 1 179 ? 11.055 27.234 16.578 1 97.25 179 ARG A N 1
ATOM 1391 C CA . ARG A 1 179 ? 10.055 27.031 15.531 1 97.25 179 ARG A CA 1
ATOM 1392 C C . ARG A 1 179 ? 10.477 27.703 14.234 1 97.25 179 ARG A C 1
ATOM 1394 O O . ARG A 1 179 ? 10.383 27.094 13.156 1 97.25 179 ARG A O 1
ATOM 1401 N N . HIS A 1 180 ? 10.852 28.922 14.359 1 96.88 180 HIS A N 1
ATOM 1402 C CA . HIS A 1 180 ? 11.305 29.656 13.18 1 96.88 180 HIS A CA 1
ATOM 1403 C C . HIS A 1 180 ? 12.453 28.938 12.492 1 96.88 180 HIS A C 1
ATOM 1405 O O . HIS A 1 180 ? 12.43 28.719 11.281 1 96.88 180 HIS A O 1
ATOM 1411 N N . ASN A 1 181 ? 13.414 28.531 13.234 1 97.88 181 ASN A N 1
ATOM 1412 C CA . ASN A 1 181 ? 14.586 27.859 12.695 1 97.88 181 ASN A CA 1
ATOM 1413 C C . ASN A 1 181 ? 14.219 26.531 12.039 1 97.88 181 ASN A C 1
ATOM 1415 O O . ASN A 1 181 ? 14.695 26.219 10.945 1 97.88 181 ASN A O 1
ATOM 1419 N N . LEU A 1 182 ? 13.414 25.766 12.742 1 97.69 182 LEU A N 1
ATOM 1420 C CA . LEU A 1 182 ? 13.078 24.453 12.195 1 97.69 182 LEU A CA 1
ATOM 1421 C C . LEU A 1 182 ? 12.266 24.578 10.914 1 97.69 182 LEU A C 1
ATOM 1423 O O . LEU A 1 182 ? 12.438 23.797 9.984 1 97.69 182 LEU A O 1
ATOM 1427 N N . MET A 1 183 ? 11.383 25.547 10.828 1 96.75 183 MET A N 1
ATOM 1428 C CA . MET A 1 183 ? 10.602 25.734 9.617 1 96.75 183 MET A CA 1
ATOM 1429 C C . MET A 1 183 ? 11.492 26.188 8.461 1 96.75 183 MET A C 1
ATOM 1431 O O . MET A 1 183 ? 11.305 25.75 7.32 1 96.75 183 MET A O 1
ATOM 1435 N N . GLU A 1 184 ? 12.445 27.031 8.734 1 97.31 184 GLU A N 1
ATOM 1436 C CA . GLU A 1 184 ? 13.422 27.422 7.727 1 97.31 184 GLU A CA 1
ATOM 1437 C C . GLU A 1 184 ? 14.203 26.219 7.199 1 97.31 184 GLU A C 1
ATOM 1439 O O . GLU A 1 184 ? 14.336 26.047 5.984 1 97.31 184 GLU A O 1
ATOM 1444 N N . LYS A 1 185 ? 14.648 25.406 8.078 1 97.5 185 LYS A N 1
ATOM 1445 C CA . LYS A 1 185 ? 15.43 24.25 7.695 1 97.5 185 LYS A CA 1
ATOM 1446 C C . LYS A 1 185 ? 14.578 23.234 6.945 1 97.5 185 LYS A C 1
ATOM 1448 O O . LYS A 1 185 ? 15.062 22.531 6.059 1 97.5 185 LYS A O 1
ATOM 1453 N N . LEU A 1 186 ? 13.305 23.188 7.289 1 97.12 186 LEU A N 1
ATOM 1454 C CA . LEU A 1 186 ? 12.383 22.281 6.617 1 97.12 186 LEU A CA 1
ATOM 1455 C C . LEU A 1 186 ? 11.891 22.875 5.301 1 97.12 186 LEU A C 1
ATOM 1457 O O . LEU A 1 186 ? 11.328 22.172 4.465 1 97.12 186 LEU A O 1
ATOM 1461 N N . GLY A 1 187 ? 12.016 24.125 5.098 1 95.94 187 GLY A N 1
ATOM 1462 C CA . GLY A 1 187 ? 11.531 24.812 3.908 1 95.94 187 GLY A CA 1
ATOM 1463 C C . GLY A 1 187 ? 10.031 25.031 3.912 1 95.94 187 GLY A C 1
ATOM 1464 O O . GLY A 1 187 ? 9.391 25 2.859 1 95.94 187 GLY A O 1
ATOM 1465 N N . THR A 1 188 ? 9.508 25.094 5.082 1 96 188 THR A N 1
ATOM 1466 C CA . THR A 1 188 ? 8.07 25.297 5.184 1 96 188 THR A CA 1
ATOM 1467 C C . THR A 1 188 ? 7.742 26.734 5.543 1 96 188 THR A C 1
ATOM 1469 O O . THR A 1 188 ? 8.531 27.406 6.211 1 96 188 THR A O 1
ATOM 1472 N N . ARG A 1 189 ? 6.52 27.203 5.148 1 93.31 189 ARG A N 1
ATOM 1473 C CA . ARG A 1 189 ? 6.113 28.578 5.395 1 93.31 189 ARG A CA 1
ATOM 1474 C C . ARG A 1 189 ? 4.906 28.641 6.328 1 93.31 189 ARG A C 1
ATOM 1476 O O . ARG A 1 189 ? 4.406 29.719 6.641 1 93.31 189 ARG A O 1
ATOM 1483 N N . SER A 1 190 ? 4.477 27.406 6.672 1 94 190 SER A N 1
ATOM 1484 C CA . SER A 1 190 ? 3.307 27.359 7.543 1 94 190 SER A CA 1
ATOM 1485 C C . SER A 1 190 ? 3.312 26.094 8.398 1 94 190 SER A C 1
ATOM 1487 O O . SER A 1 190 ? 4.027 25.141 8.102 1 94 190 SER A O 1
ATOM 1489 N N . LEU A 1 191 ? 2.57 26.234 9.453 1 94.56 191 LEU A N 1
ATOM 1490 C CA . LEU A 1 191 ? 2.379 25.047 10.289 1 94.56 191 LEU A CA 1
ATOM 1491 C C . LEU A 1 191 ? 1.758 23.906 9.492 1 94.56 191 LEU A C 1
ATOM 1493 O O . LEU A 1 191 ? 2.129 22.75 9.664 1 94.56 191 LEU A O 1
ATOM 1497 N N . ALA A 1 192 ? 0.873 24.219 8.625 1 95.38 192 ALA A N 1
ATOM 1498 C CA . ALA A 1 192 ? 0.203 23.203 7.816 1 95.38 192 ALA A CA 1
ATOM 1499 C C . ALA A 1 192 ? 1.212 22.406 6.996 1 95.38 192 ALA A C 1
ATOM 1501 O O . ALA A 1 192 ? 1.173 21.172 6.988 1 95.38 192 ALA A O 1
ATOM 1502 N N . GLU A 1 193 ? 2.076 23.078 6.379 1 95.5 193 GLU A N 1
ATOM 1503 C CA . GLU A 1 193 ? 3.1 22.422 5.582 1 95.5 193 GLU A CA 1
ATOM 1504 C C . GLU A 1 193 ? 4.008 21.547 6.457 1 95.5 193 GLU A C 1
ATOM 1506 O O . GLU A 1 193 ? 4.418 20.469 6.051 1 95.5 193 GLU A O 1
ATOM 1511 N N . THR A 1 194 ? 4.27 22.078 7.617 1 96.44 194 THR A N 1
ATOM 1512 C CA . THR A 1 194 ? 5.117 21.344 8.555 1 96.44 194 THR A CA 1
ATOM 1513 C C . THR A 1 194 ? 4.445 20.047 8.992 1 96.44 194 THR A C 1
ATOM 1515 O O . THR A 1 194 ? 5.078 18.984 8.992 1 96.44 194 THR A O 1
ATOM 1518 N N . VAL A 1 195 ? 3.199 20.109 9.281 1 96.25 195 VAL A N 1
ATOM 1519 C CA . VAL A 1 195 ? 2.432 18.938 9.68 1 96.25 195 VAL A CA 1
ATOM 1520 C C . VAL A 1 195 ? 2.334 17.953 8.516 1 96.25 195 VAL A C 1
ATOM 1522 O O . VAL A 1 195 ? 2.43 16.75 8.711 1 96.25 195 VAL A O 1
ATOM 1525 N N . SER A 1 196 ? 2.145 18.422 7.359 1 96.06 196 SER A N 1
ATOM 1526 C CA . SER A 1 196 ? 2.068 17.578 6.176 1 96.06 196 SER A CA 1
ATOM 1527 C C . SER A 1 196 ? 3.346 16.75 6 1 96.06 196 SER A C 1
ATOM 1529 O O . SER A 1 196 ? 3.293 15.57 5.684 1 96.06 196 SER A O 1
ATOM 1531 N N . ILE A 1 197 ? 4.449 17.438 6.211 1 95.38 197 ILE A N 1
ATOM 1532 C CA . ILE A 1 197 ? 5.727 16.734 6.117 1 95.38 197 ILE A CA 1
ATOM 1533 C C . ILE A 1 197 ? 5.766 15.602 7.137 1 95.38 197 ILE A C 1
ATOM 1535 O O . ILE A 1 197 ? 6.133 14.469 6.801 1 95.38 197 ILE A O 1
ATOM 1539 N N . ALA A 1 198 ? 5.352 15.867 8.352 1 96.44 198 ALA A N 1
ATOM 1540 C CA . ALA A 1 198 ? 5.348 14.867 9.414 1 96.44 198 ALA A CA 1
ATOM 1541 C C . ALA A 1 198 ? 4.43 13.695 9.062 1 96.44 198 ALA A C 1
ATOM 1543 O O . ALA A 1 198 ? 4.785 12.531 9.273 1 96.44 198 ALA A O 1
ATOM 1544 N N . GLU A 1 199 ? 3.268 14.031 8.523 1 95 199 GLU A N 1
ATOM 1545 C CA . GLU A 1 199 ? 2.305 13 8.141 1 95 199 GLU A CA 1
ATOM 1546 C C . GLU A 1 199 ? 2.846 12.133 7.012 1 95 199 GLU A C 1
ATOM 1548 O O . GLU A 1 199 ? 2.734 10.906 7.062 1 95 199 GLU A O 1
ATOM 1553 N N . ARG A 1 200 ? 3.436 12.734 6.105 1 93.69 200 ARG A N 1
ATOM 1554 C CA . ARG A 1 200 ? 3.965 12.016 4.949 1 93.6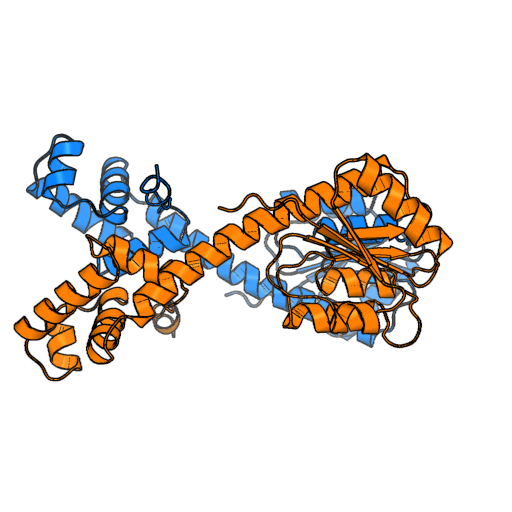9 200 ARG A CA 1
ATOM 1555 C C . ARG A 1 200 ? 5.113 11.094 5.355 1 93.69 200 ARG A C 1
ATOM 1557 O O . ARG A 1 200 ? 5.34 10.062 4.73 1 93.69 200 ARG A O 1
ATOM 1564 N N . LEU A 1 201 ? 5.777 11.469 6.441 1 94.62 201 LEU A N 1
ATOM 1565 C CA . LEU A 1 201 ? 6.891 10.664 6.93 1 94.62 201 LEU A CA 1
ATOM 1566 C C . LEU A 1 201 ? 6.434 9.711 8.031 1 94.62 201 LEU A C 1
ATOM 1568 O O . LEU A 1 201 ? 7.25 8.992 8.609 1 94.62 201 LEU A O 1
ATOM 1572 N N . GLY A 1 202 ? 5.148 9.75 8.375 1 93.12 202 GLY A N 1
ATOM 1573 C CA . GLY A 1 202 ? 4.602 8.844 9.375 1 93.12 202 GLY A CA 1
ATOM 1574 C C . GLY A 1 202 ? 5.012 9.203 10.789 1 93.12 202 GLY A C 1
ATOM 1575 O O . GLY A 1 202 ? 5.137 8.32 11.641 1 93.12 202 GLY A O 1
ATOM 1576 N N . LEU A 1 203 ? 5.195 10.383 10.984 1 93.44 203 LEU A N 1
ATOM 1577 C CA . LEU A 1 203 ? 5.73 10.789 12.281 1 93.44 203 LEU A CA 1
ATOM 1578 C C . LEU A 1 203 ? 4.617 11.266 13.203 1 93.44 203 LEU A C 1
ATOM 1580 O O . LEU A 1 203 ? 4.871 11.602 14.367 1 93.44 203 LEU A O 1
ATOM 1584 N N . VAL A 1 204 ? 3.402 11.477 12.773 1 91.5 204 VAL A N 1
ATOM 1585 C CA . VAL A 1 204 ? 2.307 11.969 13.594 1 91.5 204 VAL A CA 1
ATOM 1586 C C . VAL A 1 204 ? 1.488 10.797 14.125 1 91.5 204 VAL A C 1
ATOM 1588 O O . VAL A 1 204 ? 1.023 9.953 13.352 1 91.5 204 VAL A O 1
ATOM 1591 N N . ASP A 1 205 ? 2.057 9.852 14.898 1 71.25 205 ASP A N 1
ATOM 1592 C CA . ASP A 1 205 ? 1.318 8.719 15.445 1 71.25 205 ASP A CA 1
ATOM 1593 C C . ASP A 1 205 ? -0.11 9.117 15.805 1 71.25 205 ASP A C 1
ATOM 1595 O O . ASP A 1 205 ? -0.364 10.266 16.172 1 71.25 205 ASP A O 1
ATOM 1599 N N . SER A 1 206 ? -1.026 8.82 15.062 1 54.03 206 SER A N 1
ATOM 1600 C CA . SER A 1 206 ? -2.359 9.125 15.57 1 54.03 206 SER A CA 1
ATOM 1601 C C . SER A 1 206 ? -2.432 8.922 17.078 1 54.03 206 SER A C 1
ATOM 1603 O O . SER A 1 206 ? -2.326 7.797 17.562 1 54.03 206 SER A O 1
ATOM 1605 N N . ALA A 1 207 ? -1.745 9.578 17.828 1 40.91 207 ALA A N 1
ATOM 1606 C CA . ALA A 1 207 ? -2.133 9.57 19.25 1 40.91 207 ALA A CA 1
ATOM 1607 C C . ALA A 1 207 ? -3.65 9.484 19.391 1 40.91 207 ALA A C 1
ATOM 1609 O O . ALA A 1 207 ? -4.156 9.203 20.484 1 40.91 207 ALA A O 1
ATOM 1610 N N . ALA A 1 208 ? -4.387 10.188 18.609 1 40.94 208 ALA A N 1
ATOM 1611 C CA . ALA A 1 208 ? -5.832 10.148 18.828 1 40.94 208 ALA A CA 1
ATOM 1612 C C . ALA A 1 208 ? -6.332 8.711 18.922 1 40.94 208 ALA A C 1
ATOM 1614 O O . ALA A 1 208 ? -7.516 8.477 19.172 1 40.94 208 ALA A O 1
ATOM 1615 N N . ASP A 1 209 ? -5.652 7.785 18.344 1 40.19 209 ASP A N 1
ATOM 1616 C CA . ASP A 1 209 ? -6.141 6.445 18.656 1 40.19 209 ASP A CA 1
ATOM 1617 C C . ASP A 1 209 ? -6.137 6.191 20.156 1 40.19 209 ASP A C 1
ATOM 1619 O O . ASP A 1 209 ? -6.641 5.164 20.625 1 40.19 209 ASP A O 1
ATOM 1623 N N . GLN A 1 210 ? -5.391 6.828 21.062 1 35.16 210 GLN A N 1
ATOM 1624 C CA . GLN A 1 210 ? -5.625 6.723 22.5 1 35.16 210 GLN A CA 1
ATOM 1625 C C . GLN A 1 210 ? -6.91 7.445 22.891 1 35.16 210 GLN A C 1
ATOM 1627 O O . GLN A 1 210 ? -7.316 7.398 24.062 1 35.16 210 GLN A O 1
ATOM 1632 N N . LEU A 1 211 ? -7.422 8.422 22.297 1 33.81 211 LEU A N 1
ATOM 1633 C CA . LEU A 1 211 ? -8.633 9.016 22.859 1 33.81 211 LEU A CA 1
ATOM 1634 C C . LEU A 1 211 ? -9.711 7.957 23.062 1 33.81 211 LEU A C 1
ATOM 1636 O O . LEU A 1 211 ? -10.727 8.211 23.719 1 33.81 211 LEU A O 1
ATOM 1640 N N . GLN A 1 212 ? -9.898 6.91 22.188 1 32.03 212 GLN A N 1
ATOM 1641 C CA . GLN A 1 212 ? -10.922 6 22.688 1 32.03 212 GLN A CA 1
ATOM 1642 C C . GLN A 1 212 ? -10.398 5.168 23.859 1 32.03 212 GLN A C 1
ATOM 1644 O O . GLN A 1 212 ? -11.102 4.297 24.359 1 32.03 212 GLN A O 1
ATOM 1649 N N . ARG A 1 213 ? -9.07 5.324 24.297 1 28.81 213 ARG A N 1
ATOM 1650 C CA . ARG A 1 213 ? -9.078 4.711 25.625 1 28.81 213 ARG A CA 1
ATOM 1651 C C . ARG A 1 213 ? -9.477 5.715 26.688 1 28.81 213 ARG A C 1
ATOM 1653 O O . ARG A 1 213 ? -9.133 6.895 26.609 1 28.81 213 ARG A O 1
ATOM 1660 N N . MET B 1 1 ? -17.562 -2.811 19.266 1 36.31 1 MET B N 1
ATOM 1661 C CA . MET B 1 1 ? -17.328 -3.35 17.922 1 36.31 1 MET B CA 1
ATOM 1662 C C . MET B 1 1 ? -17.875 -4.766 17.812 1 36.31 1 MET B C 1
ATOM 1664 O O . MET B 1 1 ? -17.531 -5.645 18.594 1 36.31 1 MET B O 1
ATOM 1668 N N . ASN B 1 2 ? -19.016 -4.965 17.516 1 43.34 2 ASN B N 1
ATOM 1669 C CA . ASN B 1 2 ? -19.688 -6.262 17.516 1 43.34 2 ASN B CA 1
ATOM 1670 C C . ASN B 1 2 ? -18.781 -7.352 16.953 1 43.34 2 ASN B C 1
ATOM 1672 O O . ASN B 1 2 ? -18.328 -7.262 15.805 1 43.34 2 ASN B O 1
ATOM 1676 N N . ASP B 1 3 ? -17.906 -7.973 17.75 1 54.38 3 ASP B N 1
ATOM 1677 C CA . ASP B 1 3 ? -16.984 -9.094 17.578 1 54.38 3 ASP B CA 1
ATOM 1678 C C . ASP B 1 3 ? -17.609 -10.203 16.734 1 54.38 3 ASP B C 1
ATOM 1680 O O . ASP B 1 3 ? -18.016 -11.234 17.266 1 54.38 3 ASP B O 1
ATOM 1684 N N . LEU B 1 4 ? -18.328 -9.859 15.773 1 62.53 4 LEU B N 1
ATOM 1685 C CA . LEU B 1 4 ? -18.922 -10.945 15.016 1 62.53 4 LEU B CA 1
ATOM 1686 C C . LEU B 1 4 ? -17.875 -11.938 14.555 1 62.53 4 LEU B C 1
ATOM 1688 O O . LEU B 1 4 ? -16.75 -11.547 14.203 1 62.53 4 LEU B O 1
ATOM 1692 N N . GLU B 1 5 ? -18.094 -13.156 14.922 1 81.06 5 GLU B N 1
ATOM 1693 C CA . GLU B 1 5 ? -17.266 -14.258 14.445 1 81.06 5 GLU B CA 1
ATOM 1694 C C . GLU B 1 5 ? -17.172 -14.258 12.922 1 81.06 5 GLU B C 1
ATOM 1696 O O . GLU B 1 5 ? -18.172 -14.133 12.227 1 81.06 5 GLU B O 1
ATOM 1701 N N . PRO B 1 6 ? -16.078 -14.25 12.383 1 88.06 6 PRO B N 1
ATOM 1702 C CA . PRO B 1 6 ? -15.922 -14.211 10.922 1 88.06 6 PRO B CA 1
ATOM 1703 C C . PRO B 1 6 ? -16.531 -15.422 10.234 1 88.06 6 PRO B C 1
ATOM 1705 O O . PRO B 1 6 ? -16.562 -16.516 10.805 1 88.06 6 PRO B O 1
ATOM 1708 N N . ILE B 1 7 ? -17.141 -15.18 9.172 1 94.75 7 ILE B N 1
ATOM 1709 C CA . ILE B 1 7 ? -17.75 -16.25 8.375 1 94.75 7 ILE B CA 1
ATOM 1710 C C . ILE B 1 7 ? -16.828 -16.609 7.215 1 94.75 7 ILE B C 1
ATOM 1712 O O . ILE B 1 7 ? -16.25 -15.734 6.566 1 94.75 7 ILE B O 1
ATOM 1716 N N . VAL B 1 8 ? -16.625 -17.953 6.988 1 97.12 8 VAL B N 1
ATOM 1717 C CA . VAL B 1 8 ? -15.922 -18.438 5.812 1 97.12 8 VAL B CA 1
ATOM 1718 C C . VAL B 1 8 ? -16.922 -18.906 4.754 1 97.12 8 VAL B C 1
ATOM 1720 O O . VAL B 1 8 ? -17.688 -19.828 4.992 1 97.12 8 VAL B O 1
ATOM 1723 N N . HIS B 1 9 ? -16.906 -18.219 3.643 1 97.88 9 HIS B N 1
ATOM 1724 C CA . HIS B 1 9 ? -17.75 -18.578 2.51 1 97.88 9 HIS B CA 1
ATOM 1725 C C . HIS B 1 9 ? -17.031 -19.562 1.589 1 97.88 9 HIS B C 1
ATOM 1727 O O . HIS B 1 9 ? -15.969 -19.25 1.041 1 97.88 9 HIS B O 1
ATOM 1733 N N . ILE B 1 10 ? -17.594 -20.75 1.46 1 98.25 10 ILE B N 1
ATOM 1734 C CA . ILE B 1 10 ? -17.016 -21.75 0.584 1 98.25 10 ILE B CA 1
ATOM 1735 C C . ILE B 1 10 ? -17.797 -21.828 -0.718 1 98.25 10 ILE B C 1
ATOM 1737 O O . ILE B 1 10 ? -18.984 -22.172 -0.71 1 98.25 10 ILE B O 1
ATOM 1741 N N . VAL B 1 11 ? -17.156 -21.469 -1.827 1 98.19 11 VAL B N 1
ATOM 1742 C CA . VAL B 1 11 ? -17.781 -21.531 -3.146 1 98.19 11 VAL B CA 1
ATOM 1743 C C . VAL B 1 11 ? -17.109 -22.609 -3.982 1 98.19 11 VAL B C 1
ATOM 1745 O O . VAL B 1 11 ? -16 -22.438 -4.469 1 98.19 11 VAL B O 1
ATOM 1748 N N . ASP B 1 12 ? -17.781 -23.719 -4.156 1 97.75 12 ASP B N 1
ATOM 1749 C CA . ASP B 1 12 ? -17.266 -24.906 -4.82 1 97.75 12 ASP B CA 1
ATOM 1750 C C . ASP B 1 12 ? -18.422 -25.766 -5.363 1 97.75 12 ASP B C 1
ATOM 1752 O O . ASP B 1 12 ? -19.422 -25.984 -4.68 1 97.75 12 ASP B O 1
ATOM 1756 N N . ASP B 1 13 ? -18.219 -26.266 -6.59 1 96.56 13 ASP B N 1
ATOM 1757 C CA . ASP B 1 13 ? -19.344 -27 -7.176 1 96.56 13 ASP B CA 1
ATOM 1758 C C . ASP B 1 13 ? -19.312 -28.469 -6.738 1 96.56 13 ASP B C 1
ATOM 1760 O O . ASP B 1 13 ? -20.281 -29.203 -6.977 1 96.56 13 ASP B O 1
ATOM 1764 N N . ASP B 1 14 ? -18.266 -28.922 -6.055 1 96.19 14 ASP B N 1
ATOM 1765 C CA . ASP B 1 14 ? -18.172 -30.281 -5.535 1 96.19 14 ASP B CA 1
ATOM 1766 C C . ASP B 1 14 ? -18.812 -30.375 -4.152 1 96.19 14 ASP B C 1
ATOM 1768 O O . ASP B 1 14 ? -18.25 -29.891 -3.17 1 96.19 14 ASP B O 1
ATOM 1772 N N . GLN B 1 15 ? -19.922 -31.062 -4.09 1 97.19 15 GLN B N 1
ATOM 1773 C CA . GLN B 1 15 ? -20.656 -31.172 -2.834 1 97.19 15 GLN B CA 1
ATOM 1774 C C . GLN B 1 15 ? -19.812 -31.859 -1.764 1 97.19 15 GLN B C 1
ATOM 1776 O O . GLN B 1 15 ? -19.859 -31.484 -0.593 1 97.19 15 GLN B O 1
ATOM 1781 N N . SER B 1 16 ? -19.125 -32.906 -2.186 1 96.88 16 SER B N 1
ATOM 1782 C CA . SER B 1 16 ? -18.297 -33.656 -1.236 1 96.88 16 SER B CA 1
ATOM 1783 C C . SER B 1 16 ? -17.219 -32.75 -0.636 1 96.88 16 SER B C 1
ATOM 1785 O O . SER B 1 16 ? -16.953 -32.812 0.567 1 96.88 16 SER B O 1
ATOM 1787 N N . PHE B 1 17 ? -16.703 -31.922 -1.426 1 96.06 17 PHE B N 1
ATOM 1788 C CA . PHE B 1 17 ? -15.664 -31.016 -0.965 1 96.06 17 PHE B CA 1
ATOM 1789 C C . PHE B 1 17 ? -16.234 -29.984 -0.009 1 96.06 17 PHE B C 1
ATOM 1791 O O . PHE B 1 17 ? -15.68 -29.734 1.063 1 96.06 17 PHE B O 1
ATOM 1798 N N . ARG B 1 18 ? -17.359 -29.344 -0.354 1 97.69 18 ARG B N 1
ATOM 1799 C CA . ARG B 1 18 ? -18.016 -28.359 0.5 1 97.69 18 ARG B CA 1
ATOM 1800 C C . ARG B 1 18 ? -18.312 -28.938 1.878 1 97.69 18 ARG B C 1
ATOM 1802 O O . ARG B 1 18 ? -18.047 -28.297 2.898 1 97.69 18 ARG B O 1
ATOM 1809 N N . THR B 1 19 ? -18.781 -30.125 1.859 1 97.44 19 THR B N 1
ATOM 1810 C CA . THR B 1 19 ? -19.156 -30.781 3.109 1 97.44 19 THR B CA 1
ATOM 1811 C C . THR B 1 19 ? -17.922 -31.062 3.967 1 97.44 19 THR B C 1
ATOM 1813 O O . THR B 1 19 ? -17.891 -30.719 5.152 1 97.44 19 THR B O 1
ATOM 1816 N N . ALA B 1 20 ? -16.891 -31.641 3.361 1 97.06 20 ALA B N 1
ATOM 1817 C CA . ALA B 1 20 ? -15.68 -32.031 4.086 1 97.06 20 ALA B CA 1
ATOM 1818 C C . ALA B 1 20 ? -14.969 -30.797 4.656 1 97.06 20 ALA B C 1
ATOM 1820 O O . ALA B 1 20 ? -14.633 -30.766 5.84 1 97.06 20 ALA B O 1
ATOM 1821 N N . VAL B 1 21 ? -14.812 -29.812 3.844 1 97.38 21 VAL B N 1
ATOM 1822 C CA . VAL B 1 21 ? -14.094 -28.609 4.266 1 97.38 21 VAL B CA 1
ATOM 1823 C C . VAL B 1 21 ? -14.953 -27.812 5.246 1 97.38 21 VAL B C 1
ATOM 1825 O O . VAL B 1 21 ? -14.438 -27.25 6.215 1 97.38 21 VAL B O 1
ATOM 1828 N N . GLY B 1 22 ? -16.25 -27.703 4.953 1 97.69 22 GLY B N 1
ATOM 1829 C CA . GLY B 1 22 ? -17.156 -27.062 5.883 1 97.69 22 GLY B CA 1
ATOM 1830 C C . GLY B 1 22 ? -17.094 -27.641 7.285 1 97.69 22 GLY B C 1
ATOM 1831 O O . GLY B 1 22 ? -17.031 -26.891 8.266 1 97.69 22 GLY B O 1
ATOM 1832 N N . ARG B 1 23 ? -17.094 -28.953 7.355 1 97.31 23 ARG B N 1
ATOM 1833 C CA . ARG B 1 23 ? -17.016 -29.625 8.648 1 97.31 23 ARG B CA 1
ATOM 1834 C C . ARG B 1 23 ? -15.703 -29.328 9.352 1 97.31 23 ARG B C 1
ATOM 1836 O O . ARG B 1 23 ? -15.68 -29.062 10.555 1 97.31 23 ARG B O 1
ATOM 1843 N N . LEU B 1 24 ? -14.664 -29.422 8.609 1 96.88 24 LEU B N 1
ATOM 1844 C CA . LEU B 1 24 ? -13.344 -29.141 9.156 1 96.88 24 LEU B CA 1
ATOM 1845 C C . LEU B 1 24 ? -13.289 -27.734 9.758 1 96.88 24 LEU B C 1
ATOM 1847 O O . LEU B 1 24 ? -12.836 -27.562 10.891 1 96.88 24 LEU B O 1
ATOM 1851 N N . LEU B 1 25 ? -13.789 -26.766 9.016 1 96.5 25 LEU B N 1
ATOM 1852 C CA . LEU B 1 25 ? -13.734 -25.375 9.453 1 96.5 25 LEU B CA 1
ATOM 1853 C C . LEU B 1 25 ? -14.664 -25.141 10.633 1 96.5 25 LEU B C 1
ATOM 1855 O O . LEU B 1 25 ? -14.312 -24.422 11.578 1 96.5 25 LEU B O 1
ATOM 1859 N N . ALA B 1 26 ? -15.797 -25.766 10.602 1 95.88 26 ALA B N 1
ATOM 1860 C CA . ALA B 1 26 ? -16.719 -25.656 11.727 1 95.88 26 ALA B CA 1
ATOM 1861 C C . ALA B 1 26 ? -16.109 -26.219 13 1 95.88 26 ALA B C 1
ATOM 1863 O O . ALA B 1 26 ? -16.203 -25.609 14.07 1 95.88 26 ALA B O 1
ATOM 1864 N N . ALA B 1 27 ? -15.438 -27.297 12.82 1 95.56 27 ALA B N 1
ATOM 1865 C CA . ALA B 1 27 ? -14.789 -27.953 13.953 1 95.56 27 ALA B CA 1
ATOM 1866 C C . ALA B 1 27 ? -13.664 -27.094 14.508 1 95.56 27 ALA B C 1
ATOM 1868 O O . ALA B 1 27 ? -13.289 -27.219 15.68 1 95.56 27 ALA B O 1
ATOM 1869 N N . SER B 1 28 ? -13.211 -26.281 13.711 1 94 28 SER B N 1
ATOM 1870 C CA . SER B 1 28 ? -12.102 -25.422 14.117 1 94 28 SER B CA 1
ATOM 1871 C C . SER B 1 28 ? -12.602 -24.094 14.641 1 94 28 SER B C 1
ATOM 1873 O O . SER B 1 28 ? -11.805 -23.172 14.883 1 94 28 SER B O 1
ATOM 1875 N N . GLY B 1 29 ? -13.945 -23.875 14.688 1 91.44 29 GLY B N 1
ATOM 1876 C CA . GLY B 1 29 ? -14.516 -22.719 15.367 1 91.44 29 GLY B CA 1
ATOM 1877 C C . GLY B 1 29 ? -14.992 -21.641 14.406 1 91.44 29 GLY B C 1
ATOM 1878 O O . GLY B 1 29 ? -15.391 -20.547 14.836 1 91.44 29 GLY B O 1
ATOM 1879 N N . PHE B 1 30 ? -15.039 -21.938 13.094 1 93.31 30 PHE B N 1
ATOM 1880 C CA . PHE B 1 30 ? -15.469 -20.938 12.133 1 93.31 30 PHE B CA 1
ATOM 1881 C C . PHE B 1 30 ? -16.953 -21.094 11.82 1 93.31 30 PHE B C 1
ATOM 1883 O O . PHE B 1 30 ? -17.469 -22.219 11.773 1 93.31 30 PHE B O 1
ATOM 1890 N N . ARG B 1 31 ? -17.578 -19.969 11.656 1 94.88 31 ARG B N 1
ATOM 1891 C CA . ARG B 1 31 ? -18.844 -20.031 10.93 1 94.88 31 ARG B CA 1
ATOM 1892 C C . ARG B 1 31 ? -18.625 -20.281 9.445 1 94.88 31 ARG B C 1
ATOM 1894 O O . ARG B 1 31 ? -17.672 -19.75 8.859 1 94.88 31 ARG B O 1
ATOM 1901 N N . VAL B 1 32 ? -19.562 -21.094 8.852 1 97 32 VAL B N 1
ATOM 1902 C CA . VAL B 1 32 ? -19.328 -21.469 7.457 1 97 32 VAL B CA 1
ATOM 1903 C C . VAL B 1 32 ? -20.625 -21.312 6.664 1 97 32 VAL B C 1
ATOM 1905 O O . VAL B 1 32 ? -21.719 -21.609 7.164 1 97 32 VAL B O 1
ATOM 1908 N N . ALA B 1 33 ? -20.531 -20.766 5.543 1 97 33 ALA B N 1
ATOM 1909 C CA . ALA B 1 33 ? -21.594 -20.734 4.555 1 97 33 ALA B CA 1
ATOM 1910 C C . ALA B 1 33 ? -21.172 -21.391 3.25 1 97 33 ALA B C 1
ATOM 1912 O O . ALA B 1 33 ? -20.047 -21.172 2.777 1 97 33 ALA B O 1
ATOM 1913 N N . LEU B 1 34 ? -22.031 -22.266 2.635 1 98 34 LEU B N 1
ATOM 1914 C CA . LEU B 1 34 ? -21.672 -23.109 1.488 1 98 34 LEU B CA 1
ATOM 1915 C C . LEU B 1 34 ? -22.438 -22.672 0.244 1 98 34 LEU B C 1
ATOM 1917 O O . LEU B 1 34 ? -23.656 -22.422 0.309 1 98 34 LEU B O 1
ATOM 1921 N N . TYR B 1 35 ? -21.703 -22.547 -0.849 1 97.88 35 TYR B N 1
ATOM 1922 C CA . TYR B 1 35 ? -22.297 -22.156 -2.123 1 97.88 35 TYR B CA 1
ATOM 1923 C C . TYR B 1 35 ? -21.859 -23.094 -3.242 1 97.88 35 TYR B C 1
ATOM 1925 O O . TYR B 1 35 ? -20.672 -23.438 -3.344 1 97.88 35 TYR B O 1
ATOM 1933 N N . GLU B 1 36 ? -22.766 -23.531 -4.16 1 97.38 36 GLU B N 1
ATOM 1934 C CA . GLU B 1 36 ? -22.422 -24.5 -5.199 1 97.38 36 GLU B CA 1
ATOM 1935 C C . GLU B 1 36 ? -22.031 -23.797 -6.496 1 97.38 36 GLU B C 1
ATOM 1937 O O . GLU B 1 36 ? -21.641 -24.453 -7.465 1 97.38 36 GLU B O 1
ATOM 1942 N N . SER B 1 37 ? -22.25 -22.438 -6.484 1 96.94 37 SER B N 1
ATOM 1943 C CA . SER B 1 37 ? -21.891 -21.672 -7.672 1 96.94 37 SER B CA 1
ATOM 1944 C C . SER B 1 37 ? -21.594 -20.219 -7.32 1 96.94 37 SER B C 1
ATOM 1946 O O . SER B 1 37 ? -21.984 -19.734 -6.258 1 96.94 37 SER B O 1
ATOM 1948 N N . GLY B 1 38 ? -20.859 -19.531 -8.195 1 96.38 38 GLY B N 1
ATOM 1949 C CA . GLY B 1 38 ? -20.609 -18.109 -8.023 1 96.38 38 GLY B CA 1
ATOM 1950 C C . GLY B 1 38 ? -21.875 -17.266 -8.031 1 96.38 38 GLY B C 1
ATOM 1951 O O . GLY B 1 38 ? -22 -16.328 -7.25 1 96.38 38 GLY B O 1
ATOM 1952 N N . ASP B 1 39 ? -22.75 -17.672 -8.875 1 95.75 39 ASP B N 1
ATOM 1953 C CA . ASP B 1 39 ? -24.016 -16.969 -8.977 1 95.75 39 ASP B CA 1
ATOM 1954 C C . ASP B 1 39 ? -24.797 -17.047 -7.668 1 95.75 39 ASP B C 1
ATOM 1956 O O . ASP B 1 39 ? -25.359 -16.047 -7.211 1 95.75 39 ASP B O 1
ATOM 1960 N N . GLN B 1 40 ? -24.828 -18.234 -7.102 1 96.19 40 GLN B N 1
ATOM 1961 C CA . GLN B 1 40 ? -25.5 -18.406 -5.816 1 96.19 40 GLN B CA 1
ATOM 1962 C C . GLN B 1 40 ? -24.859 -17.531 -4.746 1 96.19 40 GLN B C 1
ATOM 1964 O O . GLN B 1 40 ? -25.562 -16.875 -3.969 1 96.19 40 GLN B O 1
ATOM 1969 N N . PHE B 1 41 ? -23.594 -17.484 -4.742 1 96.81 41 PHE B N 1
ATOM 1970 C CA . PHE B 1 41 ? -22.875 -16.688 -3.77 1 96.81 41 PHE B CA 1
ATOM 1971 C C . PHE B 1 41 ? -23.203 -15.211 -3.93 1 96.81 41 PHE B C 1
ATOM 1973 O O . PHE B 1 41 ? -23.562 -14.539 -2.961 1 96.81 41 PHE B O 1
ATOM 1980 N N . LEU B 1 42 ? -23.141 -14.703 -5.199 1 94.5 42 LEU B N 1
ATOM 1981 C CA . LEU B 1 42 ? -23.375 -13.289 -5.465 1 94.5 42 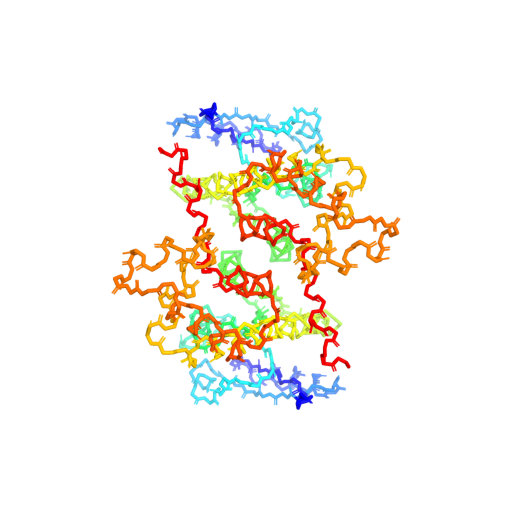LEU B CA 1
ATOM 1982 C C . LEU B 1 42 ? -24.797 -12.898 -5.086 1 94.5 42 LEU B C 1
ATOM 1984 O O . LEU B 1 42 ? -25.047 -11.781 -4.633 1 94.5 42 LEU B O 1
ATOM 1988 N N . ALA B 1 43 ? -25.703 -13.812 -5.258 1 94.19 43 ALA B N 1
ATOM 1989 C CA . ALA B 1 43 ? -27.125 -13.547 -4.984 1 94.19 43 ALA B CA 1
ATOM 1990 C C . ALA B 1 43 ? -27.375 -13.469 -3.482 1 94.19 43 ALA B C 1
ATOM 1992 O O . ALA B 1 43 ? -28.25 -12.711 -3.035 1 94.19 43 ALA B O 1
ATOM 1993 N N . GLN B 1 44 ? -26.625 -14.188 -2.719 1 94.44 44 GLN B N 1
ATOM 1994 C CA . GLN B 1 44 ? -26.938 -14.344 -1.303 1 94.44 44 GLN B CA 1
ATOM 1995 C C . GLN B 1 44 ? -25.984 -13.531 -0.431 1 94.44 44 GLN B C 1
ATOM 1997 O O . GLN B 1 44 ? -26.312 -13.227 0.722 1 94.44 44 GLN B O 1
ATOM 2002 N N . PHE B 1 45 ? -24.844 -13.219 -0.975 1 91.44 45 PHE B N 1
ATOM 2003 C CA . PHE B 1 45 ? -23.797 -12.547 -0.202 1 91.44 45 PHE B CA 1
ATOM 2004 C C . PHE B 1 45 ? -24.219 -11.133 0.165 1 91.44 45 PHE B C 1
ATOM 2006 O O . PHE B 1 45 ? -24.641 -10.359 -0.7 1 91.44 45 PHE B O 1
ATOM 2013 N N . ALA B 1 46 ? -24.203 -10.836 1.411 1 83.19 46 ALA B N 1
ATOM 2014 C CA . ALA B 1 46 ? -24.422 -9.484 1.923 1 83.19 46 ALA B CA 1
ATOM 2015 C C . ALA B 1 46 ? -23.125 -8.883 2.459 1 83.19 46 ALA B C 1
ATOM 2017 O O . ALA B 1 46 ? -22.547 -9.406 3.408 1 83.19 46 ALA B O 1
ATOM 2018 N N . ASP B 1 47 ? -22.734 -7.812 1.823 1 78.44 47 ASP B N 1
ATOM 2019 C CA . ASP B 1 47 ? -21.5 -7.145 2.236 1 78.44 47 ASP B CA 1
ATOM 2020 C C . ASP B 1 47 ? -21.625 -6.609 3.66 1 78.44 47 ASP B C 1
ATOM 2022 O O . ASP B 1 47 ? -22.719 -6.281 4.117 1 78.44 47 ASP B O 1
ATOM 2026 N N . GLY B 1 48 ? -20.578 -6.621 4.477 1 75.38 48 GLY B N 1
ATOM 2027 C CA . GLY B 1 48 ? -20.609 -5.988 5.785 1 75.38 48 GLY B CA 1
ATOM 2028 C C . GLY B 1 48 ? -20.125 -6.898 6.898 1 75.38 48 GLY B C 1
ATOM 2029 O O . GLY B 1 48 ? -19.656 -6.426 7.934 1 75.38 48 GLY B O 1
ATOM 2030 N N . GLU B 1 49 ? -20.344 -8.188 6.723 1 77.62 49 GLU B N 1
ATOM 2031 C CA . GLU B 1 49 ? -19.844 -9.055 7.781 1 77.62 49 GLU B CA 1
ATOM 2032 C C . GLU B 1 49 ? -18.406 -9.477 7.512 1 77.62 49 GLU B C 1
ATOM 2034 O O . GLU B 1 49 ? -18.031 -9.75 6.371 1 77.62 49 GLU B O 1
ATOM 2039 N N . PRO B 1 50 ? -17.609 -9.516 8.633 1 85.88 50 PRO B N 1
ATOM 2040 C CA . PRO B 1 50 ? -16.234 -10.008 8.469 1 85.88 50 PRO B CA 1
ATOM 2041 C C . PRO B 1 50 ? -16.172 -11.445 7.965 1 85.88 50 PRO B C 1
ATOM 2043 O O . PRO B 1 50 ? -16.969 -12.289 8.391 1 85.88 50 PRO B O 1
ATOM 2046 N N . GLY B 1 51 ? -15.359 -11.617 6.988 1 93.69 51 GLY B N 1
ATOM 2047 C CA . GLY B 1 51 ? -15.242 -12.984 6.504 1 93.69 51 GLY B CA 1
ATOM 2048 C C . GLY B 1 51 ? -14.148 -13.156 5.465 1 93.69 51 GLY B C 1
ATOM 2049 O O . GLY B 1 51 ? -13.305 -12.273 5.289 1 93.69 51 GLY B O 1
ATOM 2050 N N . CYS B 1 52 ? -14.18 -14.391 4.918 1 96.31 52 CYS B N 1
ATOM 2051 C CA . CYS B 1 52 ? -13.25 -14.812 3.871 1 96.31 52 CYS B CA 1
ATOM 2052 C C . CYS B 1 52 ? -13.93 -15.758 2.891 1 96.31 52 CYS B C 1
ATOM 2054 O O . CYS B 1 52 ? -14.859 -16.484 3.262 1 96.31 52 CYS B O 1
ATOM 2056 N N . VAL B 1 53 ? -13.453 -15.672 1.668 1 97.88 53 VAL B N 1
ATOM 2057 C CA . VAL B 1 53 ? -14.023 -16.547 0.651 1 97.88 53 VAL B CA 1
ATOM 2058 C C . VAL B 1 53 ? -13 -17.609 0.255 1 97.88 53 VAL B C 1
ATOM 2060 O O . VAL B 1 53 ? -11.859 -17.297 -0.086 1 97.88 53 VAL B O 1
ATOM 2063 N N . LEU B 1 54 ? -13.344 -18.859 0.407 1 98.25 54 LEU B N 1
ATOM 2064 C CA . LEU B 1 54 ? -12.648 -19.969 -0.237 1 98.25 54 LEU B CA 1
ATOM 2065 C C . LEU B 1 54 ? -13.273 -20.281 -1.59 1 98.25 54 LEU B C 1
ATOM 2067 O O . LEU B 1 54 ? -14.406 -20.75 -1.656 1 98.25 54 LEU B O 1
ATOM 2071 N N . LEU B 1 55 ? -12.5 -20.062 -2.586 1 98.19 55 LEU B N 1
ATOM 2072 C CA . LEU B 1 55 ? -13.094 -20 -3.914 1 98.19 55 LEU B CA 1
ATOM 2073 C C . LEU B 1 55 ? -12.438 -21 -4.855 1 98.19 55 LEU B C 1
ATOM 2075 O O . LEU B 1 55 ? -11.211 -20.984 -5.016 1 98.19 55 LEU B O 1
ATOM 2079 N N . ASP B 1 56 ? -13.219 -21.812 -5.496 1 97.12 56 ASP B N 1
ATOM 2080 C CA . ASP B 1 56 ? -12.727 -22.703 -6.547 1 97.12 56 ASP B CA 1
ATOM 2081 C C . ASP B 1 56 ? -12.523 -21.938 -7.855 1 97.12 56 ASP B C 1
ATOM 2083 O O . ASP B 1 56 ? -13.305 -21.047 -8.195 1 97.12 56 ASP B O 1
ATOM 2087 N N . LEU B 1 57 ? -11.555 -22.328 -8.578 1 94.75 57 LEU B N 1
ATOM 2088 C CA . LEU B 1 57 ? -11.258 -21.719 -9.875 1 94.75 57 LEU B CA 1
ATOM 2089 C C . LEU B 1 57 ? -12.211 -22.25 -10.945 1 94.75 57 LEU B C 1
ATOM 2091 O O . LEU B 1 57 ? -12.672 -21.484 -11.797 1 94.75 57 LEU B O 1
ATOM 2095 N N . GLY B 1 58 ? -12.383 -23.578 -10.945 1 92.62 58 GLY B N 1
ATOM 2096 C CA . GLY B 1 58 ? -13.141 -24.266 -11.984 1 92.62 58 GLY B CA 1
ATOM 2097 C C . GLY B 1 58 ? -14.617 -24.375 -11.672 1 92.62 58 GLY B C 1
ATOM 2098 O O . GLY B 1 58 ? -15.172 -25.469 -11.633 1 92.62 58 GLY B O 1
ATOM 2099 N N . LEU B 1 59 ? -15.344 -23.328 -11.57 1 93.94 59 LEU B N 1
ATOM 2100 C CA . LEU B 1 59 ? -16.781 -23.312 -11.312 1 93.94 59 LEU B CA 1
ATOM 2101 C C . LEU B 1 59 ? -17.562 -23.297 -12.617 1 93.94 59 LEU B C 1
ATOM 2103 O O . LEU B 1 59 ? -17.125 -22.719 -13.609 1 93.94 59 LEU B O 1
ATOM 2107 N N . PRO B 1 60 ? -18.672 -23.984 -12.625 1 91.44 60 PRO B N 1
ATOM 2108 C CA . PRO B 1 60 ? -19.578 -23.812 -13.773 1 91.44 60 PRO B CA 1
ATOM 2109 C C . PRO B 1 60 ? -20.172 -22.422 -13.859 1 91.44 60 PRO B C 1
ATOM 2111 O O . PRO B 1 60 ? -20.406 -21.781 -12.836 1 91.44 60 PRO B O 1
ATOM 2114 N N . GLY B 1 61 ? -20.406 -21.969 -15.086 1 92.31 61 GLY B N 1
ATOM 2115 C CA . GLY B 1 61 ? -20.938 -20.625 -15.234 1 92.31 61 GLY B CA 1
ATOM 2116 C C . GLY B 1 61 ? -19.891 -19.531 -15.016 1 92.31 61 GLY B C 1
ATOM 2117 O O . GLY B 1 61 ? -18.859 -19.516 -15.688 1 92.31 61 GLY B O 1
ATOM 2118 N N . LEU B 1 62 ? -20.125 -18.797 -13.93 1 92.12 62 LEU B N 1
ATOM 2119 C CA . LEU B 1 62 ? -19.188 -17.75 -13.523 1 92.12 62 LEU B CA 1
ATOM 2120 C C . LEU B 1 62 ? -17.922 -18.359 -12.945 1 92.12 62 LEU B C 1
ATOM 2122 O O . LEU B 1 62 ? -17.969 -19.078 -11.938 1 92.12 62 LEU B O 1
ATOM 2126 N N . SER B 1 63 ? -16.812 -18.094 -13.617 1 93.69 63 SER B N 1
ATOM 2127 C CA . SER B 1 63 ? -15.562 -18.688 -13.172 1 93.69 63 SER B CA 1
ATOM 2128 C C . SER B 1 63 ? -15.094 -18.078 -11.852 1 93.69 63 SER B C 1
ATOM 2130 O O . SER B 1 63 ? -15.555 -17 -11.469 1 93.69 63 SER B O 1
ATOM 2132 N N . GLY B 1 64 ? -14.195 -18.719 -11.195 1 96.31 64 GLY B N 1
ATOM 2133 C CA . GLY B 1 64 ? -13.609 -18.172 -9.977 1 96.31 64 GLY B CA 1
ATOM 2134 C C . GLY B 1 64 ? -12.961 -16.828 -10.18 1 96.31 64 GLY B C 1
ATOM 2135 O O . GLY B 1 64 ? -13.102 -15.93 -9.336 1 96.31 64 GLY B O 1
ATOM 2136 N N . LEU B 1 65 ? -12.305 -16.672 -11.305 1 96.88 65 LEU B N 1
ATOM 2137 C CA . LEU B 1 65 ? -11.633 -15.406 -11.594 1 96.88 65 LEU B CA 1
ATOM 2138 C C . LEU B 1 65 ? -12.648 -14.305 -11.875 1 96.88 65 LEU B C 1
ATOM 2140 O O . LEU B 1 65 ? -12.461 -13.164 -11.445 1 96.88 65 LEU B O 1
ATOM 2144 N N . GLU B 1 66 ? -13.648 -14.633 -12.57 1 96.81 66 GLU B N 1
ATOM 2145 C CA . GLU B 1 66 ? -14.711 -13.664 -12.828 1 96.81 66 GLU B CA 1
ATOM 2146 C C . GLU B 1 66 ? -15.406 -13.258 -11.531 1 96.81 66 GLU B C 1
ATOM 2148 O O . GLU B 1 66 ? -15.727 -12.078 -11.336 1 96.81 66 GLU B O 1
ATOM 2153 N N . LEU B 1 67 ? -15.633 -14.227 -10.711 1 97.31 67 LEU B N 1
ATOM 2154 C CA . LEU B 1 67 ? -16.234 -13.93 -9.414 1 97.31 67 LEU B CA 1
ATOM 2155 C C . LEU B 1 67 ? -15.328 -13.008 -8.594 1 97.31 67 LEU B C 1
ATOM 2157 O O . LEU B 1 67 ? -15.805 -12.062 -7.965 1 97.31 67 LEU B O 1
ATOM 2161 N N . GLN B 1 68 ? -14.047 -13.289 -8.547 1 97.62 68 GLN B N 1
ATOM 2162 C CA . GLN B 1 68 ? -13.094 -12.414 -7.867 1 97.62 68 GLN B CA 1
ATOM 2163 C C . GLN B 1 68 ? -13.211 -10.977 -8.359 1 97.62 68 GLN B C 1
ATOM 2165 O O . GLN B 1 68 ? -13.219 -10.039 -7.562 1 97.62 68 GLN B O 1
ATOM 2170 N N . ASP B 1 69 ? -13.352 -10.812 -9.641 1 97.06 69 ASP B N 1
ATOM 2171 C CA . ASP B 1 69 ? -13.461 -9.484 -10.234 1 97.06 69 ASP B CA 1
ATOM 2172 C C . ASP B 1 69 ? -14.719 -8.773 -9.75 1 97.06 69 ASP B C 1
ATOM 2174 O O . ASP B 1 69 ? -14.672 -7.582 -9.422 1 97.06 69 ASP B O 1
ATOM 2178 N N . ARG B 1 70 ? -15.789 -9.453 -9.711 1 95.5 70 ARG B N 1
ATOM 2179 C CA . ARG B 1 70 ? -17.047 -8.875 -9.242 1 95.5 70 ARG B CA 1
ATOM 2180 C C . ARG B 1 70 ? -16.953 -8.492 -7.77 1 95.5 70 ARG B C 1
ATOM 2182 O O . ARG B 1 70 ? -17.469 -7.453 -7.363 1 95.5 70 ARG B O 1
ATOM 2189 N N . LEU B 1 71 ? -16.297 -9.312 -7.027 1 95.56 71 LEU B N 1
ATOM 2190 C CA . LEU B 1 71 ? -16.188 -9.07 -5.59 1 95.56 71 LEU B CA 1
ATOM 2191 C C . LEU B 1 71 ? -15.273 -7.895 -5.301 1 95.56 71 LEU B C 1
ATOM 2193 O O . LEU B 1 71 ? -15.445 -7.195 -4.301 1 95.56 71 LEU B O 1
ATOM 2197 N N . ALA B 1 72 ? -14.281 -7.723 -6.176 1 94.88 72 ALA B N 1
ATOM 2198 C CA . ALA B 1 72 ? -13.367 -6.594 -6.02 1 94.88 72 ALA B CA 1
ATOM 2199 C C . ALA B 1 72 ? -14.133 -5.273 -6.016 1 94.88 72 ALA B C 1
ATOM 2201 O O . ALA B 1 72 ? -13.719 -4.316 -5.352 1 94.88 72 ALA B O 1
ATOM 2202 N N . GLU B 1 73 ? -15.258 -5.23 -6.664 1 92.44 73 GLU B N 1
ATOM 2203 C CA . GLU B 1 73 ? -16.094 -4.039 -6.719 1 92.44 73 GLU B CA 1
ATOM 2204 C C . GLU B 1 73 ? -17.109 -4.023 -5.586 1 92.44 73 GLU B C 1
ATOM 2206 O O . GLU B 1 73 ? -17.281 -3.008 -4.91 1 92.44 73 GLU B O 1
ATOM 2211 N N . LYS B 1 74 ? -17.703 -5.141 -5.32 1 91.81 74 LYS B N 1
ATOM 2212 C CA . LYS B 1 74 ? -18.828 -5.246 -4.383 1 91.81 74 LYS B CA 1
ATOM 2213 C C . LYS B 1 74 ? -18.328 -5.262 -2.939 1 91.81 74 LYS B C 1
ATOM 2215 O O . LYS B 1 74 ? -18.953 -4.68 -2.057 1 91.81 74 LYS B O 1
ATOM 2220 N N . ALA B 1 75 ? -17.25 -5.93 -2.717 1 94 75 ALA B N 1
ATOM 2221 C CA . ALA B 1 75 ? -16.688 -6.113 -1.386 1 94 75 ALA B CA 1
ATOM 2222 C C . ALA B 1 75 ? -15.164 -6.113 -1.437 1 94 75 ALA B C 1
ATOM 2224 O O . ALA B 1 75 ? -14.523 -7.145 -1.199 1 94 75 ALA B O 1
ATOM 2225 N N . PRO B 1 76 ? -14.578 -4.934 -1.62 1 93.56 76 PRO B N 1
ATOM 2226 C CA . PRO B 1 76 ? -13.148 -4.844 -1.914 1 93.56 76 PRO B CA 1
ATOM 2227 C C . PRO B 1 76 ? -12.281 -5.305 -0.749 1 93.56 76 PRO B C 1
ATOM 2229 O O . PRO B 1 76 ? -11.109 -5.648 -0.946 1 93.56 76 PRO B O 1
ATOM 2232 N N . LEU B 1 77 ? -12.805 -5.418 0.439 1 94.38 77 LEU B N 1
ATOM 2233 C CA . LEU B 1 77 ? -11.977 -5.785 1.583 1 94.38 77 LEU B CA 1
ATOM 2234 C C . LEU B 1 77 ? -12.062 -7.285 1.854 1 94.38 77 LEU B C 1
ATOM 2236 O O . LEU B 1 77 ? -11.266 -7.828 2.619 1 94.38 77 LEU B O 1
ATOM 2240 N N . LEU B 1 78 ? -13.031 -7.945 1.262 1 96.06 78 LEU B N 1
ATOM 2241 C CA . LEU B 1 78 ? -13.25 -9.367 1.52 1 96.06 78 LEU B CA 1
ATOM 2242 C C . LEU B 1 78 ? -12.117 -10.203 0.932 1 96.06 78 LEU B C 1
ATOM 2244 O O . LEU B 1 78 ? -11.961 -10.266 -0.289 1 96.06 78 LEU B O 1
ATOM 2248 N N . PRO B 1 79 ? -11.328 -10.844 1.806 1 97.62 79 PRO B N 1
ATOM 2249 C CA . PRO B 1 79 ? -10.219 -11.633 1.272 1 97.62 79 PRO B CA 1
ATOM 2250 C C . PRO B 1 79 ? -10.68 -12.883 0.536 1 97.62 79 PRO B C 1
ATOM 2252 O O . PRO B 1 79 ? -11.648 -13.531 0.952 1 97.62 79 PRO B O 1
ATOM 2255 N N . ILE B 1 80 ? -9.992 -13.164 -0.523 1 98.31 80 ILE B N 1
ATOM 2256 C CA . ILE B 1 80 ? -10.297 -14.344 -1.325 1 98.31 80 ILE B CA 1
ATOM 2257 C C . ILE B 1 80 ? -9.094 -15.289 -1.324 1 98.31 80 ILE B C 1
ATOM 2259 O O . ILE B 1 80 ? -7.969 -14.875 -1.604 1 98.31 80 ILE B O 1
ATOM 2263 N N . VAL B 1 81 ? -9.352 -16.516 -0.958 1 98.5 81 VAL B N 1
ATOM 2264 C CA . VAL B 1 81 ? -8.383 -17.609 -1.062 1 98.5 81 VAL B CA 1
ATOM 2265 C C . VAL B 1 81 ? -8.859 -18.625 -2.088 1 98.5 81 VAL B C 1
ATOM 2267 O O . VAL B 1 81 ? -9.922 -19.234 -1.918 1 98.5 81 VAL B O 1
ATOM 2270 N N . PHE B 1 82 ? -8.086 -18.781 -3.104 1 98.25 82 PHE B N 1
ATOM 2271 C CA . PHE B 1 82 ? -8.43 -19.812 -4.078 1 98.25 82 PHE B CA 1
ATOM 2272 C C . PHE B 1 82 ? -8.039 -21.203 -3.572 1 98.25 82 PHE B C 1
ATOM 2274 O O . PHE B 1 82 ? -6.977 -21.359 -2.969 1 98.25 82 PHE B O 1
ATOM 2281 N N . LEU B 1 83 ? -8.852 -22.188 -3.754 1 96.5 83 LEU B N 1
ATOM 2282 C CA . LEU B 1 83 ? -8.625 -23.594 -3.453 1 96.5 83 LEU B CA 1
ATOM 2283 C C . LEU B 1 83 ? -9.133 -24.484 -4.582 1 96.5 83 LEU B C 1
ATOM 2285 O O . LEU B 1 83 ? -10.344 -24.672 -4.727 1 96.5 83 LEU B O 1
ATOM 2289 N N . THR B 1 84 ? -8.148 -25.016 -5.395 1 92.12 84 THR B N 1
ATOM 2290 C CA . THR B 1 84 ? -8.609 -25.672 -6.613 1 92.12 84 THR B CA 1
ATOM 2291 C C . THR B 1 84 ? -7.766 -26.906 -6.918 1 92.12 84 THR B C 1
ATOM 2293 O O . THR B 1 84 ? -6.605 -26.984 -6.516 1 92.12 84 THR B O 1
ATOM 2296 N N . GLY B 1 85 ? -8.406 -27.875 -7.641 1 89.81 85 GLY B N 1
ATOM 2297 C CA . GLY B 1 85 ? -7.711 -29.062 -8.117 1 89.81 85 GLY B CA 1
ATOM 2298 C C . GLY B 1 85 ? -7.078 -28.875 -9.484 1 89.81 85 GLY B C 1
ATOM 2299 O O . GLY B 1 85 ? -6.234 -29.672 -9.898 1 89.81 85 GLY B O 1
ATOM 2300 N N . ARG B 1 86 ? -7.438 -28 -10.25 1 83.31 86 ARG B N 1
ATOM 2301 C CA . ARG B 1 86 ? -6.977 -27.75 -11.609 1 83.31 86 ARG B CA 1
ATOM 2302 C C . ARG B 1 86 ? -6.387 -26.359 -11.742 1 83.31 86 ARG B C 1
ATOM 2304 O O . ARG B 1 86 ? -7.016 -25.453 -12.312 1 83.31 86 ARG B O 1
ATOM 2311 N N . GLY B 1 87 ? -5.297 -26.094 -11.18 1 82.25 87 GLY B N 1
ATOM 2312 C CA . GLY B 1 87 ? -4.68 -24.781 -11.352 1 82.25 87 GLY B CA 1
ATOM 2313 C C . GLY B 1 87 ? -3.51 -24.812 -12.32 1 82.25 87 GLY B C 1
ATOM 2314 O O . GLY B 1 87 ? -2.928 -25.859 -12.578 1 82.25 87 GLY B O 1
ATOM 2315 N N . ASP B 1 88 ? -3.41 -23.688 -12.992 1 89.62 88 ASP B N 1
ATOM 2316 C CA . ASP B 1 88 ? -2.193 -23.484 -13.773 1 89.62 88 ASP B CA 1
ATOM 2317 C C . ASP B 1 88 ? -1.519 -22.156 -13.398 1 89.62 88 ASP B C 1
ATOM 2319 O O . ASP B 1 88 ? -2.068 -21.375 -12.625 1 89.62 88 ASP B O 1
ATOM 2323 N N . ILE B 1 89 ? -0.383 -21.969 -13.852 1 92.19 89 ILE B N 1
ATOM 2324 C CA . ILE B 1 89 ? 0.448 -20.828 -13.461 1 92.19 89 ILE B CA 1
ATOM 2325 C C . ILE B 1 89 ? -0.23 -19.531 -13.883 1 92.19 89 ILE B C 1
ATOM 2327 O O . ILE B 1 89 ? -0.281 -18.578 -13.109 1 92.19 89 ILE B O 1
ATOM 2331 N N . ARG B 1 90 ? -0.759 -19.562 -15.062 1 92.44 90 ARG B N 1
ATOM 2332 C CA . ARG B 1 90 ? -1.376 -18.359 -15.594 1 92.44 90 ARG B CA 1
ATOM 2333 C C . ARG B 1 90 ? -2.537 -17.891 -14.719 1 92.44 90 ARG B C 1
ATOM 2335 O O . ARG B 1 90 ? -2.613 -16.734 -14.344 1 92.44 90 ARG B O 1
ATOM 2342 N N . ALA B 1 91 ? -3.402 -18.797 -14.398 1 94.5 91 ALA B N 1
ATOM 2343 C CA . ALA B 1 91 ? -4.555 -18.469 -13.562 1 94.5 91 ALA B CA 1
ATOM 2344 C C . ALA B 1 91 ? -4.113 -18.062 -12.156 1 94.5 91 ALA B C 1
ATOM 2346 O O . ALA B 1 91 ? -4.699 -17.156 -11.555 1 94.5 91 ALA B O 1
ATOM 2347 N N . THR B 1 92 ? -3.129 -18.719 -11.656 1 96.56 92 THR B N 1
ATOM 2348 C CA . THR B 1 92 ? -2.594 -18.406 -10.336 1 96.56 92 THR B CA 1
ATOM 2349 C C . THR B 1 92 ? -2.062 -16.969 -10.305 1 96.56 92 THR B C 1
ATOM 2351 O O . THR B 1 92 ? -2.406 -16.203 -9.406 1 96.56 92 THR B O 1
ATOM 2354 N N . VAL B 1 93 ? -1.328 -16.609 -11.273 1 96.94 93 VAL B N 1
ATOM 2355 C CA . VAL B 1 93 ? -0.733 -15.273 -11.352 1 96.94 93 VAL B CA 1
ATOM 2356 C C . VAL B 1 93 ? -1.831 -14.227 -11.492 1 96.94 93 VAL B C 1
ATOM 2358 O O . VAL B 1 93 ? -1.796 -13.188 -10.828 1 96.94 93 VAL B O 1
ATOM 2361 N N . GLN B 1 94 ? -2.779 -14.5 -12.336 1 96.31 94 GLN B N 1
ATOM 2362 C CA . GLN B 1 94 ? -3.896 -13.586 -12.531 1 96.31 94 GLN B CA 1
ATOM 2363 C C . GLN B 1 94 ? -4.648 -13.336 -11.227 1 96.31 94 GLN B C 1
ATOM 2365 O O . GLN B 1 94 ? -4.957 -12.195 -10.891 1 96.31 94 GLN B O 1
ATOM 2370 N N . ALA B 1 95 ? -4.902 -14.398 -10.508 1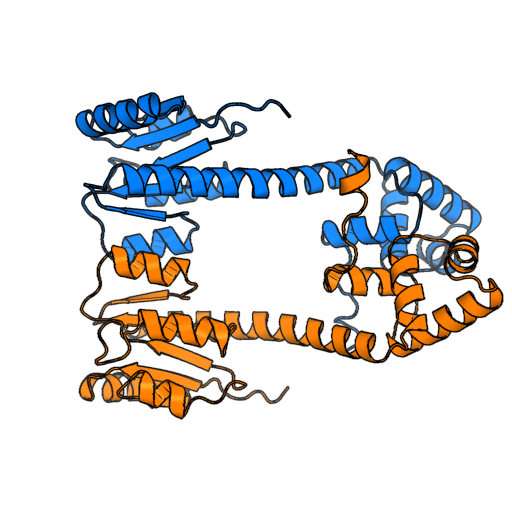 97.75 95 ALA B N 1
ATOM 2371 C CA . ALA B 1 95 ? -5.617 -14.305 -9.234 1 97.75 95 ALA B CA 1
ATOM 2372 C C . ALA B 1 95 ? -4.836 -13.469 -8.227 1 97.75 95 ALA B C 1
ATOM 2374 O O . ALA B 1 95 ? -5.398 -12.594 -7.574 1 97.75 95 ALA B O 1
ATOM 2375 N N . MET B 1 96 ? -3.578 -13.695 -8.172 1 97.69 96 MET B N 1
ATOM 2376 C CA . MET B 1 96 ? -2.721 -13.023 -7.199 1 97.69 96 MET B CA 1
ATOM 2377 C C . MET B 1 96 ? -2.584 -11.547 -7.523 1 97.69 96 MET B C 1
ATOM 2379 O O . MET B 1 96 ? -2.689 -10.695 -6.633 1 97.69 96 MET B O 1
ATOM 2383 N N . LYS B 1 97 ? -2.439 -11.242 -8.789 1 96.38 97 LYS B N 1
ATOM 2384 C CA . LYS B 1 97 ? -2.328 -9.852 -9.211 1 96.38 97 LYS B CA 1
ATOM 2385 C C . LYS B 1 97 ? -3.631 -9.094 -8.961 1 96.38 97 LYS B C 1
ATOM 2387 O O . LYS B 1 97 ? -3.617 -7.891 -8.695 1 96.38 97 LYS B O 1
ATOM 2392 N N . ALA B 1 98 ? -4.688 -9.859 -9.023 1 96.69 98 ALA B N 1
ATOM 2393 C CA . ALA B 1 98 ? -5.996 -9.242 -8.828 1 96.69 98 ALA B CA 1
ATOM 2394 C C . ALA B 1 98 ? -6.324 -9.102 -7.348 1 96.69 98 ALA B C 1
ATOM 2396 O O . ALA B 1 98 ? -7.379 -8.578 -6.988 1 96.69 98 ALA B O 1
ATOM 2397 N N . GLY B 1 99 ? -5.52 -9.656 -6.512 1 96.56 99 GLY B N 1
ATOM 2398 C CA . GLY B 1 99 ? -5.648 -9.328 -5.102 1 96.56 99 GLY B CA 1
ATOM 2399 C C . GLY B 1 99 ? -5.996 -10.523 -4.238 1 96.56 99 GLY B C 1
ATOM 2400 O O . GLY B 1 99 ? -6.344 -10.375 -3.066 1 96.56 99 GLY B O 1
ATOM 2401 N N . ALA B 1 100 ? -5.914 -11.727 -4.797 1 98.12 100 ALA B N 1
ATOM 2402 C CA . ALA B 1 100 ? -6.141 -12.906 -3.963 1 98.12 100 ALA B CA 1
ATOM 2403 C C . ALA B 1 100 ? -5.16 -12.945 -2.795 1 98.12 100 ALA B C 1
ATOM 2405 O O . ALA B 1 100 ? -3.979 -12.641 -2.957 1 98.12 100 ALA B O 1
ATOM 2406 N N . GLU B 1 101 ? -5.68 -13.344 -1.661 1 97.5 101 GLU B N 1
ATOM 2407 C CA . GLU B 1 101 ? -4.844 -13.445 -0.467 1 97.5 101 GLU B CA 1
ATOM 2408 C C . GLU B 1 101 ? -3.877 -14.625 -0.57 1 97.5 101 GLU B C 1
ATOM 2410 O O . GLU B 1 101 ? -2.771 -14.57 -0.027 1 97.5 101 GLU B O 1
ATOM 2415 N N . ASP B 1 102 ? -4.414 -15.672 -1.145 1 98 102 ASP B N 1
ATOM 2416 C CA . ASP B 1 102 ? -3.648 -16.906 -1.306 1 98 102 ASP B CA 1
ATOM 2417 C C . ASP B 1 102 ? -4.25 -17.797 -2.396 1 98 102 ASP B C 1
ATOM 2419 O O . ASP B 1 102 ? -5.344 -17.516 -2.896 1 98 102 ASP B O 1
ATOM 2423 N N . PHE B 1 103 ? -3.473 -18.781 -2.771 1 97.88 103 PHE B N 1
ATOM 2424 C CA . PHE B 1 103 ? -3.875 -19.766 -3.766 1 97.88 103 PHE B CA 1
ATOM 2425 C C . PHE B 1 103 ? -3.363 -21.156 -3.389 1 97.88 103 PHE B C 1
ATOM 2427 O O . PHE B 1 103 ? -2.154 -21.391 -3.375 1 97.88 103 PHE B O 1
ATOM 2434 N N . LEU B 1 104 ? -4.32 -22.047 -3.139 1 96.88 104 LEU B N 1
ATOM 2435 C CA . LEU B 1 104 ? -3.998 -23.391 -2.668 1 96.88 104 LEU B CA 1
ATOM 2436 C C . LEU B 1 104 ? -4.484 -24.453 -3.654 1 96.88 104 LEU B C 1
ATOM 2438 O O . LEU B 1 104 ? -5.469 -24.234 -4.363 1 96.88 104 LEU B O 1
ATOM 2442 N N . GLU B 1 105 ? -3.801 -25.547 -3.605 1 94.94 105 GLU B N 1
ATOM 2443 C CA . GLU B 1 105 ? -4.195 -26.672 -4.441 1 94.94 105 GLU B CA 1
ATOM 2444 C C . GLU B 1 105 ? -4.875 -27.766 -3.613 1 94.94 105 GLU B C 1
ATOM 2446 O O . GLU B 1 105 ? -4.48 -28.031 -2.475 1 94.94 105 GLU B O 1
ATOM 2451 N N . LYS B 1 106 ? -5.941 -28.406 -4.301 1 94.06 106 LYS B N 1
ATOM 2452 C CA . LYS B 1 106 ? -6.566 -29.594 -3.732 1 94.06 106 LYS B CA 1
ATOM 2453 C C . LYS B 1 106 ? -5.73 -30.844 -4.016 1 94.06 106 LYS B C 1
ATOM 2455 O O . LYS B 1 106 ? -5.25 -31.031 -5.137 1 94.06 106 LYS B O 1
ATOM 2460 N N . PRO B 1 107 ? -5.449 -31.625 -3.012 1 92.81 107 PRO B N 1
ATOM 2461 C CA . PRO B 1 107 ? -5.816 -31.484 -1.602 1 92.81 107 PRO B CA 1
ATOM 2462 C C . PRO B 1 107 ? -4.832 -30.609 -0.823 1 92.81 107 PRO B C 1
ATOM 2464 O O . PRO B 1 107 ? -3.65 -30.547 -1.167 1 92.81 107 PRO B O 1
ATOM 2467 N N . THR B 1 108 ? -5.293 -29.953 0.12 1 94.44 108 THR B N 1
ATOM 2468 C CA . THR B 1 108 ? -4.484 -29.078 0.966 1 94.44 108 THR B CA 1
ATOM 2469 C C . THR B 1 108 ? -4.52 -29.547 2.418 1 94.44 108 THR B C 1
ATOM 2471 O O . THR B 1 108 ? -5.582 -29.891 2.938 1 94.44 108 THR B O 1
ATOM 2474 N N . PRO B 1 109 ? -3.365 -29.578 3.084 1 95.62 109 PRO B N 1
ATOM 2475 C CA . PRO B 1 109 ? -3.355 -29.953 4.5 1 95.62 109 PRO B CA 1
ATOM 2476 C C . PRO B 1 109 ? -4.188 -29.016 5.363 1 95.62 109 PRO B C 1
ATOM 2478 O O . PRO B 1 109 ? -4.211 -27.797 5.117 1 95.62 109 PRO B O 1
ATOM 2481 N N . LYS B 1 110 ? -4.781 -29.656 6.367 1 95.81 110 LYS B N 1
ATOM 2482 C CA . LYS B 1 110 ? -5.648 -28.922 7.285 1 95.81 110 LYS B CA 1
ATOM 2483 C C . LYS B 1 110 ? -4.922 -27.734 7.906 1 95.81 110 LYS B C 1
ATOM 2485 O O . LYS B 1 110 ? -5.48 -26.641 7.992 1 95.81 110 LYS B O 1
ATOM 2490 N N . GLU B 1 111 ? -3.715 -27.938 8.32 1 96.81 111 GLU B N 1
ATOM 2491 C CA . GLU B 1 111 ? -2.947 -26.906 9 1 96.81 111 GLU B CA 1
ATOM 2492 C C . GLU B 1 111 ? -2.693 -25.719 8.086 1 96.81 111 GLU B C 1
ATOM 2494 O O . GLU B 1 111 ? -2.775 -24.562 8.516 1 96.81 111 GLU B O 1
ATOM 2499 N N . VAL B 1 112 ? -2.418 -25.953 6.824 1 96.94 112 VAL B N 1
ATOM 2500 C CA . VAL B 1 112 ? -2.158 -24.906 5.844 1 96.94 112 VAL B CA 1
ATOM 2501 C C . VAL B 1 112 ? -3.438 -24.125 5.582 1 96.94 112 VAL B C 1
ATOM 2503 O O . VAL B 1 112 ? -3.42 -22.891 5.555 1 96.94 112 VAL B O 1
ATOM 2506 N N . LEU B 1 113 ? -4.5 -24.844 5.418 1 97.62 113 LEU B N 1
ATOM 2507 C CA . LEU B 1 113 ? -5.793 -24.219 5.156 1 97.62 113 LEU B CA 1
ATOM 2508 C C . LEU B 1 113 ? -6.195 -23.297 6.305 1 97.62 113 LEU B C 1
ATOM 2510 O O . LEU B 1 113 ? -6.555 -22.141 6.082 1 97.62 113 LEU B O 1
ATOM 2514 N N . LEU B 1 114 ? -6.023 -23.781 7.527 1 97.38 114 LEU B N 1
ATOM 2515 C CA . LEU B 1 114 ? -6.43 -23.016 8.703 1 97.38 114 LEU B CA 1
ATOM 2516 C C . LEU B 1 114 ? -5.539 -21.797 8.891 1 97.38 114 LEU B C 1
ATOM 2518 O O . LEU B 1 114 ? -6.031 -20.719 9.234 1 97.38 114 LEU B O 1
ATOM 2522 N N . GLU B 1 115 ? -4.297 -21.984 8.664 1 97.25 115 GLU B N 1
ATOM 2523 C CA . GLU B 1 115 ? -3.371 -20.859 8.781 1 97.25 115 GLU B CA 1
ATOM 2524 C C . GLU B 1 115 ? -3.674 -19.781 7.738 1 97.25 115 GLU B C 1
ATOM 2526 O O . GLU B 1 115 ? -3.635 -18.594 8.039 1 97.25 115 GLU B O 1
ATOM 2531 N N . THR B 1 116 ? -3.977 -20.188 6.559 1 97.69 116 THR B N 1
ATOM 2532 C CA . THR B 1 116 ? -4.273 -19.266 5.465 1 97.69 116 THR B CA 1
ATOM 2533 C C . THR B 1 116 ? -5.527 -18.453 5.77 1 97.69 116 THR B C 1
ATOM 2535 O O . THR B 1 116 ? -5.535 -17.234 5.621 1 97.69 116 THR B O 1
ATOM 2538 N N . ILE B 1 117 ? -6.496 -19.078 6.238 1 97 117 ILE B N 1
ATOM 2539 C CA . ILE B 1 117 ? -7.754 -18.422 6.574 1 97 117 ILE B CA 1
ATOM 2540 C C . ILE B 1 117 ? -7.543 -17.469 7.738 1 97 117 ILE B C 1
ATOM 2542 O O . ILE B 1 117 ? -8.016 -16.328 7.707 1 97 117 ILE B O 1
ATOM 2546 N N . GLY B 1 118 ? -6.812 -17.953 8.742 1 95.75 118 GLY B N 1
ATOM 2547 C CA . GLY B 1 118 ? -6.504 -17.078 9.875 1 95.75 118 GLY B CA 1
ATOM 2548 C C . GLY B 1 118 ? -5.789 -15.805 9.469 1 95.75 118 GLY B C 1
ATOM 2549 O O . GLY B 1 118 ? -6.152 -14.719 9.914 1 95.75 118 GLY B O 1
ATOM 2550 N N . ARG B 1 119 ? -4.832 -15.953 8.664 1 96.75 119 ARG B N 1
ATOM 2551 C CA . ARG B 1 119 ? -4.078 -14.812 8.172 1 96.75 119 ARG B CA 1
ATOM 2552 C C . ARG B 1 119 ? -4.969 -13.867 7.367 1 96.75 119 ARG B C 1
ATOM 2554 O O . ARG B 1 119 ? -4.895 -12.648 7.527 1 96.75 119 ARG B O 1
ATOM 2561 N N . ALA B 1 120 ? -5.777 -14.414 6.52 1 97 120 ALA B N 1
ATOM 2562 C CA . ALA B 1 120 ? -6.695 -13.625 5.699 1 97 120 ALA B CA 1
ATOM 2563 C C . ALA B 1 120 ? -7.641 -12.805 6.57 1 97 120 ALA B C 1
ATOM 2565 O O . ALA B 1 120 ? -7.867 -11.617 6.312 1 97 120 ALA B O 1
ATOM 2566 N N . LEU B 1 121 ? -8.094 -13.383 7.602 1 95.38 121 LEU B N 1
ATOM 2567 C CA . LEU B 1 121 ? -9.055 -12.719 8.484 1 95.38 121 LEU B CA 1
ATOM 2568 C C . LEU B 1 121 ? -8.375 -11.633 9.305 1 95.38 121 LEU B C 1
ATOM 2570 O O . LEU B 1 121 ? -8.969 -10.578 9.555 1 95.38 121 LEU B O 1
ATOM 2574 N N . ARG B 1 122 ? -7.199 -11.93 9.773 1 94.62 122 ARG B N 1
ATOM 2575 C CA . ARG B 1 122 ? -6.457 -10.906 10.508 1 94.62 122 ARG B CA 1
ATOM 2576 C C . ARG B 1 122 ? -6.191 -9.688 9.641 1 94.62 122 ARG B C 1
ATOM 2578 O O . ARG B 1 122 ? -6.375 -8.547 10.086 1 94.62 122 ARG B O 1
ATOM 2585 N N . ARG B 1 123 ? -5.828 -9.945 8.438 1 94.69 123 ARG B N 1
ATOM 2586 C CA . ARG B 1 123 ? -5.566 -8.852 7.512 1 94.69 123 ARG B CA 1
ATOM 2587 C C . ARG B 1 123 ? -6.848 -8.086 7.188 1 94.69 123 ARG B C 1
ATOM 2589 O O . ARG B 1 123 ? -6.844 -6.859 7.102 1 94.69 123 ARG B O 1
ATOM 2596 N N . TYR B 1 124 ? -7.848 -8.805 7.035 1 94.44 124 TYR B N 1
ATOM 2597 C CA . TYR B 1 124 ? -9.156 -8.203 6.82 1 94.44 124 TYR B CA 1
ATOM 2598 C C . TYR B 1 124 ? -9.516 -7.254 7.957 1 94.44 124 TYR B C 1
ATOM 2600 O O . TYR B 1 124 ? -9.938 -6.121 7.715 1 94.44 124 TYR B O 1
ATOM 2608 N N . ALA B 1 125 ? -9.336 -7.68 9.156 1 93 125 ALA B N 1
ATOM 2609 C CA . ALA B 1 125 ? -9.68 -6.895 10.336 1 93 125 ALA B CA 1
ATOM 2610 C C . ALA B 1 125 ? -8.883 -5.594 10.383 1 93 125 ALA B C 1
ATOM 2612 O O . ALA B 1 125 ? -9.438 -4.531 10.68 1 93 125 ALA B O 1
ATOM 2613 N N . LEU B 1 126 ? -7.676 -5.715 10.094 1 94.25 126 LEU B N 1
ATOM 2614 C CA . LEU B 1 126 ? -6.816 -4.539 10.109 1 94.25 126 LEU B CA 1
ATOM 2615 C C . LEU B 1 126 ? -7.234 -3.539 9.039 1 94.25 126 LEU B C 1
ATOM 2617 O O . LEU B 1 126 ? -7.316 -2.338 9.305 1 94.25 126 LEU B O 1
ATOM 2621 N N . ARG B 1 127 ? -7.488 -4.035 7.875 1 94.75 127 ARG B N 1
ATOM 2622 C CA . ARG B 1 127 ? -7.902 -3.162 6.781 1 94.75 127 ARG B CA 1
ATOM 2623 C C . ARG B 1 127 ? -9.258 -2.525 7.07 1 94.75 127 ARG B C 1
ATOM 2625 O O . ARG B 1 127 ? -9.484 -1.357 6.742 1 94.75 127 ARG B O 1
ATOM 2632 N N . ARG B 1 128 ? -10.078 -3.293 7.574 1 93.12 128 ARG B N 1
ATOM 2633 C CA . ARG B 1 128 ? -11.398 -2.789 7.93 1 93.12 128 ARG B CA 1
ATOM 2634 C C . ARG B 1 128 ? -11.297 -1.672 8.961 1 93.12 128 ARG B C 1
ATOM 2636 O O . ARG B 1 128 ? -11.984 -0.651 8.852 1 93.12 128 ARG B O 1
ATOM 2643 N N . LEU B 1 129 ? -10.477 -1.863 9.969 1 93.12 129 LEU B N 1
ATOM 2644 C CA . LEU B 1 129 ? -10.273 -0.842 10.992 1 93.12 129 LEU B CA 1
ATOM 2645 C C . LEU B 1 129 ? -9.797 0.463 10.367 1 93.12 129 LEU B C 1
ATOM 2647 O O . LEU B 1 129 ? -10.289 1.539 10.703 1 93.12 129 LEU B O 1
ATOM 2651 N N . GLU B 1 130 ? -8.898 0.362 9.523 1 94.31 130 GLU B N 1
ATOM 2652 C CA . GLU B 1 130 ? -8.375 1.542 8.844 1 94.31 130 GLU B CA 1
ATOM 2653 C C . GLU B 1 130 ? -9.453 2.227 8.016 1 94.31 130 GLU B C 1
ATOM 2655 O O . GLU B 1 130 ? -9.57 3.453 8.031 1 94.31 130 GLU B O 1
ATOM 2660 N N . GLN B 1 131 ? -10.172 1.481 7.309 1 94 131 GLN B N 1
ATOM 2661 C CA . GLN B 1 131 ? -11.25 2.023 6.488 1 94 131 GLN B CA 1
ATOM 2662 C C . GLN B 1 131 ? -12.305 2.705 7.355 1 94 131 GLN B C 1
ATOM 2664 O O . GLN B 1 131 ? -12.812 3.77 7 1 94 131 GLN B O 1
ATOM 2669 N N . ASP B 1 132 ? -12.609 2.076 8.422 1 93.75 132 ASP B N 1
ATOM 2670 C CA . ASP B 1 132 ? -13.578 2.656 9.344 1 93.75 132 ASP B CA 1
ATOM 2671 C C . ASP B 1 132 ? -13.102 4.008 9.867 1 93.75 132 ASP B C 1
ATOM 2673 O O . ASP B 1 132 ? -13.891 4.945 9.992 1 93.75 132 ASP B O 1
ATOM 2677 N N . ARG B 1 133 ? -11.891 4.023 10.18 1 94.19 133 ARG B N 1
ATOM 2678 C CA . ARG B 1 133 ? -11.312 5.281 10.648 1 94.19 133 ARG B CA 1
ATOM 2679 C C . ARG B 1 133 ? -11.438 6.367 9.586 1 94.19 133 ARG B C 1
ATOM 2681 O O . ARG B 1 133 ? -11.852 7.492 9.891 1 94.19 133 ARG B O 1
ATOM 2688 N N . LYS B 1 134 ? -11.125 6.051 8.422 1 95.69 134 LYS B N 1
ATOM 2689 C CA . LYS B 1 134 ? -11.219 7.016 7.332 1 95.69 134 LYS B CA 1
ATOM 2690 C C . LYS B 1 134 ? -12.664 7.434 7.094 1 95.69 134 LYS B C 1
ATOM 2692 O O . LYS B 1 134 ? -12.945 8.609 6.859 1 95.69 134 LYS B O 1
ATOM 2697 N N . HIS B 1 135 ? -13.516 6.5 7.156 1 95.25 135 HIS B N 1
ATOM 2698 C CA . HIS B 1 135 ? -14.93 6.797 6.977 1 95.25 135 HIS B CA 1
ATOM 2699 C C . HIS B 1 135 ? -15.438 7.742 8.062 1 95.25 135 HIS B C 1
ATOM 2701 O O . HIS B 1 135 ? -16.219 8.656 7.777 1 95.25 135 HIS B O 1
ATOM 2707 N N . ALA B 1 136 ? -15 7.457 9.258 1 96.25 136 ALA B N 1
ATOM 2708 C CA . ALA B 1 136 ? -15.398 8.328 10.367 1 96.25 136 ALA B CA 1
ATOM 2709 C C . ALA B 1 136 ? -14.922 9.758 10.133 1 96.25 136 ALA B C 1
ATOM 2711 O O . ALA B 1 136 ? -15.672 10.711 10.359 1 96.25 136 ALA B O 1
ATOM 2712 N N . LEU B 1 137 ? -13.773 9.906 9.656 1 95.88 137 LEU B N 1
ATOM 2713 C CA . LEU B 1 137 ? -13.227 11.227 9.359 1 95.88 137 LEU B CA 1
ATOM 2714 C C . LEU B 1 137 ? -13.984 11.883 8.211 1 95.88 137 LEU B C 1
ATOM 2716 O O . LEU B 1 137 ? -14.289 13.078 8.266 1 95.88 137 LEU B O 1
ATOM 2720 N N . ARG B 1 138 ? -14.289 11.164 7.211 1 96.88 138 ARG B N 1
ATOM 2721 C CA . ARG B 1 138 ? -15.031 11.688 6.07 1 96.88 138 ARG B CA 1
ATOM 2722 C C . ARG B 1 138 ? -16.422 12.156 6.488 1 96.88 138 ARG B C 1
ATOM 2724 O O . ARG B 1 138 ? -16.922 13.156 5.977 1 96.88 138 ARG B O 1
ATOM 2731 N N . ARG B 1 139 ? -16.969 11.391 7.367 1 96.56 139 ARG B N 1
ATOM 2732 C CA . ARG B 1 139 ? -18.281 11.773 7.883 1 96.56 139 ARG B CA 1
ATOM 2733 C C . ARG B 1 139 ? -18.219 13.117 8.594 1 96.56 139 ARG B C 1
ATOM 2735 O O . ARG B 1 139 ? -19.109 13.953 8.445 1 96.56 139 ARG B O 1
ATOM 2742 N N . ARG B 1 140 ? -17.219 13.297 9.359 1 96.31 140 ARG B N 1
ATOM 2743 C CA . ARG B 1 140 ? -17.031 14.578 10.031 1 96.31 140 ARG B CA 1
ATOM 2744 C C . ARG B 1 140 ? -16.906 15.711 9.016 1 96.31 140 ARG B C 1
ATOM 2746 O O . ARG B 1 140 ? -17.5 16.766 9.18 1 96.31 140 ARG B O 1
ATOM 2753 N N . LEU B 1 141 ? -16.172 15.43 7.957 1 96.31 141 LEU B N 1
ATOM 2754 C CA . LEU B 1 141 ? -15.961 16.422 6.91 1 96.31 141 LEU B CA 1
ATOM 2755 C C . LEU B 1 141 ? -17.281 16.75 6.203 1 96.31 141 LEU B C 1
ATOM 2757 O O . LEU B 1 141 ? -17.516 17.891 5.828 1 96.31 141 LEU B O 1
ATOM 2761 N N . ALA B 1 142 ? -18.078 15.75 6.047 1 96.38 142 ALA B N 1
ATOM 2762 C CA . ALA B 1 142 ? -19.344 15.898 5.332 1 96.38 142 ALA B CA 1
ATOM 2763 C C . ALA B 1 142 ? -20.297 16.812 6.094 1 96.38 142 ALA B C 1
ATOM 2765 O O . ALA B 1 142 ? -21.266 17.312 5.523 1 96.38 142 ALA B O 1
ATOM 2766 N N . ASN B 1 143 ? -20.047 17.016 7.371 1 96.81 143 ASN B N 1
ATOM 2767 C CA . ASN B 1 143 ? -20.875 17.875 8.195 1 96.81 143 ASN B CA 1
ATOM 2768 C C . ASN B 1 143 ? -20.547 19.359 7.992 1 96.81 143 ASN B C 1
ATOM 2770 O O . ASN B 1 143 ? -21.25 20.234 8.484 1 96.81 143 ASN B O 1
ATOM 2774 N N . LEU B 1 144 ? -19.516 19.625 7.246 1 97.88 144 LEU B N 1
ATOM 2775 C CA . LEU B 1 144 ? -19.156 21.016 6.984 1 97.88 144 LEU B CA 1
ATOM 2776 C C . LEU B 1 144 ? -20.078 21.641 5.961 1 97.88 144 LEU B C 1
ATOM 2778 O O . LEU B 1 144 ? -20.484 20.984 4.992 1 97.88 144 LEU B O 1
ATOM 2782 N N . THR B 1 145 ? -20.453 22.922 6.148 1 97.44 145 THR B N 1
ATOM 2783 C CA . THR B 1 145 ? -21.141 23.672 5.109 1 97.44 145 THR B CA 1
ATOM 2784 C C . THR B 1 145 ? -20.219 23.906 3.914 1 97.44 145 THR B C 1
ATOM 2786 O O . THR B 1 145 ? -19 23.781 4.027 1 97.44 145 THR B O 1
ATOM 2789 N N . PRO B 1 146 ? -20.766 24.219 2.789 1 97.25 146 PRO B N 1
ATOM 2790 C CA . PRO B 1 146 ? -19.922 24.516 1.624 1 97.25 146 PRO B CA 1
ATOM 2791 C C . PRO B 1 146 ? -18.875 25.578 1.905 1 97.25 146 PRO B C 1
ATOM 2793 O O . PRO B 1 146 ? -17.703 25.406 1.521 1 97.25 146 PRO B O 1
ATOM 2796 N N . ARG B 1 147 ? -19.25 26.531 2.604 1 97.31 147 ARG B N 1
ATOM 2797 C CA . ARG B 1 147 ? -18.312 27.609 2.91 1 97.31 147 ARG B CA 1
ATOM 2798 C C . ARG B 1 147 ? -17.219 27.125 3.869 1 97.31 147 ARG B C 1
ATOM 2800 O O . ARG B 1 147 ? -16.047 27.469 3.703 1 97.31 147 ARG B O 1
ATOM 2807 N N . GLU B 1 148 ? -17.609 26.375 4.871 1 97.75 148 GLU B N 1
ATOM 2808 C CA . GLU B 1 148 ? -16.641 25.812 5.809 1 97.75 148 GLU B CA 1
ATOM 2809 C C . GLU B 1 148 ? -15.641 24.906 5.094 1 97.75 148 GLU B C 1
ATOM 2811 O O . GLU B 1 148 ? -14.453 24.906 5.422 1 97.75 148 GLU B O 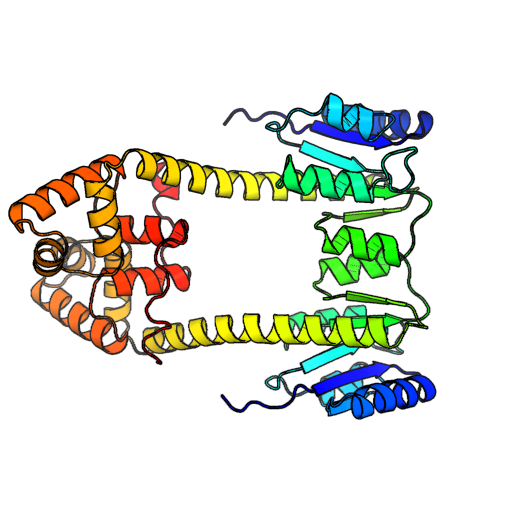1
ATOM 2816 N N . PHE B 1 149 ? -16.141 24.203 4.156 1 97.62 149 PHE B N 1
ATOM 2817 C CA . PHE B 1 149 ? -15.281 23.297 3.395 1 97.62 149 PHE B CA 1
ATOM 2818 C C . PHE B 1 149 ? -14.273 24.078 2.562 1 97.62 149 PHE B C 1
ATOM 2820 O O . PHE B 1 149 ? -13.109 23.688 2.443 1 97.62 149 PHE B O 1
ATOM 2827 N N . GLU B 1 150 ? -14.719 25.109 2.012 1 97.38 150 GLU B N 1
ATOM 2828 C CA . GLU B 1 150 ? -13.805 25.984 1.281 1 97.38 150 GLU B CA 1
ATOM 2829 C C . GLU B 1 150 ? -12.695 26.5 2.189 1 97.38 150 GLU B C 1
ATOM 2831 O O . GLU B 1 150 ? -11.516 26.469 1.818 1 97.38 150 GLU B O 1
ATOM 2836 N N . VAL B 1 151 ? -13.078 27 3.354 1 97.88 151 VAL B N 1
ATOM 2837 C CA . VAL B 1 151 ? -12.109 27.516 4.316 1 97.88 151 VAL B CA 1
ATOM 2838 C C . VAL B 1 151 ? -11.164 26.391 4.734 1 97.88 151 VAL B C 1
ATOM 2840 O O . VAL B 1 151 ? -9.945 26.594 4.801 1 97.88 151 VAL B O 1
ATOM 2843 N N . PHE B 1 152 ? -11.734 25.203 4.969 1 97.31 152 PHE B N 1
ATOM 2844 C CA . PHE B 1 152 ? -10.953 24.031 5.309 1 97.31 152 PHE B CA 1
ATOM 2845 C C . PHE B 1 152 ? -9.875 23.766 4.262 1 97.31 152 PHE B C 1
ATOM 2847 O O . PHE B 1 152 ? -8.703 23.594 4.602 1 97.31 152 PHE B O 1
ATOM 2854 N N . GLY B 1 153 ? -10.227 23.797 3.029 1 96.94 153 GLY B N 1
ATOM 2855 C CA . GLY B 1 153 ? -9.297 23.547 1.938 1 96.94 153 GLY B CA 1
ATOM 2856 C C . GLY B 1 153 ? -8.141 24.516 1.907 1 96.94 153 GLY B C 1
ATOM 2857 O O . GLY B 1 153 ? -7.004 24.141 1.616 1 96.94 153 GLY B O 1
ATOM 2858 N N . LEU B 1 154 ? -8.398 25.719 2.197 1 96.88 154 LEU B N 1
ATOM 2859 C CA . LEU B 1 154 ? -7.375 26.766 2.158 1 96.88 154 LEU B CA 1
ATOM 2860 C C . LEU B 1 154 ? -6.48 26.688 3.391 1 96.88 154 LEU B C 1
ATOM 2862 O O . LEU B 1 154 ? -5.262 26.859 3.289 1 96.88 154 LEU B O 1
ATOM 2866 N N . ILE B 1 155 ? -7.031 26.344 4.531 1 95.44 155 ILE B N 1
ATOM 2867 C CA . ILE B 1 155 ? -6.277 26.266 5.773 1 95.44 155 ILE B CA 1
ATOM 2868 C C . ILE B 1 155 ? -5.262 25.125 5.691 1 95.44 155 ILE B C 1
ATOM 2870 O O . ILE B 1 155 ? -4.102 25.297 6.082 1 95.44 155 ILE B O 1
ATOM 2874 N N . VAL B 1 156 ? -5.688 24.016 5.168 1 96 156 VAL B N 1
ATOM 2875 C CA . VAL B 1 156 ? -4.82 22.844 5.176 1 96 156 VAL B CA 1
ATOM 2876 C C . VAL B 1 156 ? -3.723 23.016 4.129 1 96 156 VAL B C 1
ATOM 2878 O O . VAL B 1 156 ? -2.742 22.266 4.125 1 96 156 VAL B O 1
ATOM 2881 N N . ARG B 1 157 ? -3.889 23.984 3.297 1 93.88 157 ARG B N 1
ATOM 2882 C CA . ARG B 1 157 ? -2.859 24.297 2.312 1 93.88 157 ARG B CA 1
ATOM 2883 C C . ARG B 1 157 ? -1.957 25.422 2.809 1 93.88 157 ARG B C 1
ATOM 2885 O O . ARG B 1 157 ? -1.104 25.922 2.068 1 93.88 157 ARG B O 1
ATOM 2892 N N . GLY B 1 158 ? -2.191 25.891 3.992 1 94.06 158 GLY B N 1
ATOM 2893 C CA . GLY B 1 158 ? -1.255 26.781 4.648 1 94.06 158 GLY B CA 1
ATOM 2894 C C . GLY B 1 158 ? -1.634 28.25 4.512 1 94.06 158 GLY B C 1
ATOM 2895 O O . GLY B 1 158 ? -0.869 29.125 4.906 1 94.06 158 GLY B O 1
ATOM 2896 N N . LYS B 1 159 ? -2.787 28.547 3.99 1 95.81 159 LYS B N 1
ATOM 2897 C CA . LYS B 1 159 ? -3.188 29.938 3.818 1 95.81 159 LYS B CA 1
ATOM 2898 C C . LYS B 1 159 ? -3.549 30.578 5.156 1 95.81 159 LYS B C 1
ATOM 2900 O O . LYS B 1 159 ? -4.184 29.938 6 1 95.81 159 LYS B O 1
ATOM 2905 N N . LEU B 1 160 ? -3.162 31.844 5.371 1 94.94 160 LEU B N 1
ATOM 2906 C CA . LEU B 1 160 ? -3.475 32.625 6.566 1 94.94 160 LEU B CA 1
ATOM 2907 C C . LEU B 1 160 ? -4.887 33.188 6.488 1 94.94 160 LEU B C 1
ATOM 2909 O O . LEU B 1 160 ? -5.445 33.344 5.398 1 94.94 160 LEU B O 1
ATOM 2913 N N . ASN B 1 161 ? -5.359 33.531 7.625 1 96.25 161 ASN B N 1
ATOM 2914 C CA . ASN B 1 161 ? -6.719 34.094 7.688 1 96.25 161 ASN B CA 1
ATOM 2915 C C . ASN B 1 161 ? -6.902 35.25 6.723 1 96.25 161 ASN B C 1
ATOM 2917 O O . ASN B 1 161 ? -7.926 35.344 6.039 1 96.25 161 ASN B O 1
ATOM 2921 N N . LYS B 1 162 ? -5.895 36.062 6.672 1 97.12 162 LYS B N 1
ATOM 2922 C CA . LYS B 1 162 ? -5.977 37.219 5.797 1 97.12 162 LYS B CA 1
ATOM 2923 C C . LYS B 1 162 ? -6.047 36.812 4.328 1 97.12 162 LYS B C 1
ATOM 2925 O O . LYS B 1 162 ? -6.832 37.375 3.557 1 97.12 162 LYS B O 1
ATOM 2930 N N . GLN B 1 163 ? -5.293 35.875 3.947 1 97.31 163 GLN B N 1
ATOM 2931 C CA . GLN B 1 163 ? -5.27 35.344 2.584 1 97.31 163 GLN B CA 1
ATOM 2932 C C . GLN B 1 163 ? -6.586 34.656 2.238 1 97.31 163 GLN B C 1
ATOM 2934 O O . GLN B 1 163 ? -7.086 34.781 1.119 1 97.31 163 GLN B O 1
ATOM 2939 N N . ILE B 1 164 ? -7.102 33.969 3.199 1 97.81 164 ILE B N 1
ATOM 2940 C CA . ILE B 1 164 ? -8.359 33.25 2.996 1 97.81 164 ILE B CA 1
ATOM 2941 C C . ILE B 1 164 ? -9.492 34.25 2.812 1 97.81 164 ILE B C 1
ATOM 2943 O O . ILE B 1 164 ? -10.336 34.094 1.93 1 97.81 164 ILE B O 1
ATOM 2947 N N . ALA B 1 165 ? -9.492 35.281 3.631 1 98.38 165 ALA B N 1
ATOM 2948 C CA . ALA B 1 165 ? -10.492 36.344 3.512 1 98.38 165 ALA B CA 1
ATOM 2949 C C . ALA B 1 165 ? -10.477 36.938 2.115 1 98.38 165 ALA B C 1
ATOM 2951 O O . ALA B 1 165 ? -11.523 37.125 1.495 1 98.38 165 ALA B O 1
ATOM 2952 N N . GLN B 1 166 ? -9.289 37.219 1.645 1 98.25 166 GLN B N 1
ATOM 2953 C CA . GLN B 1 166 ? -9.125 37.781 0.315 1 98.25 166 GLN B CA 1
ATOM 2954 C C . GLN B 1 166 ? -9.617 36.844 -0.767 1 98.25 166 GLN B C 1
ATOM 2956 O O . GLN B 1 166 ? -10.359 37.25 -1.668 1 98.25 166 GLN B O 1
ATOM 2961 N N . ALA B 1 167 ? -9.32 35.625 -0.635 1 97.25 167 ALA B N 1
ATOM 2962 C CA . ALA B 1 167 ? -9.664 34.625 -1.637 1 97.25 167 ALA B CA 1
ATOM 2963 C C . ALA B 1 167 ? -11.172 34.406 -1.694 1 97.25 167 ALA B C 1
ATOM 2965 O O . ALA B 1 167 ? -11.727 34.156 -2.766 1 97.25 167 ALA B O 1
ATOM 2966 N N . LEU B 1 168 ? -11.812 34.531 -0.602 1 97.56 168 LEU B N 1
ATOM 2967 C CA . LEU B 1 168 ? -13.227 34.156 -0.539 1 97.56 168 LEU B CA 1
ATOM 2968 C C . LEU B 1 168 ? -14.109 35.406 -0.507 1 97.56 168 LEU B C 1
ATOM 2970 O O . LEU B 1 168 ? -15.336 35.281 -0.454 1 97.56 168 LEU B O 1
ATOM 2974 N N . GLY B 1 169 ? -13.531 36.562 -0.537 1 97.62 169 GLY B N 1
ATOM 2975 C CA . GLY B 1 169 ? -14.289 37.812 -0.557 1 97.62 169 GLY B CA 1
ATOM 2976 C C . GLY B 1 169 ? -15.055 38.031 0.729 1 97.62 169 GLY B C 1
ATOM 2977 O O . GLY B 1 169 ? -16.25 38.375 0.698 1 97.62 169 GLY B 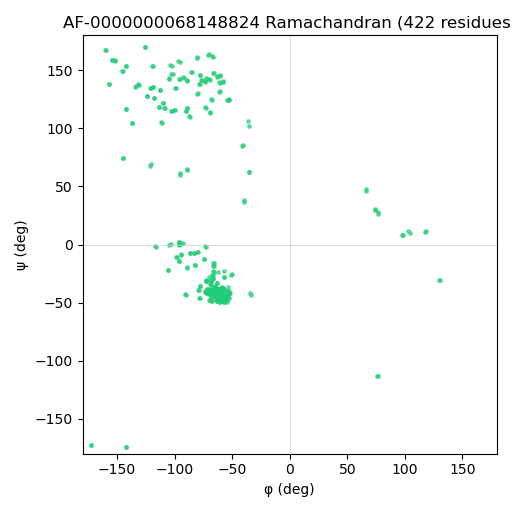O 1
ATOM 2978 N N . THR B 1 170 ? -14.375 37.844 1.82 1 97.69 170 THR B N 1
ATOM 2979 C CA . THR B 1 170 ? -14.992 38.031 3.129 1 97.69 170 THR B CA 1
ATOM 2980 C C . THR B 1 170 ? -14 38.656 4.109 1 97.69 170 THR B C 1
ATOM 2982 O O . THR B 1 170 ? -12.945 39.156 3.705 1 97.69 170 THR B O 1
ATOM 2985 N N . SER B 1 171 ? -14.344 38.781 5.344 1 97.94 171 SER B N 1
ATOM 2986 C CA . SER B 1 171 ? -13.484 39.406 6.355 1 97.94 171 SER B CA 1
ATOM 2987 C C . SER B 1 171 ? -12.711 38.344 7.141 1 97.94 171 SER B C 1
ATOM 2989 O O . SER B 1 171 ? -13.133 37.188 7.199 1 97.94 171 SER B O 1
ATOM 2991 N N . GLU B 1 172 ? -11.68 38.812 7.684 1 97.88 172 GLU B N 1
ATOM 2992 C CA . GLU B 1 172 ? -10.914 37.906 8.547 1 97.88 172 GLU B CA 1
ATOM 2993 C C . GLU B 1 172 ? -11.766 37.406 9.711 1 97.88 172 GLU B C 1
ATOM 2995 O O . GLU B 1 172 ? -11.609 36.25 10.156 1 97.88 172 GLU B O 1
ATOM 3000 N N . ARG B 1 173 ? -12.562 38.281 10.203 1 97.81 173 ARG B N 1
ATOM 3001 C CA . ARG B 1 173 ? -13.445 37.906 11.305 1 97.81 173 ARG B CA 1
ATOM 3002 C C . ARG B 1 173 ? -14.352 36.75 10.914 1 97.81 173 ARG B C 1
ATOM 3004 O O . ARG B 1 173 ? -14.523 35.781 11.688 1 97.81 173 ARG B O 1
ATOM 3011 N N . THR B 1 174 ? -14.922 36.812 9.789 1 97.62 174 THR B N 1
ATOM 3012 C CA . THR B 1 174 ? -15.789 35.75 9.281 1 97.62 174 THR B CA 1
ATOM 3013 C C . THR B 1 174 ? -15.016 34.438 9.078 1 97.62 174 THR B C 1
ATOM 3015 O O . THR B 1 174 ? -15.508 33.375 9.398 1 97.62 174 THR B O 1
ATOM 3018 N N . VAL B 1 175 ? -13.859 34.562 8.523 1 98.06 175 VAL B N 1
ATOM 3019 C CA . VAL B 1 175 ? -13.008 33.375 8.328 1 98.06 175 VAL B CA 1
ATOM 3020 C C . VAL B 1 175 ? -12.75 32.719 9.672 1 98.06 175 VAL B C 1
ATOM 3022 O O . VAL B 1 175 ? -12.82 31.484 9.781 1 98.06 175 VAL B O 1
ATOM 3025 N N . LYS B 1 176 ? -12.445 33.5 10.688 1 97.5 176 LYS B N 1
ATOM 3026 C CA . LYS B 1 176 ? -12.18 32.938 12.023 1 97.5 176 LYS B CA 1
ATOM 3027 C C . LYS B 1 176 ? -13.398 32.188 12.562 1 97.5 176 LYS B C 1
ATOM 3029 O O . LYS B 1 176 ? -13.258 31.141 13.18 1 97.5 176 LYS B O 1
ATOM 3034 N N . ALA B 1 177 ? -14.5 32.75 12.336 1 97.94 177 ALA B N 1
ATOM 3035 C CA . ALA B 1 177 ? -15.734 32.094 12.773 1 97.94 177 ALA B CA 1
ATOM 3036 C C . ALA B 1 177 ? -15.922 30.75 12.062 1 97.94 177 ALA B C 1
ATOM 3038 O O . ALA B 1 177 ? -16.266 29.75 12.695 1 97.94 177 ALA B O 1
ATOM 3039 N N . HIS B 1 178 ? -15.703 30.766 10.766 1 97.81 178 HIS B N 1
ATOM 3040 C CA . HIS B 1 178 ? -15.805 29.516 10.008 1 97.81 178 HIS B CA 1
ATOM 3041 C C . HIS B 1 178 ? -14.773 28.5 10.5 1 97.81 178 HIS B C 1
ATOM 3043 O O . HIS B 1 178 ? -15.078 27.297 10.586 1 97.81 178 HIS B O 1
ATOM 3049 N N . ARG B 1 179 ? -13.609 28.969 10.711 1 97.31 179 ARG B N 1
ATOM 3050 C CA . ARG B 1 179 ? -12.562 28.094 11.227 1 97.31 179 ARG B CA 1
ATOM 3051 C C . ARG B 1 179 ? -12.984 27.453 12.539 1 97.31 179 ARG B C 1
ATOM 3053 O O . ARG B 1 179 ? -12.805 26.234 12.734 1 97.31 179 ARG B O 1
ATOM 3060 N N . HIS B 1 180 ? -13.445 28.266 13.398 1 96.94 180 HIS B N 1
ATOM 3061 C CA . HIS B 1 180 ? -13.914 27.75 14.688 1 96.94 180 HIS B CA 1
ATOM 3062 C C . HIS B 1 180 ? -14.984 26.688 14.508 1 96.94 180 HIS B C 1
ATOM 3064 O O . HIS B 1 180 ? -14.891 25.609 15.094 1 96.94 180 HIS B O 1
ATOM 3070 N N . ASN B 1 181 ? -15.922 26.953 13.703 1 97.88 181 ASN B N 1
ATOM 3071 C CA . ASN B 1 181 ? -17.016 26.031 13.461 1 97.88 181 ASN B CA 1
ATOM 3072 C C . ASN B 1 181 ? -16.531 24.734 12.836 1 97.88 181 ASN B C 1
ATOM 3074 O O . ASN B 1 181 ? -16.938 23.641 13.25 1 97.88 181 ASN B O 1
ATOM 3078 N N . LEU B 1 182 ? -15.703 24.875 11.836 1 97.69 182 LEU B N 1
ATOM 3079 C CA . LEU B 1 182 ? -15.25 23.656 11.148 1 97.69 182 LEU B CA 1
ATOM 3080 C C . LEU B 1 182 ? -14.406 22.797 12.07 1 97.69 182 LEU B C 1
ATOM 3082 O O . LEU B 1 182 ? -14.477 21.562 12.016 1 97.69 182 LEU B O 1
ATOM 3086 N N . MET B 1 183 ? -13.594 23.375 12.906 1 96.75 183 MET B N 1
ATOM 3087 C CA . MET B 1 183 ? -12.781 22.609 13.844 1 96.75 183 MET B CA 1
ATOM 3088 C C . MET B 1 183 ? -13.664 21.891 14.867 1 96.75 183 MET B C 1
ATOM 3090 O O . MET B 1 183 ? -13.398 20.75 15.234 1 96.75 183 MET B O 1
ATOM 3094 N N . GLU B 1 184 ? -14.688 22.562 15.328 1 97.31 184 GLU B N 1
ATOM 3095 C CA . GLU B 1 184 ? -15.656 21.938 16.234 1 97.31 184 GLU B CA 1
ATOM 3096 C C . GLU B 1 184 ? -16.312 20.734 15.578 1 97.31 184 GLU B C 1
ATOM 3098 O O . GLU B 1 184 ? -16.391 19.656 16.188 1 97.31 184 GLU B O 1
ATOM 3103 N N . LYS B 1 185 ? -16.734 20.891 14.375 1 97.5 185 LYS B N 1
ATOM 3104 C CA . LYS B 1 185 ? -17.422 19.812 13.664 1 97.5 185 LYS B CA 1
ATOM 3105 C C . LYS B 1 185 ? -16.453 18.672 13.359 1 97.5 185 LYS B C 1
ATOM 3107 O O . LYS B 1 185 ? -16.859 17.5 13.336 1 97.5 185 LYS B O 1
ATOM 3112 N N . LEU B 1 186 ? -15.203 19.016 13.164 1 97.12 186 LEU B N 1
ATOM 3113 C CA . LEU B 1 186 ? -14.188 18 12.898 1 97.12 186 LEU B CA 1
ATOM 3114 C C . LEU B 1 186 ? -13.695 17.359 14.195 1 97.12 186 LEU B C 1
ATOM 3116 O O . LEU B 1 186 ? -13.047 16.312 14.164 1 97.12 186 LEU B O 1
ATOM 3120 N N . GLY B 1 187 ? -13.906 17.953 15.289 1 95.94 187 GLY B N 1
ATOM 3121 C CA . GLY B 1 187 ? -13.438 17.484 16.578 1 95.94 187 GLY B CA 1
ATOM 3122 C C . GLY B 1 187 ? -11.953 17.734 16.797 1 95.94 187 GLY B C 1
ATOM 3123 O O . GLY B 1 187 ? -11.281 16.938 17.453 1 95.94 187 GLY B O 1
ATOM 3124 N N . THR B 1 188 ? -11.492 18.734 16.172 1 96.06 188 THR B N 1
ATOM 3125 C CA . THR B 1 188 ? -10.07 19.047 16.312 1 96.06 188 THR B CA 1
ATOM 3126 C C . THR B 1 188 ? -9.867 20.234 17.234 1 96.06 188 THR B C 1
ATOM 3128 O O . THR B 1 188 ? -10.727 21.109 17.328 1 96.06 188 THR B O 1
ATOM 3131 N N . ARG B 1 189 ? -8.664 20.297 17.875 1 93.38 189 ARG B N 1
ATOM 3132 C CA . ARG B 1 189 ? -8.367 21.375 18.828 1 93.38 189 ARG B CA 1
ATOM 3133 C C . ARG B 1 189 ? -7.203 22.234 18.344 1 93.38 189 ARG B C 1
ATOM 3135 O O . ARG B 1 189 ? -6.793 23.172 19.016 1 93.38 189 ARG B O 1
ATOM 3142 N N . SER B 1 190 ? -6.695 21.781 17.172 1 94.06 190 SER B N 1
ATOM 3143 C CA . SER B 1 190 ? -5.555 22.516 16.641 1 94.06 190 SER B CA 1
ATOM 3144 C C . SER B 1 190 ? -5.5 22.422 15.117 1 94.06 190 SER B C 1
ATOM 3146 O O . SER B 1 190 ? -6.133 21.547 14.516 1 94.06 190 SER B O 1
ATOM 3148 N N . LEU B 1 191 ? -4.812 23.391 14.602 1 94.56 191 LEU B N 1
ATOM 3149 C CA . LEU B 1 191 ? -4.566 23.344 13.164 1 94.56 191 LEU B CA 1
ATOM 3150 C C . LEU B 1 191 ? -3.836 22.062 12.781 1 94.56 191 LEU B C 1
ATOM 3152 O O . LEU B 1 191 ? -4.129 21.453 11.75 1 94.56 191 LEU B O 1
ATOM 3156 N N . ALA B 1 192 ? -2.938 21.625 13.586 1 95.44 192 ALA B N 1
ATOM 3157 C CA . ALA B 1 192 ? -2.166 20.406 13.312 1 95.44 192 ALA B CA 1
ATOM 3158 C C . ALA B 1 192 ? -3.082 19.203 13.148 1 95.44 192 ALA B C 1
ATOM 3160 O O . ALA B 1 192 ? -2.955 18.438 12.188 1 95.44 192 ALA B O 1
ATOM 3161 N N . GLU B 1 193 ? -3.975 19.078 14.031 1 95.5 193 GLU B N 1
ATOM 3162 C CA . GLU B 1 193 ? -4.918 17.953 13.969 1 95.5 193 GLU B CA 1
ATOM 3163 C C . GLU B 1 193 ? -5.789 18.047 12.719 1 95.5 193 GLU B C 1
ATOM 3165 O O . GLU B 1 193 ? -6.105 17.031 12.102 1 95.5 193 GLU B O 1
ATOM 3170 N N . THR B 1 194 ? -6.133 19.266 12.406 1 96.5 194 THR B N 1
ATOM 3171 C CA . THR B 1 194 ? -6.957 19.484 11.219 1 96.5 194 THR B CA 1
ATOM 3172 C C . THR B 1 194 ? -6.211 19.078 9.953 1 96.5 194 THR B C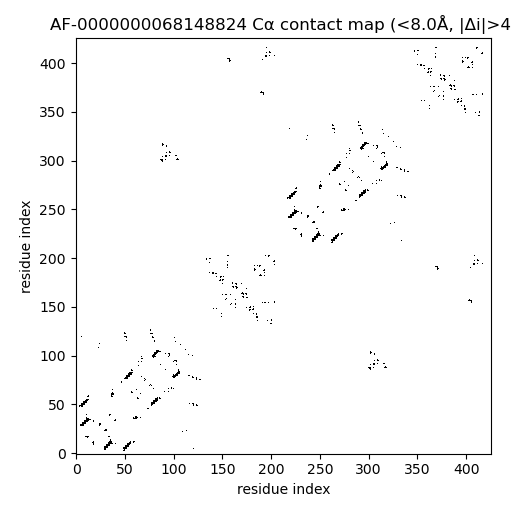 1
ATOM 3174 O O . THR B 1 194 ? -6.762 18.391 9.102 1 96.5 194 THR B O 1
ATOM 3177 N N . VAL B 1 195 ? -4.984 19.438 9.875 1 96.31 195 VAL B N 1
ATOM 3178 C CA . VAL B 1 195 ? -4.148 19.094 8.727 1 96.31 195 VAL B CA 1
ATOM 3179 C C . VAL B 1 195 ? -3.936 17.594 8.672 1 96.31 195 VAL B C 1
ATOM 3181 O O . VAL B 1 195 ? -3.949 16.984 7.594 1 96.31 195 VAL B O 1
ATOM 3184 N N . SER B 1 196 ? -3.736 16.984 9.766 1 96.06 196 SER B N 1
ATOM 3185 C CA . SER B 1 196 ? -3.557 15.531 9.82 1 96.06 196 SER B CA 1
ATOM 3186 C C . SER B 1 196 ? -4.766 14.805 9.25 1 96.06 196 SER B C 1
ATOM 3188 O O . SER B 1 196 ? -4.613 13.828 8.508 1 96.06 196 SER B O 1
ATOM 3190 N N . ILE B 1 197 ? -5.918 15.305 9.617 1 95.44 197 ILE B N 1
ATOM 3191 C CA . ILE B 1 197 ? -7.137 14.711 9.078 1 95.44 197 ILE B CA 1
ATOM 3192 C C . ILE B 1 197 ? -7.129 14.812 7.551 1 95.44 197 ILE B C 1
ATOM 3194 O O . ILE B 1 197 ? -7.402 13.828 6.855 1 95.44 197 ILE B O 1
ATOM 3198 N N . ALA B 1 198 ? -6.785 15.961 7.023 1 96.44 198 ALA B N 1
ATOM 3199 C CA . ALA B 1 198 ? -6.75 16.172 5.578 1 96.44 198 ALA B CA 1
ATOM 3200 C C . ALA B 1 198 ? -5.734 15.25 4.914 1 96.44 198 ALA B C 1
ATOM 3202 O O . ALA B 1 198 ? -6.008 14.68 3.855 1 96.44 198 ALA B O 1
ATOM 3203 N N . GLU B 1 199 ? -4.582 15.117 5.551 1 95 199 GLU B N 1
ATOM 3204 C CA . GLU B 1 199 ? -3.531 14.266 5.012 1 95 199 GLU B CA 1
ATOM 3205 C C . GLU B 1 199 ? -3.965 12.797 5 1 95 199 GLU B C 1
ATOM 3207 O O . GLU B 1 199 ? -3.764 12.094 4.012 1 95 199 GLU B O 1
ATOM 3212 N N . ARG B 1 200 ? -4.57 12.414 6.012 1 93.75 200 ARG B N 1
ATOM 3213 C CA . ARG B 1 200 ? -5 11.023 6.141 1 93.75 200 ARG B CA 1
ATOM 3214 C C . ARG B 1 200 ? -6.094 10.695 5.129 1 93.75 200 ARG B C 1
ATOM 3216 O O . ARG B 1 200 ? -6.215 9.555 4.688 1 93.75 200 ARG B O 1
ATOM 3223 N N . LEU B 1 201 ? -6.824 11.727 4.73 1 94.62 201 LEU B N 1
ATOM 3224 C CA . LEU B 1 201 ? -7.895 11.531 3.756 1 94.62 201 LEU B CA 1
ATOM 3225 C C . LEU B 1 201 ? -7.406 11.844 2.344 1 94.62 201 LEU B C 1
ATOM 3227 O O . LEU B 1 201 ? -8.188 11.797 1.39 1 94.62 201 LEU B O 1
ATOM 3231 N N . GLY B 1 202 ? -6.137 12.227 2.199 1 93.12 202 GLY B N 1
ATOM 3232 C CA . GLY B 1 202 ? -5.559 12.492 0.891 1 93.12 202 GLY B CA 1
ATOM 3233 C C . GLY B 1 202 ? -6.039 13.797 0.28 1 93.12 202 GLY B C 1
ATOM 3234 O O . GLY B 1 202 ? -6.125 13.922 -0.943 1 93.12 202 GLY B O 1
ATOM 3235 N N . LEU B 1 203 ? -6.324 14.664 1.085 1 93.44 203 LEU B N 1
ATOM 3236 C CA . LEU B 1 203 ? -6.93 15.891 0.58 1 93.44 203 LEU B CA 1
ATOM 3237 C C . LEU B 1 203 ? -5.883 16.984 0.416 1 93.44 203 LEU B C 1
ATOM 3239 O O . LEU B 1 203 ? -6.195 18.094 -0.051 1 93.44 203 LEU B O 1
ATOM 3243 N N . VAL B 1 204 ? -4.672 16.875 0.89 1 91.31 204 VAL B N 1
ATOM 3244 C CA . VAL B 1 204 ? -3.641 17.891 0.802 1 91.31 204 VAL B CA 1
ATOM 3245 C C . VAL B 1 204 ? -2.742 17.625 -0.402 1 91.31 204 VAL B C 1
ATOM 3247 O O . VAL B 1 204 ? -2.188 16.531 -0.536 1 91.31 204 VAL B O 1
ATOM 3250 N N . ASP B 1 205 ? -3.27 17.641 -1.639 1 71.19 205 ASP B N 1
ATOM 3251 C CA . ASP B 1 205 ? -2.447 17.422 -2.824 1 71.19 205 ASP B CA 1
ATOM 3252 C C . ASP B 1 205 ? -1.064 18.047 -2.656 1 71.19 205 ASP B C 1
ATOM 3254 O O . ASP B 1 205 ? -0.91 19.047 -1.94 1 71.19 205 ASP B O 1
ATOM 3258 N N . SER B 1 206 ? -0.114 17.344 -2.467 1 54.12 206 SER B N 1
ATOM 3259 C CA . SER B 1 206 ? 1.162 18.047 -2.488 1 54.12 206 SER B CA 1
ATOM 3260 C C . SER B 1 206 ? 1.155 19.172 -3.525 1 54.12 206 SER B C 1
ATOM 3262 O O . SER B 1 206 ? 1.096 18.906 -4.727 1 54.12 206 SER B O 1
ATOM 3264 N N . ALA B 1 207 ? 0.387 20.109 -3.445 1 41.62 207 ALA B N 1
ATOM 3265 C CA . ALA B 1 207 ? 0.657 21.266 -4.301 1 41.62 207 ALA B CA 1
ATOM 3266 C C . ALA B 1 207 ? 2.156 21.469 -4.496 1 41.62 207 ALA B C 1
ATOM 3268 O O . ALA B 1 207 ? 2.58 22.203 -5.395 1 41.62 207 ALA B O 1
ATOM 3269 N N . ALA B 1 208 ? 2.949 21.359 -3.492 1 40.66 208 ALA B N 1
ATOM 3270 C CA . ALA B 1 208 ? 4.367 21.625 -3.717 1 40.66 208 ALA B CA 1
ATOM 3271 C C . ALA B 1 208 ? 4.898 20.828 -4.902 1 40.66 208 ALA B C 1
ATOM 3273 O O . ALA B 1 208 ? 6.031 21.016 -5.336 1 40.66 208 ALA B O 1
ATOM 3274 N N . ASP B 1 209 ? 4.312 19.703 -5.223 1 40.41 209 ASP B N 1
ATOM 3275 C CA . ASP B 1 209 ? 4.809 19.094 -6.453 1 40.41 209 ASP B CA 1
ATOM 3276 C C . ASP B 1 209 ? 4.574 20 -7.656 1 40.41 209 ASP B C 1
ATOM 3278 O O . ASP B 1 209 ? 5.094 19.734 -8.742 1 40.41 209 ASP B O 1
ATOM 3282 N N . GLN B 1 210 ? 3.672 20.938 -7.777 1 35.44 210 GLN B N 1
ATOM 3283 C CA . GLN B 1 210 ? 3.691 21.938 -8.844 1 35.44 210 GLN B CA 1
ATOM 3284 C C . GLN B 1 210 ? 4.848 22.922 -8.664 1 35.44 210 GLN B C 1
ATOM 3286 O O . GLN B 1 210 ? 5.172 23.672 -9.578 1 35.44 210 GLN B O 1
ATOM 3291 N N . LEU B 1 211 ? 5.312 23.328 -7.555 1 33.31 211 LEU B N 1
ATOM 3292 C CA . LEU B 1 211 ? 6.363 24.344 -7.562 1 33.31 211 LEU B CA 1
ATOM 3293 C C . LEU B 1 211 ? 7.586 23.859 -8.336 1 33.31 211 LEU B C 1
ATOM 3295 O O . LEU B 1 211 ? 8.484 24.641 -8.641 1 33.31 211 LEU B O 1
ATOM 3299 N N . GLN B 1 212 ? 8 22.562 -8.312 1 32.03 212 GLN B N 1
ATOM 3300 C CA . GLN B 1 212 ? 9.117 22.375 -9.234 1 32.03 212 GLN B CA 1
ATOM 3301 C C . GLN B 1 212 ? 8.648 22.422 -10.68 1 32.03 212 GLN B C 1
ATOM 3303 O O . GLN B 1 212 ? 9.445 22.219 -11.609 1 32.03 212 GLN B O 1
ATOM 3308 N N . ARG B 1 213 ? 7.289 22.578 -10.953 1 29.45 213 ARG B N 1
ATOM 3309 C CA . ARG B 1 213 ? 7.23 23.047 -12.336 1 29.45 213 ARG B CA 1
ATOM 3310 C C . ARG B 1 213 ? 7.332 24.578 -12.398 1 29.45 213 ARG B C 1
ATOM 3312 O O . ARG B 1 213 ? 6.797 25.266 -11.539 1 29.45 213 ARG B O 1
#

Organism: Rhizobium meliloti (strain 1021) (NCBI:txid266834)

Solvent-accessible surface area (backbone atoms only — not comparable to full-atom values): 23218 Å² total; per-residue (Å²): 125,86,80,66,75,45,34,39,35,38,35,38,64,48,65,67,54,49,51,53,53,44,50,54,40,42,75,71,72,38,44,68,45,83,26,62,31,47,63,56,40,66,74,67,60,67,80,84,67,62,38,37,34,41,31,25,52,89,34,69,86,50,32,30,66,57,44,50,57,53,34,53,71,72,37,66,67,57,32,35,31,38,48,25,76,82,76,51,59,66,58,51,44,53,43,46,74,73,58,38,73,44,69,46,50,60,85,63,58,67,67,58,53,52,50,52,51,51,51,41,42,53,51,32,51,53,52,48,52,51,50,49,52,52,49,53,52,50,52,32,56,66,68,44,50,74,66,35,44,53,53,48,59,41,42,46,70,38,50,47,57,65,55,48,11,63,73,70,73,54,48,46,69,57,43,50,52,38,49,53,51,42,30,59,59,60,70,37,93,31,70,33,48,48,30,48,53,33,51,76,70,63,65,53,65,70,58,66,71,51,67,82,98,124,88,79,65,77,44,34,40,36,38,35,38,66,47,64,69,54,48,51,55,52,45,48,53,42,42,74,70,72,40,45,70,45,84,26,64,30,47,63,56,39,66,73,66,62,66,80,85,67,61,38,37,35,41,33,24,50,88,34,70,87,49,30,30,66,56,44,51,57,54,35,53,71,73,37,66,65,56,34,33,30,37,49,25,77,82,76,51,59,66,60,51,45,52,42,46,76,72,58,36,71,44,69,45,51,58,84,64,57,68,69,58,54,52,51,51,52,51,51,42,42,54,52,33,51,53,53,48,52,51,49,49,52,50,50,54,52,50,50,32,56,67,69,44,51,74,66,33,46,53,52,48,58,40,42,44,69,38,50,48,57,65,55,47,10,62,74,68,72,54,46,49,68,56,44,52,51,38,50,53,51,44,29,58,58,58,70,38,93,32,70,30,50,48,30,50,53,35,51,76,68,63,65,55,64,69,57,69,70,53,66,81,97

Secondary structure (DSSP, 8-state):
---PPPEEEEE-S-HHHHHHHHHHHHHTT-EEEEESSHHHHHHH--TTS-EEEEE-SS-SSS-HHHHHHHHHHH-TTS-EEEEESS--HHHHHHHHHTT-SEEEESS--HHHHHHHHHHHHHHHHHHHHHHHHHHHHHHHHHTS-HHHHHHHHHHTTT--HHHHHHHHTS-HHHHHHHHHHHHHHHT-SSHHHHHHHHHHTT-S--SGGGTT-/---PPPEEEEE-S-HHHHHHHHHHHHHTT-EEEEESSHHHHHHH--TTS-EEEEE-SS-SSS-HHHHHHHHHHH-TTS-EEEEESS--HHHHHHHHHTT-SEEEESS--HHHHHHHHHHHHHHHHHHHHHHHHHHHHHHHHHTS-HHHHHHHHHHTTT--HHHHHHHHTS-HHHHHHHHHHHHHHHT-SSHHHHHHHHHHTT-S--SHHHHT-

Foldseek 3Di:
DPPPFAEEEEEALDPVVQVVVCVLVVVVPHHYDYHNALVRCVVPDDEDGQYEYAFEQDHPDQGRLNSLVVCCVVPVLHAYEYEYADDDPVVLVSCVVSPHQYYYYPPDDSVVVVVSRVVSRVSSVVVVVLVVVLVVQVVLLVPADPVLNLLLLCLLQPDDLVRSCVVVVHDSVVSVVSVVVSCVSNVHDDSVVSNVSCVSNVNNPCPVVVVVD/DPPPFAEEEEEALDPVVQVVVCVLVVVVPHHYDYHNALVRCVVPDDEDGQYEYAFEQDHPDQGRLNSLVVCCVVPVLHAYEYEYADDDPVVLVSCVVSPHQYYYYPPDDSVVVVVSRVVSRVSSVVVVVLVVVLVVQVVLLVPADPVLNLLLLCLLQPDDLVRSCVVVVHDSVVSVVSVVVSCVSNVHDDSVVSNVSCVSNVNNPCPVVVVVD